Protein AF-A0A800ARW0-F1 (afdb_monomer_lite)

Structure (mmCIF, N/CA/C/O backbone):
data_AF-A0A800ARW0-F1
#
_entry.id   AF-A0A800ARW0-F1
#
loop_
_atom_site.group_PDB
_atom_site.id
_atom_site.type_symbol
_atom_site.label_atom_id
_atom_site.label_alt_id
_atom_site.label_comp_id
_atom_site.label_asym_id
_atom_site.label_entity_id
_atom_site.label_seq_id
_atom_site.pdbx_PDB_ins_code
_atom_site.Cartn_x
_atom_site.Cartn_y
_atom_site.Cartn_z
_atom_site.occupancy
_atom_site.B_iso_or_equiv
_atom_site.auth_seq_id
_atom_site.auth_comp_id
_atom_site.auth_asym_id
_atom_site.auth_atom_id
_atom_site.pdbx_PDB_model_num
ATOM 1 N N . MET A 1 1 ? -16.102 3.953 35.754 1.00 41.94 1 MET A N 1
ATOM 2 C CA . MET A 1 1 ? -14.997 4.783 35.220 1.00 41.94 1 MET A CA 1
ATOM 3 C C . MET A 1 1 ? -15.426 6.240 35.275 1.00 41.94 1 MET A C 1
ATOM 5 O O . MET A 1 1 ? -16.562 6.517 34.917 1.00 41.94 1 MET A O 1
ATOM 9 N N . LYS A 1 2 ? -14.588 7.150 35.793 1.00 37.72 2 LYS A N 1
ATOM 10 C CA . LYS A 1 2 ? -14.888 8.594 35.781 1.00 37.72 2 LYS A CA 1
ATOM 11 C C . LYS A 1 2 ? -14.957 9.093 34.329 1.00 37.72 2 LYS A C 1
ATOM 13 O O . LYS A 1 2 ? -14.249 8.564 33.480 1.00 37.72 2 LYS A O 1
ATOM 18 N N . LYS A 1 3 ? -15.792 10.108 34.084 1.00 44.12 3 LYS A N 1
ATOM 19 C CA . LYS A 1 3 ? -16.087 10.797 32.806 1.00 44.12 3 LYS A CA 1
ATOM 20 C C . LYS A 1 3 ? -14.874 11.387 32.051 1.00 44.12 3 LYS A C 1
ATOM 22 O O . LYS A 1 3 ? -15.058 12.106 31.076 1.00 44.12 3 LYS A O 1
ATOM 27 N N . GLU A 1 4 ? -13.645 11.106 32.468 1.00 49.84 4 GLU A N 1
ATOM 28 C CA . GLU A 1 4 ? -12.441 11.777 31.984 1.00 49.84 4 GLU A CA 1
ATOM 29 C C . GLU A 1 4 ? -11.368 10.744 31.623 1.00 49.84 4 GLU A C 1
ATOM 31 O O . GLU A 1 4 ? -11.017 9.892 32.437 1.00 49.84 4 GLU A O 1
ATOM 36 N N . ASN A 1 5 ? -10.852 10.870 30.396 1.00 56.16 5 ASN A N 1
ATOM 37 C CA . ASN A 1 5 ? -9.798 10.085 29.736 1.00 56.16 5 ASN A CA 1
ATOM 38 C C . ASN A 1 5 ? -10.231 8.810 29.000 1.00 56.16 5 ASN A C 1
ATOM 40 O O . ASN A 1 5 ? -9.831 7.698 29.332 1.00 56.16 5 ASN A O 1
ATOM 44 N N . LEU A 1 6 ? -10.957 9.007 27.893 1.00 67.44 6 LEU A N 1
ATOM 45 C CA . LEU A 1 6 ? -10.806 8.116 26.739 1.00 67.44 6 LEU A CA 1
ATOM 46 C C . LEU A 1 6 ? -9.415 8.298 26.110 1.00 67.44 6 LEU A C 1
ATOM 48 O O . LEU A 1 6 ? -8.880 9.406 26.106 1.00 67.44 6 LEU A O 1
ATOM 52 N N . ASN A 1 7 ? -8.859 7.234 25.526 1.00 74.19 7 ASN A N 1
ATOM 53 C CA . ASN A 1 7 ? -7.498 7.175 24.971 1.00 74.19 7 ASN A CA 1
ATOM 54 C C . ASN A 1 7 ? -7.317 7.935 23.629 1.00 74.19 7 ASN A C 1
ATOM 56 O O . ASN A 1 7 ? -6.523 7.540 22.777 1.00 74.19 7 ASN A O 1
ATOM 60 N N . PHE A 1 8 ? -8.040 9.037 23.407 1.00 80.50 8 PHE A N 1
ATOM 61 C CA . PHE A 1 8 ? -7.904 9.850 22.194 1.00 80.50 8 PHE A CA 1
ATOM 62 C C . PHE A 1 8 ? -6.716 10.816 22.295 1.00 80.50 8 PHE A C 1
ATOM 64 O O . PHE A 1 8 ? -6.608 11.592 23.243 1.00 80.50 8 PHE A O 1
ATOM 71 N N . SER A 1 9 ? -5.836 10.811 21.288 1.00 83.69 9 SER A N 1
ATOM 72 C CA . SER A 1 9 ? -4.732 11.777 21.189 1.00 83.69 9 SER A CA 1
ATOM 73 C C . SER A 1 9 ? -5.245 13.205 20.967 1.00 83.69 9 SER A C 1
ATOM 75 O O . SER A 1 9 ? -6.348 13.411 20.462 1.00 83.69 9 SER A O 1
ATOM 77 N N . SER A 1 10 ? -4.433 14.218 21.273 1.00 79.25 10 SER A N 1
ATOM 78 C CA . SER A 1 10 ? -4.757 15.624 20.980 1.00 79.25 10 SER A CA 1
ATOM 79 C C . SER A 1 10 ? -5.108 15.853 19.501 1.00 79.25 10 SER A C 1
ATOM 81 O O . SER A 1 10 ? -6.057 16.578 19.203 1.00 79.25 10 SER A O 1
ATOM 83 N N . ASN A 1 11 ? -4.431 15.161 18.576 1.00 80.50 11 ASN A N 1
ATOM 84 C CA . ASN A 1 11 ? -4.752 15.179 17.143 1.00 80.50 11 ASN A CA 1
ATOM 85 C C . ASN A 1 11 ? -6.137 14.590 16.857 1.00 80.50 11 ASN A C 1
ATOM 87 O O . ASN A 1 11 ? -6.927 15.190 16.122 1.00 80.50 11 ASN A O 1
ATOM 91 N N . ALA A 1 12 ? -6.462 13.446 17.468 1.00 82.00 12 ALA A N 1
ATOM 92 C CA . ALA A 1 12 ? -7.791 12.859 17.360 1.00 82.00 12 ALA A CA 1
ATOM 93 C C . ALA A 1 12 ? -8.847 13.834 17.891 1.00 82.00 12 ALA A C 1
ATOM 95 O O . ALA A 1 12 ? -9.836 14.069 17.209 1.00 82.00 12 ALA A O 1
ATOM 96 N N . LEU A 1 13 ? -8.608 14.500 19.024 1.00 84.88 13 LEU A N 1
ATOM 97 C CA . LEU A 1 13 ? -9.522 15.509 19.568 1.00 84.88 13 LEU A CA 1
ATOM 98 C C . LEU A 1 13 ? -9.756 16.681 18.602 1.00 84.88 13 LEU A C 1
ATOM 100 O O . LEU A 1 13 ? -10.892 17.134 18.470 1.00 84.88 13 LEU A O 1
ATOM 104 N N . VAL A 1 14 ? -8.729 17.156 17.887 1.00 86.25 14 VAL A N 1
ATOM 105 C CA . VAL A 1 14 ? -8.879 18.208 16.861 1.00 86.25 14 VAL A CA 1
ATOM 106 C C . VAL A 1 14 ? -9.750 17.723 15.700 1.00 86.25 14 VAL A C 1
ATOM 108 O O . VAL A 1 14 ? -10.685 18.413 15.284 1.00 86.25 14 VAL A O 1
ATOM 111 N N . VAL A 1 15 ? -9.483 16.520 15.190 1.00 87.56 15 VAL A N 1
ATOM 112 C CA . VAL A 1 15 ? -10.258 15.924 14.093 1.00 87.56 15 VAL A CA 1
ATOM 113 C C . VAL A 1 15 ? -11.704 15.658 14.524 1.00 87.56 15 VAL A C 1
ATOM 115 O O . VAL A 1 15 ? -12.634 15.990 13.781 1.00 87.56 15 VAL A O 1
ATOM 118 N N . LEU A 1 16 ? -11.898 15.137 15.737 1.00 88.94 16 LEU A N 1
ATOM 119 C CA . LEU A 1 16 ? -13.195 14.896 16.358 1.00 88.94 16 LEU A CA 1
ATOM 120 C C . LEU A 1 16 ? -13.991 16.201 16.458 1.00 88.94 16 LEU A C 1
ATOM 122 O O . LEU A 1 16 ? -15.094 16.268 15.918 1.00 88.94 16 LEU A O 1
ATOM 126 N N . LYS A 1 17 ? -13.412 17.268 17.025 1.00 87.25 17 LYS A N 1
ATOM 127 C CA . LYS A 1 17 ? -14.036 18.605 17.097 1.00 87.25 17 LYS A CA 1
ATOM 128 C C . LYS A 1 17 ? -14.407 19.155 15.725 1.00 87.25 17 LYS A C 1
ATOM 130 O O . LYS A 1 17 ? -15.481 19.726 15.544 1.00 87.25 17 LYS A O 1
ATOM 135 N N . LYS A 1 18 ? -13.531 18.984 14.733 1.00 84.12 18 LYS A N 1
ATOM 136 C CA . LYS A 1 18 ? -13.762 19.537 13.398 1.00 84.12 18 LYS A CA 1
ATOM 137 C C . LYS A 1 18 ? -14.892 18.816 12.666 1.00 84.12 18 LYS A C 1
ATOM 139 O O . LYS A 1 18 ? -15.682 19.494 12.005 1.00 84.12 18 LYS A O 1
ATOM 144 N N . ARG A 1 19 ? -14.957 17.481 12.759 1.00 83.88 19 ARG A N 1
ATOM 145 C CA . ARG A 1 19 ? -15.734 16.646 11.824 1.00 83.88 19 ARG A CA 1
ATOM 146 C C . ARG A 1 19 ? -16.739 15.671 12.447 1.00 83.88 19 ARG A C 1
ATOM 148 O O . ARG A 1 19 ? -17.644 15.267 11.728 1.00 83.88 19 ARG A O 1
ATOM 155 N N . TYR A 1 20 ? -16.604 15.281 13.715 1.00 89.06 20 TYR A N 1
ATOM 156 C CA . TYR A 1 20 ? -17.359 14.152 14.287 1.00 89.06 20 TYR A CA 1
ATOM 157 C C . TYR A 1 20 ? -18.274 14.541 15.453 1.00 89.06 20 TYR A C 1
ATOM 159 O O . TYR A 1 20 ? -19.438 14.121 15.481 1.00 89.06 20 TYR A O 1
ATOM 167 N N . LEU A 1 21 ? -17.769 15.360 16.380 1.00 91.19 21 LEU A N 1
ATOM 168 C CA . LEU A 1 21 ? -18.514 15.800 17.559 1.00 91.19 21 LEU A CA 1
ATOM 169 C C . LEU A 1 21 ? -19.743 16.615 17.141 1.00 91.19 21 LEU A C 1
ATOM 171 O O . LEU A 1 21 ? -19.699 17.376 16.167 1.00 91.19 21 LEU A O 1
ATOM 175 N N . LYS A 1 22 ? -20.860 16.432 17.853 1.00 89.69 22 LYS A N 1
ATOM 176 C CA . LYS A 1 22 ? -22.072 17.238 17.660 1.00 89.69 22 LYS A CA 1
ATOM 177 C C . LYS A 1 22 ? -21.760 18.721 17.826 1.00 89.69 22 LYS A C 1
ATOM 179 O O . LYS A 1 22 ? -21.010 19.132 18.713 1.00 89.69 22 LYS A O 1
ATOM 184 N N . LYS A 1 23 ? -22.390 19.508 16.960 1.00 87.62 23 LYS A N 1
ATOM 185 C CA . LYS A 1 23 ? -22.377 20.964 17.006 1.00 87.62 23 LYS A CA 1
ATOM 186 C C . LYS A 1 23 ? -23.802 21.471 17.163 1.00 87.62 23 LYS A C 1
ATOM 188 O O . LYS A 1 23 ? -24.724 20.825 16.665 1.00 87.62 23 LYS A O 1
ATOM 193 N N . ASN A 1 24 ? -23.967 22.589 17.856 1.00 86.62 24 ASN A N 1
ATOM 194 C CA . ASN A 1 24 ? -25.243 23.298 17.903 1.00 86.62 24 ASN A CA 1
ATOM 195 C C . ASN A 1 24 ? -25.490 24.079 16.595 1.00 86.62 24 ASN A C 1
ATOM 197 O O . ASN A 1 24 ? -24.653 24.087 15.690 1.00 86.62 24 ASN A O 1
ATOM 201 N N . GLU A 1 25 ? -26.628 24.767 16.505 1.00 83.44 25 GLU A N 1
ATOM 202 C CA . GLU A 1 25 ? -27.020 25.574 15.337 1.00 83.44 25 GLU A CA 1
ATOM 203 C C . GLU A 1 25 ? -26.048 26.727 15.029 1.00 83.44 25 GLU A C 1
ATOM 205 O O . GLU A 1 25 ? -25.959 27.176 13.889 1.00 83.44 25 GLU A O 1
ATOM 210 N N . LYS A 1 26 ? -25.268 27.172 16.023 1.00 83.75 26 LYS A N 1
ATOM 211 C CA . LYS A 1 26 ? -24.221 28.195 15.872 1.00 83.75 26 LYS A CA 1
ATOM 212 C C . LYS A 1 26 ? -22.874 27.611 15.425 1.00 83.75 26 LYS A C 1
ATOM 214 O O . LYS A 1 26 ? -21.919 28.354 15.219 1.00 83.75 26 LYS A O 1
ATOM 219 N N . GLY A 1 27 ? -22.780 26.288 15.267 1.00 81.88 27 GLY A N 1
ATOM 220 C CA . GLY A 1 27 ? -21.562 25.583 14.868 1.00 81.88 27 GLY A CA 1
ATOM 221 C C . GLY A 1 27 ? -20.579 25.300 16.011 1.00 81.88 27 GLY A C 1
ATOM 222 O O . GLY A 1 27 ? -19.473 24.816 15.752 1.00 81.88 27 GLY A O 1
ATOM 223 N N . GLU A 1 28 ? -20.961 25.556 17.261 1.00 89.12 28 GLU A N 1
ATOM 224 C CA . GLU A 1 28 ? -20.129 25.321 18.444 1.00 89.12 28 GLU A CA 1
ATOM 225 C C . GLU A 1 28 ? -20.199 23.847 18.853 1.00 89.12 28 GLU A C 1
ATOM 227 O O . GLU A 1 28 ? -21.266 23.236 18.814 1.00 89.12 28 GLU A O 1
ATOM 232 N N . VAL A 1 29 ? -19.065 23.261 19.244 1.00 89.94 29 VAL A N 1
ATOM 233 C CA . VAL A 1 29 ? -18.992 21.852 19.658 1.00 89.94 29 VAL A CA 1
ATOM 234 C C . VAL A 1 29 ? -19.624 21.685 21.040 1.00 89.94 29 VAL A C 1
ATOM 236 O O . VAL A 1 29 ? -19.169 22.308 21.994 1.00 89.94 29 VAL A O 1
ATOM 239 N N . ILE A 1 30 ? -20.634 20.818 21.142 1.00 92.75 30 ILE A N 1
ATOM 240 C CA . ILE A 1 30 ? -21.412 20.574 22.374 1.00 92.75 30 ILE A CA 1
ATOM 241 C C . ILE A 1 30 ? -21.296 19.140 22.899 1.00 92.75 30 ILE A C 1
ATOM 243 O O . ILE A 1 30 ? -21.967 18.782 23.857 1.00 92.75 30 ILE A O 1
ATOM 247 N N . GLU A 1 31 ? -20.498 18.305 22.242 1.00 92.62 31 GLU A N 1
ATOM 248 C CA . GLU A 1 31 ? -20.320 16.899 22.596 1.00 92.62 31 GLU A CA 1
ATOM 249 C C . GLU A 1 31 ? -18.854 16.623 22.891 1.00 92.62 31 GLU A C 1
ATOM 251 O O . GLU A 1 31 ? -17.965 17.070 22.162 1.00 92.62 31 GLU A O 1
ATOM 256 N N . PHE A 1 32 ? -18.608 15.858 23.946 1.00 91.06 32 PHE A N 1
ATOM 257 C CA . PHE A 1 32 ? -17.288 15.377 24.316 1.00 91.06 32 PHE A CA 1
ATOM 258 C C . PHE A 1 32 ? -16.988 14.018 23.664 1.00 91.06 32 PHE A C 1
ATOM 260 O O . PHE A 1 32 ? -17.896 13.263 23.323 1.00 91.06 32 PHE A O 1
ATOM 267 N N . PRO A 1 33 ? -15.708 13.639 23.508 1.00 92.12 33 PRO A N 1
ATOM 268 C CA . PRO A 1 33 ? -15.335 12.348 22.925 1.00 92.12 33 PRO A CA 1
ATOM 269 C C . PRO A 1 33 ? -15.967 11.139 23.623 1.00 92.12 33 PRO A C 1
ATOM 271 O O . PRO A 1 33 ? -16.339 10.182 22.954 1.00 92.12 33 PRO A O 1
ATOM 274 N N . TYR A 1 34 ? -16.111 11.189 24.952 1.00 92.19 34 TYR A N 1
ATOM 275 C CA . TYR A 1 34 ? -16.820 10.158 25.716 1.00 92.19 34 TYR A CA 1
ATOM 276 C C . TYR A 1 34 ? -18.265 10.002 25.243 1.00 92.19 34 TYR A C 1
ATOM 278 O O . TYR A 1 34 ? -18.698 8.902 24.915 1.00 92.19 34 TYR A O 1
ATOM 286 N N . GLU A 1 35 ? -18.968 11.124 25.128 1.00 94.25 35 GLU A N 1
ATOM 287 C CA . GLU A 1 35 ? -20.365 11.183 24.704 1.00 94.25 35 GLU A CA 1
ATOM 288 C C . GLU A 1 35 ? -20.535 10.774 23.236 1.00 94.25 35 GLU A C 1
ATOM 290 O O . GLU A 1 35 ? -21.535 10.158 22.890 1.00 94.25 35 GLU A O 1
ATOM 295 N N . LEU A 1 36 ? -19.545 11.038 22.373 1.00 94.25 36 LEU A N 1
ATOM 296 C CA . LEU A 1 36 ? -19.513 10.502 21.010 1.00 94.25 36 LEU A CA 1
ATOM 297 C C . LEU A 1 36 ? -19.492 8.969 21.016 1.00 94.25 36 LEU A C 1
ATOM 299 O O . LEU A 1 36 ? -20.274 8.353 20.294 1.00 94.25 36 LEU A O 1
ATOM 303 N N . VAL A 1 37 ? -18.589 8.358 21.788 1.00 95.31 37 VAL A N 1
ATOM 304 C CA . VAL A 1 37 ? -18.468 6.894 21.846 1.00 95.31 37 VAL A CA 1
ATOM 305 C C . VAL A 1 37 ? -19.720 6.281 22.459 1.00 95.31 37 VAL A C 1
ATOM 307 O O . VAL A 1 37 ? -20.264 5.328 21.906 1.00 95.31 37 VAL A O 1
ATOM 310 N N . GLU A 1 38 ? -20.226 6.874 23.539 1.00 95.44 38 GLU A N 1
ATOM 311 C CA . GLU A 1 38 ? -21.485 6.473 24.163 1.00 95.44 38 GLU A CA 1
ATOM 312 C C . GLU A 1 38 ? -22.655 6.572 23.186 1.00 95.44 38 GLU A C 1
ATOM 314 O O . GLU A 1 38 ? -23.399 5.607 23.029 1.00 95.44 38 GLU A O 1
ATOM 319 N N . ARG A 1 39 ? -22.776 7.682 22.450 1.00 95.69 39 ARG A N 1
ATOM 320 C CA . ARG A 1 39 ? -23.800 7.863 21.418 1.00 95.69 39 ARG A CA 1
ATOM 321 C C . ARG A 1 39 ? -23.720 6.792 20.338 1.00 95.69 39 ARG A C 1
ATOM 323 O O . ARG A 1 39 ? -24.756 6.288 19.911 1.00 95.69 39 ARG A O 1
ATOM 330 N N . VAL A 1 40 ? -22.519 6.492 19.845 1.00 96.69 40 VAL A N 1
ATOM 331 C CA . VAL A 1 40 ? -22.331 5.488 18.792 1.00 96.69 40 VAL A CA 1
ATOM 332 C C . VAL A 1 40 ? -22.706 4.107 19.321 1.00 96.69 40 VAL A C 1
ATOM 334 O O . VAL A 1 40 ? -23.502 3.431 18.676 1.00 96.69 40 VAL A O 1
ATOM 337 N N . ALA A 1 41 ? -22.196 3.725 20.496 1.00 97.00 41 ALA A N 1
ATOM 338 C CA . ALA A 1 41 ? -22.461 2.439 21.137 1.00 97.00 41 ALA A CA 1
ATOM 339 C C . ALA A 1 41 ? -23.949 2.242 21.469 1.00 97.00 41 ALA A C 1
ATOM 341 O O . ALA A 1 41 ? -24.508 1.182 21.190 1.00 97.00 41 ALA A O 1
ATOM 342 N N . GLU A 1 42 ? -24.614 3.269 22.000 1.00 96.50 42 GLU A N 1
ATOM 343 C CA . GLU A 1 42 ? -26.061 3.279 22.243 1.00 96.50 42 GLU A CA 1
ATOM 344 C C . GLU A 1 42 ? -26.833 3.093 20.934 1.00 96.50 42 GLU A C 1
ATOM 346 O O . GLU A 1 42 ? -27.688 2.218 20.825 1.00 96.50 42 GLU A O 1
ATOM 351 N N . ALA A 1 43 ? -26.507 3.878 19.903 1.00 95.50 43 ALA A N 1
ATOM 352 C CA . ALA A 1 43 ? -27.232 3.832 18.640 1.00 95.50 43 ALA A CA 1
ATOM 353 C C . ALA A 1 43 ? -27.173 2.441 17.990 1.00 95.50 43 ALA A C 1
ATOM 355 O O . ALA A 1 43 ? -28.203 1.943 17.537 1.00 95.50 43 ALA A O 1
ATOM 356 N N . ILE A 1 44 ? -26.002 1.796 17.974 1.00 94.44 44 ILE A N 1
ATOM 357 C CA . ILE A 1 44 ? -25.840 0.468 17.365 1.00 94.44 44 ILE A CA 1
ATOM 358 C C . ILE A 1 44 ? -26.425 -0.658 18.230 1.00 94.44 44 ILE A C 1
ATOM 360 O O . ILE A 1 44 ? -27.064 -1.553 17.687 1.00 94.44 44 ILE A O 1
ATOM 364 N N . SER A 1 45 ? -26.285 -0.596 19.560 1.00 96.25 45 SER A N 1
ATOM 365 C CA . SER A 1 45 ? -26.847 -1.613 20.467 1.00 96.25 45 SER A CA 1
ATOM 366 C C . SER A 1 45 ? -28.371 -1.540 20.563 1.00 96.25 45 SER A C 1
ATOM 368 O O . SER A 1 45 ? -29.025 -2.568 20.709 1.00 96.25 45 SER A O 1
ATOM 370 N N . SER A 1 46 ? -28.972 -0.357 20.408 1.00 93.94 46 SER A N 1
ATOM 371 C CA . SER A 1 46 ? -30.430 -0.182 20.498 1.00 93.94 46 SER A CA 1
ATOM 372 C C . SER A 1 46 ? -31.225 -1.023 19.485 1.00 93.94 46 SER A C 1
ATOM 374 O O . SER A 1 46 ? -32.396 -1.338 19.721 1.00 93.94 46 SER A O 1
ATOM 376 N N . VAL A 1 47 ? -30.592 -1.426 18.374 1.00 93.56 47 VAL A N 1
ATOM 377 C CA . VAL A 1 47 ? -31.195 -2.268 17.330 1.00 93.56 47 VAL A CA 1
ATOM 378 C C . VAL A 1 47 ? -31.524 -3.670 17.851 1.00 93.56 47 VAL A C 1
ATOM 380 O O . VAL A 1 47 ? -32.501 -4.261 17.395 1.00 93.56 47 VAL A O 1
ATOM 383 N N . GLU A 1 48 ? -30.803 -4.163 18.861 1.00 95.31 48 GLU A N 1
ATOM 384 C CA . GLU A 1 48 ? -31.014 -5.474 19.494 1.00 95.31 48 GLU A CA 1
ATOM 385 C C . GLU A 1 48 ? -32.425 -5.645 20.076 1.00 95.31 48 GLU A C 1
ATOM 387 O O . GLU A 1 48 ? -32.961 -6.753 20.114 1.00 95.31 48 GLU A O 1
ATOM 392 N N . ARG A 1 49 ? -33.105 -4.540 20.423 1.00 94.19 49 ARG A N 1
ATOM 393 C CA . ARG A 1 49 ? -34.523 -4.575 20.819 1.00 94.19 49 ARG A CA 1
ATOM 394 C C . ARG A 1 49 ? -35.405 -5.207 19.739 1.00 94.19 49 ARG A C 1
ATOM 396 O O . ARG A 1 49 ? -36.371 -5.891 20.058 1.00 94.19 49 ARG A O 1
ATOM 403 N N . ARG A 1 50 ? -35.079 -4.999 18.458 1.00 93.50 50 ARG A N 1
ATOM 404 C CA . ARG A 1 50 ? -35.818 -5.585 17.325 1.00 93.50 50 ARG A CA 1
ATOM 405 C C . ARG A 1 50 ? -35.625 -7.097 17.218 1.00 93.50 50 ARG A C 1
ATOM 407 O O . ARG A 1 50 ? -36.457 -7.758 16.610 1.00 93.50 50 ARG A O 1
ATOM 414 N N . TYR A 1 51 ? -34.568 -7.624 17.827 1.00 93.44 51 TYR A N 1
ATOM 415 C CA . TYR A 1 51 ? -34.262 -9.050 17.899 1.00 93.44 51 TYR A CA 1
ATOM 416 C C . TYR A 1 51 ? -34.725 -9.687 19.221 1.00 93.44 51 TYR A C 1
ATOM 418 O O . TYR A 1 51 ? -34.346 -10.812 19.530 1.00 93.44 51 TYR A O 1
ATOM 426 N N . GLY A 1 52 ? -35.564 -8.986 19.997 1.00 93.31 52 GLY A N 1
ATOM 427 C CA . GLY A 1 52 ? -36.187 -9.521 21.209 1.00 93.31 52 GLY A CA 1
ATOM 428 C C . GLY A 1 52 ? -35.298 -9.498 22.452 1.00 93.31 52 GLY A C 1
ATOM 429 O O . GLY A 1 52 ? -35.618 -10.171 23.426 1.00 93.31 52 GLY A O 1
ATOM 430 N N . LYS A 1 53 ? -34.191 -8.745 22.435 1.00 94.19 53 LYS A N 1
ATOM 431 C CA . LYS A 1 53 ? -33.307 -8.609 23.598 1.00 94.19 53 LYS A CA 1
ATOM 432 C C . LYS A 1 53 ? -33.928 -7.746 24.690 1.00 94.19 53 LYS A C 1
ATOM 434 O O . LYS A 1 53 ? -34.477 -6.675 24.416 1.00 94.19 53 LYS A O 1
ATOM 439 N N . GLU A 1 54 ? -33.781 -8.197 25.933 1.00 94.62 54 GLU A N 1
ATOM 440 C CA . GLU A 1 54 ? -34.233 -7.463 27.112 1.00 94.62 54 GLU A CA 1
ATOM 441 C C . GLU A 1 54 ? -33.362 -6.230 27.371 1.00 94.62 54 GLU A C 1
ATOM 443 O O . GLU A 1 54 ? -32.192 -6.159 26.985 1.00 94.62 54 GLU A O 1
ATOM 448 N N . LYS A 1 55 ? -33.909 -5.238 28.084 1.00 93.50 55 LYS A N 1
ATOM 449 C CA . LYS A 1 55 ? -33.204 -3.969 28.348 1.00 93.50 55 LYS A CA 1
ATOM 450 C C . LYS A 1 55 ? -31.842 -4.172 29.032 1.00 93.50 55 LYS A C 1
ATOM 452 O O . LYS A 1 55 ? -30.901 -3.439 28.739 1.00 93.50 55 LYS A O 1
ATOM 457 N N . SER A 1 56 ? -31.731 -5.156 29.922 1.00 94.06 56 SER A N 1
ATOM 458 C CA . SER A 1 56 ? -30.480 -5.495 30.613 1.00 94.06 56 SER A CA 1
ATOM 459 C C . SER A 1 56 ? -29.422 -6.086 29.676 1.00 94.06 56 SER A C 1
ATOM 461 O O . SER A 1 56 ? -28.239 -5.791 29.833 1.00 94.06 56 SER A O 1
ATOM 463 N N . GLU A 1 57 ? -29.829 -6.883 28.686 1.00 94.44 57 GLU A N 1
ATOM 464 C CA . GLU A 1 57 ? -28.923 -7.436 27.676 1.00 94.44 57 GLU A CA 1
ATOM 465 C C . GLU A 1 57 ? -28.420 -6.345 26.728 1.00 94.44 57 GLU A C 1
ATOM 467 O O . GLU A 1 57 ? -27.230 -6.298 26.424 1.00 94.44 57 GLU A O 1
ATOM 472 N N . ILE A 1 58 ? -29.304 -5.433 26.310 1.00 95.88 58 ILE A N 1
ATOM 473 C CA . ILE A 1 58 ? -28.941 -4.298 25.451 1.00 95.88 58 ILE A CA 1
ATOM 474 C C . ILE A 1 58 ? -27.908 -3.406 26.146 1.00 95.88 58 ILE A C 1
ATOM 476 O O . ILE A 1 58 ? -26.916 -3.032 25.525 1.00 95.88 58 ILE A O 1
ATOM 480 N N . GLU A 1 59 ? -28.085 -3.114 27.439 1.00 96.19 59 GLU A N 1
ATOM 481 C CA . GLU A 1 59 ? -27.121 -2.306 28.199 1.00 96.19 59 GLU A CA 1
ATOM 482 C C . GLU A 1 59 ? -25.754 -3.001 28.310 1.00 96.19 59 GLU A C 1
ATOM 484 O O . GLU A 1 59 ? -24.710 -2.350 28.236 1.00 96.19 59 GLU A O 1
ATOM 489 N N . LYS A 1 60 ? -25.740 -4.336 28.418 1.00 95.88 60 LYS A N 1
ATOM 490 C CA . LYS A 1 60 ? -24.496 -5.113 28.391 1.00 95.88 60 LYS A CA 1
ATOM 491 C C . LYS A 1 60 ? -23.789 -4.982 27.037 1.00 95.88 60 LYS A C 1
ATOM 493 O O . LYS A 1 60 ? -22.603 -4.663 27.006 1.00 95.88 60 LYS A O 1
ATOM 498 N N . ILE A 1 61 ? -24.520 -5.157 25.934 1.00 96.25 61 ILE A N 1
ATOM 499 C CA . ILE A 1 61 ? -23.991 -5.039 24.563 1.00 96.25 61 ILE A CA 1
ATOM 500 C C . ILE A 1 61 ? -23.490 -3.615 24.289 1.00 96.25 61 ILE A C 1
ATOM 502 O O . ILE A 1 61 ? -22.405 -3.429 23.740 1.00 96.25 61 ILE A O 1
ATOM 506 N N . LYS A 1 62 ? -24.236 -2.594 24.724 1.00 97.50 62 LYS A N 1
ATOM 507 C CA . LYS A 1 62 ? -23.798 -1.195 24.682 1.00 97.50 62 LYS A CA 1
ATOM 508 C C . LYS A 1 62 ? -22.462 -1.014 25.397 1.00 97.50 62 LYS A C 1
ATOM 510 O O . LYS A 1 62 ? -21.575 -0.371 24.846 1.00 97.50 62 LYS A O 1
ATOM 515 N N . GLY A 1 63 ? -22.310 -1.574 26.599 1.00 96.19 63 GLY A N 1
ATOM 516 C CA . GLY A 1 63 ? -21.062 -1.521 27.361 1.00 96.19 63 GLY A CA 1
ATOM 517 C C . GLY A 1 63 ? -19.893 -2.183 26.628 1.00 96.19 63 GLY A C 1
ATOM 518 O O . GLY A 1 63 ? -18.801 -1.620 26.579 1.00 96.19 63 GLY A O 1
ATOM 519 N N . GLU A 1 64 ? -20.122 -3.340 26.005 1.00 96.50 64 GLU A N 1
ATOM 520 C CA . GLU A 1 64 ? -19.121 -4.043 25.191 1.00 96.50 64 GLU A CA 1
ATOM 521 C C . GLU A 1 64 ? -18.692 -3.204 23.976 1.00 96.50 64 GLU A C 1
ATOM 523 O O . GLU A 1 64 ? -17.497 -2.968 23.781 1.00 96.50 64 GLU A O 1
ATOM 528 N N . PHE A 1 65 ? -19.644 -2.657 23.214 1.00 96.69 65 PHE A N 1
ATOM 529 C CA . PHE A 1 65 ? -19.341 -1.761 22.095 1.00 96.69 65 PHE A CA 1
ATOM 530 C C . PHE A 1 65 ? -18.651 -0.472 22.532 1.00 96.69 65 PHE A C 1
ATOM 532 O O . PHE A 1 65 ? -17.701 -0.036 21.881 1.00 96.69 65 PHE A O 1
ATOM 539 N N . PHE A 1 66 ? -19.100 0.127 23.636 1.00 95.56 66 PHE A N 1
ATOM 540 C CA . PHE A 1 66 ? -18.464 1.303 24.211 1.00 95.56 66 PHE A CA 1
ATOM 541 C C . PHE A 1 66 ? -16.995 1.012 24.501 1.00 95.56 66 PHE A C 1
ATOM 543 O O . PHE A 1 66 ? -16.144 1.771 24.057 1.00 95.56 66 PHE A O 1
ATOM 550 N N . ASN A 1 67 ? -16.693 -0.093 25.189 1.00 93.44 67 ASN A N 1
ATOM 551 C CA . ASN A 1 67 ? -15.331 -0.444 25.584 1.00 93.44 67 ASN A CA 1
ATOM 552 C C . ASN A 1 67 ? -14.424 -0.669 24.373 1.00 93.44 67 ASN A C 1
ATOM 554 O O . ASN A 1 67 ? -13.341 -0.097 24.320 1.00 93.44 67 ASN A O 1
ATOM 558 N N . ILE A 1 68 ? -14.881 -1.421 23.371 1.00 94.50 68 ILE A N 1
ATOM 559 C CA . ILE A 1 68 ? -14.088 -1.711 22.169 1.00 94.50 68 ILE A CA 1
ATOM 560 C C . ILE A 1 68 ? -13.779 -0.417 21.387 1.00 94.50 68 ILE A C 1
ATOM 562 O O . ILE A 1 68 ? -12.647 -0.216 20.938 1.00 94.50 68 ILE A O 1
ATOM 566 N N . ILE A 1 69 ? -14.755 0.493 21.251 1.00 92.69 69 ILE A N 1
ATOM 567 C CA . ILE A 1 69 ? -14.554 1.785 20.569 1.00 92.69 69 ILE A CA 1
ATOM 568 C C . ILE A 1 69 ? -13.685 2.724 21.423 1.00 92.69 69 ILE A C 1
ATOM 570 O O . ILE A 1 69 ? -12.781 3.375 20.901 1.00 92.69 69 ILE A O 1
ATOM 574 N N . ALA A 1 70 ? -13.928 2.788 22.734 1.00 90.12 70 ALA A N 1
ATOM 575 C CA . ALA A 1 70 ? -13.180 3.593 23.703 1.00 90.12 70 ALA A CA 1
ATOM 576 C C . ALA A 1 70 ? -11.700 3.189 23.791 1.00 90.12 70 ALA A C 1
ATOM 578 O O . ALA A 1 70 ? -10.832 4.057 23.925 1.00 90.12 70 ALA A O 1
ATOM 579 N N . ASN A 1 71 ? -11.424 1.887 23.693 1.00 88.56 71 ASN A N 1
ATOM 580 C CA . ASN A 1 71 ? -10.086 1.300 23.706 1.00 88.56 71 ASN A CA 1
ATOM 581 C C . ASN A 1 71 ? -9.408 1.316 22.330 1.00 88.56 71 ASN A C 1
ATOM 583 O O . ASN A 1 71 ? -8.239 0.951 22.234 1.00 88.56 71 ASN A O 1
ATOM 587 N N . LEU A 1 72 ? -10.114 1.765 21.282 1.00 89.31 72 LEU A N 1
ATOM 588 C CA . LEU A 1 72 ? -9.643 1.800 19.893 1.00 89.31 72 LEU A CA 1
ATOM 589 C C . LEU A 1 72 ? -9.327 0.413 19.305 1.00 89.31 72 LEU A C 1
ATOM 591 O O . LEU A 1 72 ? -8.588 0.308 18.330 1.00 89.31 72 LEU A O 1
ATOM 595 N N . GLU A 1 73 ? -9.903 -0.649 19.865 1.00 91.56 73 GLU A N 1
ATOM 596 C CA . GLU A 1 73 ? -9.776 -2.020 19.355 1.00 91.56 73 GLU A CA 1
ATOM 597 C C . GLU A 1 73 ? -10.531 -2.187 18.027 1.00 91.56 73 GLU A C 1
ATOM 599 O O . GLU A 1 73 ? -10.113 -2.934 17.142 1.00 91.56 73 GLU A O 1
ATOM 604 N N . PHE A 1 74 ? -11.628 -1.442 17.865 1.00 91.62 74 PHE A N 1
ATOM 605 C CA . PHE A 1 74 ? -12.358 -1.309 16.611 1.00 91.62 74 PHE A CA 1
ATOM 606 C C . PHE A 1 74 ? -12.904 0.110 16.465 1.00 91.62 74 PHE A C 1
ATOM 608 O O . PHE A 1 74 ? -13.446 0.693 17.403 1.00 91.62 74 PHE A O 1
ATOM 615 N N . MET A 1 75 ? -12.801 0.651 15.253 1.00 91.44 75 MET A N 1
ATOM 616 C CA . MET A 1 75 ? -13.366 1.946 14.900 1.00 91.44 75 MET A CA 1
ATOM 617 C C . MET A 1 75 ? -14.225 1.788 13.646 1.00 91.44 75 MET A C 1
ATOM 619 O O . MET A 1 75 ? -13.710 1.352 12.611 1.00 91.44 75 MET A O 1
ATOM 623 N N . PRO A 1 76 ? -15.520 2.137 13.692 1.00 92.06 76 PRO A N 1
ATOM 624 C CA . PRO A 1 76 ? -16.345 2.085 12.501 1.00 92.06 76 PRO A CA 1
ATOM 625 C C . PRO A 1 76 ? -15.951 3.200 11.519 1.00 92.06 76 PRO A C 1
ATOM 627 O O . PRO A 1 76 ? -15.196 4.122 11.837 1.00 92.06 76 PRO A O 1
ATOM 630 N N . ASN A 1 77 ? -16.471 3.118 10.294 1.00 91.19 77 ASN A N 1
ATOM 631 C CA . ASN A 1 77 ? -16.209 4.117 9.258 1.00 91.19 77 ASN A CA 1
ATOM 632 C C . ASN A 1 77 ? -16.632 5.543 9.693 1.00 91.19 77 ASN A C 1
ATOM 634 O O . ASN A 1 77 ? -17.397 5.743 10.642 1.00 91.19 77 ASN A O 1
ATOM 638 N N . SER A 1 78 ? -16.169 6.560 8.958 1.00 90.06 78 SER A N 1
ATOM 639 C CA . SER A 1 78 ? -16.448 7.952 9.325 1.00 90.06 78 SER A CA 1
ATOM 640 C C . SER A 1 78 ? -17.944 8.294 9.427 1.00 90.06 78 SER A C 1
ATOM 642 O O . SER A 1 78 ? -18.307 8.911 10.430 1.00 90.06 78 SER A O 1
ATOM 644 N N . PRO A 1 79 ? -18.826 7.902 8.480 1.00 88.88 79 PRO A N 1
ATOM 645 C CA . PRO A 1 79 ? -20.263 8.167 8.604 1.00 88.88 79 PRO A CA 1
ATOM 646 C C . PRO A 1 79 ? -20.891 7.601 9.877 1.00 88.88 79 PRO A C 1
ATOM 648 O O . PRO A 1 79 ? -21.712 8.275 10.492 1.00 88.88 79 PRO A O 1
ATOM 651 N N . THR A 1 80 ? -20.458 6.424 10.340 1.00 93.56 80 THR A N 1
ATOM 652 C CA . THR A 1 80 ? -20.961 5.855 11.598 1.00 93.56 80 THR A CA 1
ATOM 653 C C . THR A 1 80 ? -20.685 6.791 12.774 1.00 93.56 80 THR A C 1
ATOM 655 O O . THR A 1 80 ? -21.600 7.166 13.505 1.00 93.56 80 THR A O 1
ATOM 658 N N . LEU A 1 81 ? -19.442 7.252 12.922 1.00 92.50 81 LEU A N 1
ATOM 659 C CA . LEU A 1 81 ? -19.061 8.177 13.994 1.00 92.50 81 LEU A CA 1
ATOM 660 C C . LEU A 1 81 ? -19.766 9.537 13.862 1.00 92.50 81 LEU A C 1
ATOM 662 O O . LEU A 1 81 ? -20.210 10.135 14.849 1.00 92.50 81 LEU A O 1
ATOM 666 N N . MET A 1 82 ? -19.886 10.025 12.626 1.00 89.00 82 MET A N 1
ATOM 667 C CA . MET A 1 82 ? -20.499 11.313 12.315 1.00 89.00 82 MET A CA 1
ATOM 668 C C . MET A 1 82 ? -22.003 11.329 12.580 1.00 89.00 82 MET A C 1
ATOM 670 O O . MET A 1 82 ? -22.491 12.360 13.037 1.00 89.00 82 MET A O 1
ATOM 674 N N . ASN A 1 83 ? -22.723 10.234 12.321 1.00 90.69 83 ASN A N 1
ATOM 675 C CA . ASN A 1 83 ? -24.181 10.266 12.172 1.00 90.69 83 ASN A CA 1
ATOM 676 C C . ASN A 1 83 ? -24.952 9.356 13.142 1.00 90.69 83 ASN A C 1
ATOM 678 O O . ASN A 1 83 ? -26.148 9.578 13.322 1.00 90.69 83 ASN A O 1
ATOM 682 N N . ALA A 1 84 ? -24.321 8.369 13.791 1.00 94.12 84 ALA A N 1
ATOM 683 C CA . ALA A 1 84 ? -25.010 7.486 14.742 1.00 94.12 84 ALA A CA 1
ATOM 684 C C . ALA A 1 84 ? -25.697 8.295 15.855 1.00 94.12 84 ALA A C 1
ATOM 686 O O . ALA A 1 84 ? -25.080 9.177 16.444 1.00 94.12 84 ALA A O 1
ATOM 687 N N . GLY A 1 85 ? -26.977 8.050 16.141 1.00 89.06 85 GLY A N 1
ATOM 688 C CA . GLY A 1 85 ? -27.714 8.814 17.161 1.00 89.06 85 GLY A CA 1
ATOM 689 C C . GLY A 1 85 ? -27.890 10.312 16.842 1.00 89.06 85 GLY A C 1
ATOM 690 O O . GLY A 1 85 ? -28.045 11.131 17.757 1.00 89.06 85 GLY A O 1
ATOM 691 N N . LYS A 1 86 ? -27.813 10.691 15.559 1.00 88.19 86 LYS A N 1
ATOM 692 C CA . LYS A 1 86 ? -28.249 11.987 15.012 1.00 88.19 86 LYS A CA 1
ATOM 693 C C . LYS A 1 86 ? -29.415 11.762 14.049 1.00 88.19 86 LYS A C 1
ATOM 695 O O . LYS A 1 86 ? -29.592 10.659 13.546 1.00 88.19 86 LYS A O 1
ATOM 700 N N . GLU A 1 87 ? -30.154 12.825 13.750 1.00 83.06 87 GLU A N 1
ATOM 701 C CA . GLU A 1 87 ? -31.359 12.788 12.907 1.00 83.06 87 GLU A CA 1
ATOM 702 C C . GLU A 1 87 ? -31.129 12.156 11.521 1.00 83.06 87 GLU A C 1
ATOM 704 O O . GLU A 1 87 ? -31.945 11.365 11.064 1.00 83.06 87 GLU A O 1
ATOM 709 N N . LEU A 1 88 ? -29.989 12.437 10.872 1.00 78.00 88 LEU A N 1
ATOM 710 C CA . LEU A 1 88 ? -29.686 11.909 9.533 1.00 78.00 88 LEU A CA 1
ATOM 711 C C . LEU A 1 88 ? -29.369 10.401 9.509 1.00 78.00 88 LEU A C 1
ATOM 713 O O . LEU A 1 88 ? -29.548 9.773 8.471 1.00 78.00 88 LEU A O 1
ATOM 717 N N . GLY A 1 89 ? -28.866 9.824 10.609 1.00 82.06 89 GLY A N 1
ATOM 718 C CA . GLY A 1 89 ? -28.790 8.372 10.853 1.00 82.06 89 GLY A CA 1
ATOM 719 C C . GLY A 1 89 ? -28.022 7.471 9.867 1.00 82.06 89 GLY A C 1
ATOM 720 O O . GLY A 1 89 ? -28.031 6.256 10.038 1.00 82.06 89 GLY A O 1
ATOM 721 N N . GLN A 1 90 ? -27.358 8.004 8.841 1.00 88.06 90 GLN A N 1
ATOM 722 C CA . GLN A 1 90 ? -26.710 7.217 7.787 1.00 88.06 90 GLN A CA 1
ATOM 723 C C . GLN A 1 90 ? -25.280 6.794 8.190 1.00 88.06 90 GLN A C 1
ATOM 725 O O . GLN A 1 90 ? -24.437 7.648 8.448 1.00 88.06 90 GLN A O 1
ATOM 730 N N . LEU A 1 91 ? -24.988 5.486 8.240 1.00 92.44 91 LEU A N 1
ATOM 731 C CA . LEU A 1 91 ? -23.738 4.949 8.826 1.00 92.44 91 LEU A CA 1
ATOM 732 C C . LEU A 1 91 ? -22.761 4.305 7.818 1.00 92.44 91 LEU A C 1
ATOM 734 O O . LEU A 1 91 ? -21.674 3.875 8.181 1.00 92.44 91 LEU A O 1
ATOM 738 N N . SER A 1 92 ? -23.118 4.201 6.542 1.00 87.62 92 SER A N 1
ATOM 739 C CA . SER A 1 92 ? -22.325 3.527 5.496 1.00 87.62 92 SER A CA 1
ATOM 740 C C . SER A 1 92 ? -21.458 4.500 4.689 1.00 87.62 92 SER A C 1
ATOM 742 O O . SER A 1 92 ? -21.917 5.562 4.288 1.00 87.62 92 SER A O 1
ATOM 744 N N . ALA A 1 93 ? -20.211 4.134 4.391 1.00 83.00 93 ALA A N 1
ATOM 745 C CA . ALA A 1 93 ? -19.297 4.991 3.625 1.00 83.00 93 ALA A CA 1
ATOM 746 C C . ALA A 1 93 ? -19.338 4.787 2.106 1.00 83.00 93 ALA A C 1
ATOM 748 O O . ALA A 1 93 ? -18.935 5.693 1.376 1.00 83.00 93 ALA A O 1
ATOM 749 N N . CYS A 1 94 ? -19.795 3.626 1.641 1.00 85.94 94 CYS A N 1
ATOM 750 C CA . CYS A 1 94 ? -19.671 3.202 0.251 1.00 85.94 94 CYS A CA 1
ATOM 751 C C . CYS A 1 94 ? -21.046 2.887 -0.328 1.00 85.94 94 CYS A C 1
ATOM 753 O O . CYS A 1 94 ? -21.804 2.130 0.276 1.00 85.94 94 CYS A O 1
ATOM 755 N N . PHE A 1 95 ? -21.332 3.439 -1.502 1.00 86.19 95 PHE A N 1
ATOM 756 C CA . PHE A 1 95 ? -22.574 3.222 -2.227 1.00 86.19 95 PHE A CA 1
ATOM 757 C C . PHE A 1 95 ? -22.296 2.978 -3.701 1.00 86.19 95 PHE A C 1
ATOM 759 O O . PHE A 1 95 ? -21.402 3.592 -4.278 1.00 86.19 95 PHE A O 1
ATOM 766 N N . VAL A 1 96 ? -23.112 2.130 -4.313 1.00 86.88 96 VAL A N 1
ATOM 767 C CA . VAL A 1 96 ? -23.241 2.032 -5.765 1.00 86.88 96 VAL A CA 1
ATOM 768 C C . VAL A 1 96 ? -24.692 2.352 -6.084 1.00 86.88 96 VAL A C 1
ATOM 770 O O . VAL A 1 96 ? -25.588 1.793 -5.454 1.00 86.88 96 VAL A O 1
ATOM 773 N N . ILE A 1 97 ? -24.917 3.302 -6.989 1.00 88.50 97 ILE A N 1
ATOM 774 C CA . ILE A 1 97 ? -26.260 3.733 -7.379 1.00 88.50 97 ILE A CA 1
ATOM 775 C C . ILE A 1 97 ? -26.440 3.374 -8.857 1.00 88.50 97 ILE A C 1
ATOM 777 O O . ILE A 1 97 ? -25.606 3.781 -9.672 1.00 88.50 97 ILE A O 1
ATOM 781 N N . PRO A 1 98 ? -27.484 2.607 -9.212 1.00 85.75 98 PRO A N 1
ATOM 782 C CA . PRO A 1 98 ? -27.744 2.254 -10.599 1.00 85.75 98 PRO A CA 1
ATOM 783 C C . PRO A 1 98 ? -28.151 3.494 -11.401 1.00 85.75 98 PRO A C 1
ATOM 785 O O . PRO A 1 98 ? -28.818 4.394 -10.888 1.00 85.75 98 PRO A O 1
ATOM 788 N N . VAL A 1 99 ? -27.745 3.525 -12.667 1.00 90.31 99 VAL A N 1
ATOM 789 C CA . VAL A 1 99 ? -28.090 4.577 -13.625 1.00 90.31 99 VAL A CA 1
ATOM 790 C C . VAL A 1 99 ? -28.718 3.889 -14.832 1.00 90.31 99 VAL A C 1
ATOM 792 O O . VAL A 1 99 ? -28.009 3.377 -15.696 1.00 90.31 99 VAL A O 1
ATOM 795 N N . GLU A 1 100 ? -30.049 3.828 -14.862 1.00 91.38 100 GLU A N 1
ATOM 796 C CA . GLU A 1 100 ? -30.792 3.266 -15.991 1.00 91.38 100 GLU A CA 1
ATOM 797 C C . GLU A 1 100 ? -30.920 4.285 -17.125 1.00 91.38 100 GLU A C 1
ATOM 799 O O . GLU A 1 100 ? -30.813 5.497 -16.927 1.00 91.38 100 GLU A O 1
ATOM 804 N N . ASP A 1 101 ? -31.216 3.793 -18.325 1.00 91.06 101 ASP A N 1
ATOM 805 C CA . ASP A 1 101 ? -31.349 4.586 -19.550 1.00 91.06 101 ASP A CA 1
ATOM 806 C C . ASP A 1 101 ? -32.684 5.353 -19.643 1.00 91.06 101 ASP A C 1
ATOM 808 O O . ASP A 1 101 ? -33.481 5.182 -20.568 1.00 91.06 101 ASP A O 1
ATOM 812 N N . SER A 1 102 ? -32.948 6.201 -18.648 1.00 88.31 102 SER A N 1
ATOM 813 C CA . SER A 1 102 ? -34.096 7.114 -18.595 1.00 88.31 102 SER A CA 1
ATOM 814 C C . SER A 1 102 ? -33.727 8.408 -17.876 1.00 88.31 102 SER A C 1
ATOM 816 O O . SER A 1 102 ? -32.876 8.419 -16.985 1.00 88.31 102 SER A O 1
ATOM 818 N N . MET A 1 103 ? -34.381 9.514 -18.236 1.00 86.50 103 MET A N 1
ATOM 819 C CA . MET A 1 103 ? -34.147 10.802 -17.574 1.00 86.50 103 MET A CA 1
ATOM 820 C C . MET A 1 103 ? -34.533 10.738 -16.097 1.00 86.50 103 MET A C 1
ATOM 822 O O . MET A 1 103 ? -33.818 11.262 -15.248 1.00 86.50 103 MET A O 1
ATOM 826 N N . GLU A 1 104 ? -35.625 10.045 -15.792 1.00 87.62 104 GLU A N 1
ATOM 827 C CA . GLU A 1 104 ? -36.106 9.793 -14.442 1.00 87.62 104 GLU A CA 1
ATOM 828 C C . GLU A 1 104 ? -35.022 9.099 -13.614 1.00 87.62 104 GLU A C 1
ATOM 830 O O . GLU A 1 104 ? -34.588 9.651 -12.605 1.00 87.62 104 GLU A O 1
ATOM 835 N N . SER A 1 105 ? -34.486 7.964 -14.084 1.00 90.56 105 SER A N 1
ATOM 836 C CA . SER A 1 105 ? -33.439 7.242 -13.353 1.00 90.56 105 SER A CA 1
ATOM 837 C C . SER A 1 105 ? -32.150 8.046 -13.214 1.00 90.56 105 SER A C 1
ATOM 839 O O . SER A 1 105 ? -31.551 8.043 -12.140 1.00 90.56 105 SER A O 1
ATOM 841 N N . ILE A 1 106 ? -31.725 8.762 -14.257 1.00 90.38 106 ILE A N 1
ATOM 842 C CA . ILE A 1 106 ? -30.513 9.587 -14.214 1.00 90.38 106 ILE A CA 1
ATOM 843 C C . ILE A 1 106 ? -30.639 10.668 -13.134 1.00 90.38 106 ILE A C 1
ATOM 845 O O . ILE A 1 106 ? -29.740 10.832 -12.306 1.00 90.38 106 ILE A O 1
ATOM 849 N N . PHE A 1 107 ? -31.750 11.405 -13.115 1.00 90.25 107 PHE A N 1
ATOM 850 C CA . PHE A 1 107 ? -31.949 12.484 -12.150 1.00 90.25 107 PHE A CA 1
ATOM 851 C C . PHE A 1 107 ? -32.281 11.965 -10.747 1.00 90.25 107 PHE A C 1
ATOM 853 O O . PHE A 1 107 ? -31.852 12.580 -9.767 1.00 90.25 107 PHE A O 1
ATOM 860 N N . ASP A 1 108 ? -32.933 10.808 -10.625 1.00 89.12 108 ASP A N 1
ATOM 861 C CA . ASP A 1 108 ? -33.093 10.109 -9.349 1.00 89.12 108 ASP A CA 1
ATOM 862 C C . ASP A 1 108 ? -31.747 9.641 -8.792 1.00 89.12 108 ASP A C 1
ATOM 864 O O . ASP A 1 108 ? -31.484 9.808 -7.599 1.00 89.12 108 ASP A O 1
ATOM 868 N N . ALA A 1 109 ? -30.844 9.144 -9.640 1.00 90.81 109 ALA A N 1
ATOM 869 C CA . ALA A 1 109 ? -29.491 8.779 -9.242 1.00 90.81 109 ALA A CA 1
ATOM 870 C C . ALA A 1 109 ? -28.678 10.010 -8.807 1.00 90.81 109 ALA A C 1
ATOM 872 O O . ALA A 1 109 ? -27.989 9.954 -7.785 1.00 90.81 109 ALA A O 1
ATOM 873 N N . ILE A 1 110 ? -28.798 11.151 -9.497 1.00 91.88 110 ILE A N 1
ATOM 874 C CA . ILE A 1 110 ? -28.178 12.424 -9.079 1.00 91.88 110 ILE A CA 1
ATOM 875 C C . ILE A 1 110 ? -28.737 12.881 -7.726 1.00 91.88 110 ILE A C 1
ATOM 877 O O . ILE A 1 110 ? -27.977 13.248 -6.826 1.00 91.88 110 ILE A O 1
ATOM 881 N N . LYS A 1 111 ? -30.061 12.831 -7.549 1.00 90.44 111 LYS A N 1
ATOM 882 C CA . LYS A 1 111 ? -30.727 13.160 -6.284 1.00 90.44 111 LYS A CA 1
ATOM 883 C C . LYS A 1 111 ? -30.234 12.253 -5.157 1.00 90.44 111 LYS A C 1
ATOM 885 O O . LYS A 1 111 ? -29.847 12.753 -4.102 1.00 90.44 111 LYS A O 1
ATOM 890 N N . ALA A 1 112 ? -30.198 10.941 -5.380 1.00 88.69 112 ALA A N 1
ATOM 891 C CA . ALA A 1 112 ? -29.687 9.969 -4.418 1.00 88.69 112 ALA A CA 1
ATOM 892 C C . ALA A 1 112 ? -28.217 10.245 -4.074 1.00 88.69 112 ALA A C 1
ATOM 894 O O . ALA A 1 112 ? -27.856 10.273 -2.899 1.00 88.69 112 ALA A O 1
ATOM 895 N N . THR A 1 113 ? -27.392 10.552 -5.076 1.00 89.06 113 THR A N 1
ATOM 896 C CA . THR A 1 113 ? -25.985 10.945 -4.904 1.00 89.06 113 THR A CA 1
ATOM 897 C C . THR A 1 113 ? -25.853 12.157 -3.992 1.00 89.06 113 THR A C 1
ATOM 899 O O . THR A 1 113 ? -25.085 12.126 -3.032 1.00 89.06 113 THR A O 1
ATOM 902 N N . ALA A 1 114 ? -26.649 13.203 -4.230 1.00 87.56 114 ALA A N 1
ATOM 903 C CA . ALA A 1 114 ? -26.651 14.400 -3.400 1.00 87.56 114 ALA A CA 1
ATOM 904 C C . ALA A 1 114 ? -27.034 14.095 -1.941 1.00 87.56 114 ALA A C 1
ATOM 906 O O . ALA A 1 114 ? -26.405 14.615 -1.018 1.00 87.56 114 ALA A O 1
ATOM 907 N N . LEU A 1 115 ? -28.017 13.217 -1.712 1.00 86.38 115 LEU A N 1
ATOM 908 C CA . LEU A 1 115 ? -28.422 12.782 -0.369 1.00 86.38 115 LEU A CA 1
ATOM 909 C C . LEU A 1 115 ? -27.337 11.938 0.326 1.00 86.38 115 LEU A C 1
ATOM 911 O O . LEU A 1 115 ? -27.058 12.134 1.513 1.00 86.38 115 LEU A O 1
ATOM 915 N N . VAL A 1 116 ? -26.682 11.037 -0.408 1.00 86.06 116 VAL A N 1
ATOM 916 C CA . VAL A 1 116 ? -25.564 10.226 0.098 1.00 86.06 116 VAL A CA 1
ATOM 917 C C . VAL A 1 116 ? -24.371 11.113 0.459 1.00 86.06 116 VAL A C 1
ATOM 919 O O . VAL A 1 116 ? -23.806 10.995 1.545 1.00 86.06 116 VAL A O 1
ATOM 922 N N . HIS A 1 117 ? -24.006 12.062 -0.402 1.00 85.31 117 HIS A N 1
ATOM 923 C CA . HIS A 1 117 ? -22.902 12.987 -0.136 1.00 85.31 117 HIS A CA 1
ATOM 924 C C . HIS A 1 117 ? -23.220 13.959 0.999 1.00 85.31 117 HIS A C 1
ATOM 926 O O . HIS A 1 117 ? -22.334 14.243 1.804 1.00 85.31 117 HIS A O 1
ATOM 932 N N . LYS A 1 118 ? -24.480 14.409 1.129 1.00 82.81 118 LYS A N 1
ATOM 933 C CA . LYS A 1 118 ? -24.947 15.223 2.268 1.00 82.81 118 LYS A CA 1
ATOM 934 C C . LYS A 1 118 ? -24.647 14.544 3.607 1.00 82.81 118 LYS A C 1
ATOM 936 O O . LYS A 1 118 ? -24.355 15.226 4.585 1.00 82.81 118 LYS A O 1
ATOM 941 N N . THR A 1 119 ? -24.689 13.213 3.647 1.00 81.06 119 THR A N 1
ATOM 942 C CA . THR A 1 119 ? -24.413 12.413 4.850 1.00 81.06 119 THR A CA 1
ATOM 943 C C . THR A 1 119 ? -22.969 11.897 4.945 1.00 81.06 119 THR A C 1
ATOM 945 O O . THR A 1 119 ? -22.596 11.307 5.957 1.00 81.06 119 THR A O 1
ATOM 948 N N . GLY A 1 120 ? -22.118 12.193 3.954 1.00 79.31 120 GLY A N 1
ATOM 949 C CA . GLY A 1 120 ? -20.681 11.889 3.964 1.00 79.31 120 GLY A CA 1
ATOM 950 C C . GLY A 1 120 ? -20.271 10.578 3.279 1.00 79.31 120 GLY A C 1
ATOM 951 O O . GLY A 1 120 ? -19.092 10.200 3.356 1.00 79.31 120 GLY A O 1
ATOM 952 N N . GLY A 1 121 ? -21.206 9.901 2.604 1.00 82.88 121 GLY A N 1
ATOM 953 C CA . GLY A 1 121 ? -20.933 8.718 1.786 1.00 82.88 121 GLY A CA 1
ATOM 954 C C . GLY A 1 121 ? -20.243 9.054 0.458 1.00 82.88 121 GLY A C 1
ATOM 955 O O . GLY A 1 121 ? -20.329 10.178 -0.033 1.00 82.88 121 GLY A O 1
ATOM 956 N N . GLY A 1 122 ? -19.532 8.082 -0.114 1.00 84.44 122 GLY A N 1
ATOM 957 C CA . GLY A 1 122 ? -19.024 8.118 -1.490 1.00 84.44 122 GLY A CA 1
ATOM 958 C C . GLY A 1 122 ? -19.844 7.208 -2.401 1.00 84.44 122 GLY A C 1
ATOM 959 O O . GLY A 1 122 ? -20.439 6.239 -1.926 1.00 84.44 122 GLY A O 1
ATOM 960 N N . THR A 1 123 ? -19.870 7.511 -3.696 1.00 86.38 123 THR A N 1
ATOM 961 C CA . THR A 1 123 ? -20.763 6.854 -4.664 1.00 86.38 123 THR A CA 1
ATOM 962 C C . THR A 1 123 ? -20.005 6.313 -5.869 1.00 86.38 123 THR A C 1
ATOM 964 O O . THR A 1 123 ? -19.056 6.924 -6.349 1.00 86.38 123 THR A O 1
ATOM 967 N N . GLY A 1 124 ? -20.426 5.162 -6.375 1.00 89.94 124 GLY A N 1
ATOM 968 C CA . GLY A 1 124 ? -19.983 4.598 -7.643 1.00 89.94 124 GLY A CA 1
ATOM 969 C C . GLY A 1 124 ? -21.152 4.416 -8.599 1.00 89.94 124 GLY A C 1
ATOM 970 O O . GLY A 1 124 ? -22.278 4.174 -8.162 1.00 89.94 124 GLY A O 1
ATOM 971 N N . PHE A 1 125 ? -20.865 4.522 -9.892 1.00 92.69 125 PHE A N 1
ATOM 972 C CA . PHE A 1 125 ? -21.845 4.423 -10.966 1.00 92.69 125 PHE A CA 1
ATOM 973 C C . PHE A 1 125 ? -21.269 3.611 -12.120 1.00 92.69 125 PHE A C 1
ATOM 975 O O . PHE A 1 125 ? -20.133 3.840 -12.544 1.00 92.69 125 PHE A O 1
ATOM 982 N N . SER A 1 126 ? -22.087 2.718 -12.665 1.00 93.75 126 SER A N 1
ATOM 983 C CA . SER A 1 126 ? -21.900 2.190 -14.011 1.00 93.75 126 SER A CA 1
ATOM 984 C C . SER A 1 126 ? -22.758 3.017 -14.955 1.00 93.75 126 SER A C 1
ATOM 986 O O . SER A 1 126 ? -23.975 3.079 -14.803 1.00 93.75 126 SER A O 1
ATOM 988 N N . PHE A 1 127 ? -22.127 3.658 -15.931 1.00 95.88 127 PHE A N 1
ATOM 989 C CA . PHE A 1 127 ? -22.817 4.377 -17.002 1.00 95.88 127 PHE A CA 1
ATOM 990 C C . PHE A 1 127 ? -23.061 3.485 -18.224 1.00 95.88 127 PHE A C 1
ATOM 992 O O . PHE A 1 127 ? -23.536 3.959 -19.249 1.00 95.88 127 PHE A O 1
ATOM 999 N N . SER A 1 128 ? -22.750 2.190 -18.112 1.00 94.88 128 SER A N 1
ATOM 1000 C CA . SER A 1 128 ? -22.763 1.225 -19.217 1.00 94.88 128 SER A CA 1
ATOM 1001 C C . SER A 1 128 ? -24.155 0.914 -19.758 1.00 94.88 128 SER A C 1
ATOM 1003 O O . SER A 1 128 ? -24.256 0.364 -20.846 1.00 94.88 128 SER A O 1
ATOM 1005 N N . ARG A 1 129 ? -25.215 1.229 -19.003 1.00 92.81 129 ARG A N 1
ATOM 1006 C CA . ARG A 1 129 ? -26.608 1.015 -19.422 1.00 92.81 129 ARG A CA 1
ATOM 1007 C C . ARG A 1 129 ? -27.142 2.156 -20.280 1.00 92.81 129 ARG A C 1
ATOM 1009 O O . ARG A 1 129 ? -28.113 1.957 -20.998 1.00 92.81 129 ARG A O 1
ATOM 1016 N N . LEU A 1 130 ? -26.534 3.340 -20.193 1.00 93.50 130 LEU A N 1
ATOM 1017 C CA . LEU A 1 130 ? -26.986 4.513 -20.933 1.00 93.50 130 LEU A CA 1
ATOM 1018 C C . LEU A 1 130 ? -26.753 4.315 -22.424 1.00 93.50 130 LEU A C 1
ATOM 1020 O O . LEU A 1 130 ? -25.671 3.907 -22.827 1.00 93.50 130 LEU A O 1
ATOM 1024 N N . ARG A 1 131 ? -27.746 4.650 -23.249 1.00 92.94 131 ARG A N 1
ATOM 1025 C CA . ARG A 1 131 ? -27.598 4.577 -24.706 1.00 92.94 131 ARG A CA 1
ATOM 1026 C C . ARG A 1 131 ? -26.461 5.488 -25.189 1.00 92.94 131 ARG A C 1
ATOM 1028 O O . ARG A 1 131 ? -26.244 6.562 -24.609 1.00 92.94 131 ARG A O 1
ATOM 1035 N N . PRO A 1 132 ? -25.777 5.125 -26.286 1.00 92.94 132 PRO A N 1
ATOM 1036 C CA . PRO A 1 132 ? -24.661 5.908 -26.771 1.00 92.94 132 PRO A CA 1
ATOM 1037 C C . PRO A 1 132 ? -25.114 7.259 -27.321 1.00 92.94 132 PRO A C 1
ATOM 1039 O O . PRO A 1 132 ? -26.282 7.470 -27.684 1.00 92.94 132 PRO A O 1
ATOM 1042 N N . LYS A 1 133 ? -24.163 8.182 -27.413 1.00 88.88 133 LYS A N 1
ATOM 1043 C CA . LYS A 1 133 ? -24.343 9.485 -28.039 1.00 88.88 133 LYS A CA 1
ATOM 1044 C C . LYS A 1 133 ? -24.889 9.320 -29.453 1.00 88.88 133 LYS A C 1
ATOM 1046 O O . LYS A 1 133 ? -24.560 8.393 -30.184 1.00 88.88 133 LYS A O 1
ATOM 1051 N N . ASN A 1 134 ? -25.735 10.257 -29.845 1.00 83.69 134 ASN A N 1
ATOM 1052 C CA . ASN A 1 134 ? -26.435 10.268 -31.120 1.00 83.69 134 ASN A CA 1
ATOM 1053 C C . ASN A 1 134 ? -27.557 9.231 -31.314 1.00 83.69 134 ASN A C 1
ATOM 1055 O O . ASN A 1 134 ? -28.184 9.208 -32.372 1.00 83.69 134 ASN A O 1
ATOM 1059 N N . SER A 1 135 ? -27.881 8.431 -30.295 1.00 81.44 135 SER A N 1
ATOM 1060 C CA . SER A 1 135 ? -29.038 7.526 -30.342 1.00 81.44 135 SER A CA 1
ATOM 1061 C C . SER A 1 135 ? -30.364 8.287 -30.402 1.00 81.44 135 SER A C 1
ATOM 1063 O O . SER A 1 135 ? -30.532 9.315 -29.745 1.00 81.44 135 SER A O 1
ATOM 1065 N N . VAL A 1 136 ? -31.340 7.758 -31.142 1.00 75.81 136 VAL A N 1
ATOM 1066 C CA . VAL A 1 136 ? -32.678 8.361 -31.254 1.00 75.81 136 VAL A CA 1
ATOM 1067 C C . VAL A 1 136 ? -33.440 8.229 -29.933 1.00 75.81 136 VAL A C 1
ATOM 1069 O O . VAL A 1 136 ? -33.566 7.140 -29.364 1.00 75.81 136 VAL A O 1
ATOM 1072 N N . VAL A 1 137 ? -34.006 9.336 -29.453 1.00 72.38 137 VAL A N 1
ATOM 1073 C CA . VAL A 1 137 ? -34.891 9.360 -28.283 1.00 72.38 137 VAL A CA 1
ATOM 1074 C C . VAL A 1 137 ? -36.342 9.337 -28.763 1.00 72.38 137 VAL A C 1
ATOM 1076 O O . VAL A 1 137 ? -36.895 10.359 -29.165 1.00 72.38 137 VAL A O 1
ATOM 1079 N N . LYS A 1 138 ? -36.971 8.153 -28.732 1.00 64.50 138 LYS A N 1
ATOM 1080 C CA . LYS A 1 138 ? -38.321 7.920 -29.287 1.00 64.50 138 LYS A CA 1
ATOM 1081 C C . LYS A 1 138 ? -39.402 8.866 -28.741 1.00 64.50 138 LYS A C 1
ATOM 1083 O O . LYS A 1 138 ? -40.330 9.185 -29.471 1.00 64.50 138 LYS A O 1
ATOM 1088 N N . SER A 1 139 ? -39.294 9.304 -27.486 1.00 60.16 139 SER A N 1
ATOM 1089 C CA . SER A 1 139 ? -40.297 10.152 -26.825 1.00 60.16 139 SER A CA 1
ATOM 1090 C C . SER A 1 139 ? -40.256 11.622 -27.251 1.00 60.16 139 SER A C 1
ATOM 1092 O O . SER A 1 139 ? -41.286 12.286 -27.213 1.00 60.16 139 SER A O 1
ATOM 1094 N N . THR A 1 140 ? -39.093 12.139 -27.656 1.00 58.34 140 THR A N 1
ATOM 1095 C CA . THR A 1 140 ? -38.906 13.559 -28.009 1.00 58.34 140 THR A CA 1
ATOM 1096 C C . THR A 1 140 ? -38.531 13.778 -29.474 1.00 58.34 140 THR A C 1
ATOM 1098 O O . THR A 1 140 ? -38.506 14.918 -29.927 1.00 58.34 140 THR A O 1
ATOM 1101 N N . GLY A 1 141 ? -38.204 12.713 -30.216 1.00 51.00 141 GLY A N 1
ATOM 1102 C CA . GLY A 1 141 ? -37.667 12.799 -31.579 1.00 51.00 141 GLY A CA 1
ATOM 1103 C C . GLY A 1 141 ? -36.248 13.381 -31.649 1.00 51.00 141 GLY A C 1
ATOM 1104 O O . GLY A 1 141 ? -35.741 13.623 -32.741 1.00 51.00 141 GLY A O 1
ATOM 1105 N N . GLY A 1 142 ? -35.618 13.621 -30.494 1.00 71.94 142 GLY A N 1
ATOM 1106 C CA . GLY A 1 142 ? -34.288 14.205 -30.373 1.00 71.94 142 GLY A CA 1
ATOM 1107 C C . GLY A 1 142 ? -33.157 13.177 -30.365 1.00 71.94 142 GLY A C 1
ATOM 1108 O O . GLY A 1 142 ? -33.353 11.973 -30.543 1.00 71.94 142 GLY A O 1
ATOM 1109 N N . ILE A 1 143 ? -31.952 13.687 -30.123 1.00 76.00 143 ILE A N 1
ATOM 1110 C CA . ILE A 1 143 ? -30.689 12.954 -30.180 1.00 76.00 143 ILE A CA 1
ATOM 1111 C C . ILE A 1 143 ? -30.108 12.832 -28.760 1.00 76.00 143 ILE A C 1
ATOM 1113 O O . ILE A 1 143 ? -30.065 13.817 -28.026 1.00 76.00 143 ILE A O 1
ATOM 1117 N N . ALA A 1 144 ? -29.673 11.634 -28.359 1.00 79.44 144 ALA A N 1
ATOM 1118 C CA . ALA A 1 144 ? -29.117 11.377 -27.031 1.00 79.44 144 ALA A CA 1
ATOM 1119 C C . ALA A 1 144 ? -27.715 11.986 -26.850 1.00 79.44 144 ALA A C 1
ATOM 1121 O O . ALA A 1 144 ? -26.856 11.879 -27.727 1.00 79.44 144 ALA A O 1
ATOM 1122 N N . SER A 1 145 ? -27.459 12.559 -25.671 1.00 80.75 145 SER A N 1
ATOM 1123 C CA . SER A 1 145 ? -26.176 13.199 -25.334 1.00 80.75 145 SER A CA 1
ATOM 1124 C C . SER A 1 145 ? -25.062 12.219 -24.933 1.00 80.75 145 SER A C 1
ATOM 1126 O O . SER A 1 145 ? -23.898 12.616 -24.889 1.00 80.75 145 SER A O 1
ATOM 1128 N N . GLY A 1 146 ? -25.405 10.959 -24.640 1.00 90.38 146 GLY A N 1
ATOM 1129 C CA . GLY A 1 146 ? -24.475 9.901 -24.229 1.00 90.38 146 GLY A CA 1
ATOM 1130 C C . GLY A 1 146 ? -24.023 9.959 -22.754 1.00 90.38 146 GLY A C 1
ATOM 1131 O O . GLY A 1 146 ? -24.243 10.960 -22.059 1.00 90.38 146 GLY A O 1
ATOM 1132 N N . PRO A 1 147 ? -23.361 8.897 -22.255 1.00 93.69 147 PRO A N 1
ATOM 1133 C CA . PRO A 1 147 ? -22.971 8.739 -20.856 1.00 93.69 147 PRO A CA 1
ATOM 1134 C C . PRO A 1 147 ? -21.993 9.812 -20.363 1.00 93.69 147 PRO A C 1
ATOM 1136 O O . PRO A 1 147 ? -22.175 10.344 -19.268 1.00 93.69 147 PRO A O 1
ATOM 1139 N N . ILE A 1 148 ? -21.004 10.211 -21.174 1.00 95.06 148 ILE A N 1
ATOM 1140 C CA . ILE A 1 148 ? -19.998 11.222 -20.791 1.00 95.06 148 ILE A CA 1
ATOM 1141 C C . ILE A 1 148 ? -20.663 12.582 -20.517 1.00 95.06 148 ILE A C 1
ATOM 1143 O O . ILE A 1 148 ? -20.255 13.309 -19.608 1.00 95.06 148 ILE A O 1
ATOM 1147 N N . SER A 1 149 ? -21.714 12.933 -21.267 1.00 92.88 149 SER A N 1
ATOM 1148 C CA . SER A 1 149 ? -22.468 14.168 -21.030 1.00 92.88 149 SER A CA 1
ATOM 1149 C C . SER A 1 149 ? -23.165 14.139 -19.671 1.00 92.88 149 SER A C 1
ATOM 1151 O O . SER A 1 149 ? -23.087 15.110 -18.918 1.00 92.88 149 SER A O 1
ATOM 1153 N N . PHE A 1 150 ? -23.815 13.028 -19.320 1.00 92.62 150 PHE A N 1
ATOM 1154 C CA . PHE A 1 150 ? -24.477 12.895 -18.022 1.00 92.62 150 PHE A CA 1
ATOM 1155 C C . PHE A 1 150 ? -23.479 12.838 -16.865 1.00 92.62 150 PHE A C 1
ATOM 1157 O O . PHE A 1 150 ? -23.724 13.465 -15.835 1.00 92.62 150 PHE A O 1
ATOM 1164 N N . MET A 1 151 ? -22.307 12.222 -17.044 1.00 95.00 151 MET A N 1
ATOM 1165 C CA . MET A 1 151 ? -21.225 12.283 -16.052 1.00 95.00 151 MET A CA 1
ATOM 1166 C C . MET A 1 151 ? -20.859 13.724 -15.667 1.00 95.00 151 MET A C 1
ATOM 1168 O O . MET A 1 151 ? -20.575 13.988 -14.498 1.00 95.00 151 MET A O 1
ATOM 1172 N N . ARG A 1 152 ? -20.910 14.683 -16.607 1.00 93.88 152 ARG A N 1
ATOM 1173 C CA . ARG A 1 152 ? -20.646 16.104 -16.300 1.00 93.88 152 ARG A CA 1
ATOM 1174 C C . ARG A 1 152 ? -21.703 16.690 -15.369 1.00 93.88 152 ARG A C 1
ATOM 1176 O O . ARG A 1 152 ? -21.370 17.495 -14.503 1.00 93.88 152 ARG A O 1
ATOM 1183 N N . VAL A 1 153 ? -22.956 16.265 -15.516 1.00 92.44 153 VAL A N 1
ATOM 1184 C CA . VAL A 1 153 ? -24.057 16.676 -14.634 1.00 92.44 153 VAL A CA 1
ATOM 1185 C C . VAL A 1 153 ? -23.834 16.136 -13.219 1.00 92.44 153 VAL A C 1
ATOM 1187 O O . VAL A 1 153 ? -23.936 16.897 -12.258 1.00 92.44 153 VAL A O 1
ATOM 1190 N N . PHE A 1 154 ? -23.446 14.862 -13.078 1.00 92.31 154 PHE A N 1
ATOM 1191 C CA . PHE A 1 154 ? -23.087 14.283 -11.775 1.00 92.31 154 PHE A CA 1
ATOM 1192 C C . PHE A 1 154 ? -21.900 15.004 -11.123 1.00 92.31 154 PHE A C 1
ATOM 1194 O O . PHE A 1 154 ? -21.912 15.256 -9.914 1.00 92.31 154 PHE A O 1
ATOM 1201 N N . ASP A 1 155 ? -20.871 15.347 -11.904 1.00 90.75 155 ASP A N 1
ATOM 1202 C CA . ASP A 1 155 ? -19.683 16.042 -11.401 1.00 90.75 155 ASP A CA 1
ATOM 1203 C C . ASP A 1 155 ? -20.042 17.438 -10.868 1.00 90.75 155 ASP A C 1
ATOM 1205 O O . ASP A 1 155 ? -19.689 17.781 -9.734 1.00 90.75 155 ASP A O 1
ATOM 1209 N N . ALA A 1 156 ? -20.836 18.194 -11.63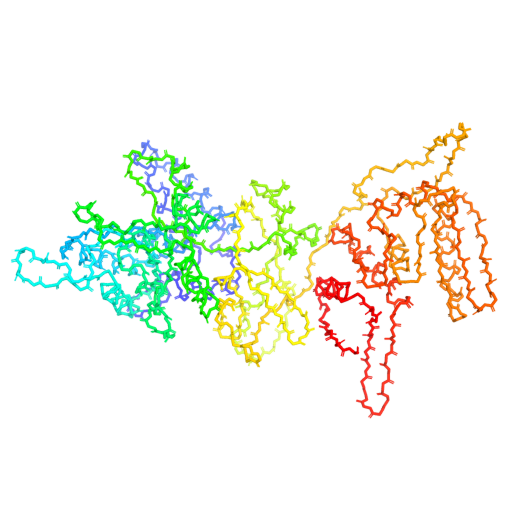3 1.00 89.50 156 ALA A N 1
ATOM 1210 C CA . ALA A 1 156 ? -21.332 19.508 -11.238 1.00 89.50 156 ALA A CA 1
ATOM 1211 C C . ALA A 1 156 ? -22.235 19.440 -9.995 1.00 89.50 156 ALA A C 1
ATOM 1213 O O . ALA A 1 156 ? -22.070 20.232 -9.064 1.00 89.50 156 ALA A O 1
ATOM 1214 N N . ALA A 1 157 ? -23.147 18.464 -9.934 1.00 86.56 157 ALA A N 1
ATOM 1215 C CA . ALA A 1 157 ? -24.000 18.247 -8.767 1.00 86.56 157 ALA A CA 1
ATOM 1216 C C . ALA A 1 157 ? -23.165 17.957 -7.507 1.00 86.56 157 ALA A C 1
ATOM 1218 O O . ALA A 1 157 ? -23.388 18.550 -6.451 1.00 86.56 157 ALA A O 1
ATOM 1219 N N . THR A 1 158 ? -22.137 17.115 -7.634 1.00 85.88 158 THR A N 1
ATOM 1220 C CA . THR A 1 158 ? -21.210 16.788 -6.537 1.00 85.88 158 THR A CA 1
ATOM 1221 C C . THR A 1 158 ? -20.453 18.024 -6.048 1.00 85.88 158 THR A C 1
ATOM 1223 O O . THR A 1 158 ? -20.280 18.227 -4.842 1.00 85.88 158 THR A O 1
ATOM 1226 N N . GLN A 1 159 ? -20.037 18.892 -6.974 1.00 82.62 159 GLN A N 1
ATOM 1227 C CA . GLN A 1 159 ? -19.376 20.150 -6.645 1.00 82.62 159 GLN A CA 1
ATOM 1228 C C . GLN A 1 159 ? -20.293 21.105 -5.863 1.00 82.62 159 GLN A C 1
ATOM 1230 O O . GLN A 1 159 ? -19.815 21.765 -4.939 1.00 82.62 159 GLN A O 1
ATOM 1235 N N . ALA A 1 160 ? -21.587 21.167 -6.190 1.00 79.44 160 ALA A N 1
ATOM 1236 C CA . ALA A 1 160 ? -22.556 22.013 -5.492 1.00 79.44 160 ALA A CA 1
ATOM 1237 C C . ALA A 1 160 ? -22.847 21.513 -4.063 1.00 79.44 160 ALA A C 1
ATOM 1239 O O . ALA A 1 160 ? -22.847 22.294 -3.111 1.00 79.44 160 ALA A O 1
ATOM 1240 N N . VAL A 1 161 ? -23.006 20.196 -3.880 1.00 73.12 161 VAL A N 1
ATOM 1241 C CA . VAL A 1 161 ? -23.310 19.580 -2.569 1.00 73.12 161 VAL A CA 1
ATOM 1242 C C . VAL A 1 161 ? -22.160 19.745 -1.560 1.00 73.12 161 VAL A C 1
ATOM 1244 O O . VAL A 1 161 ? -22.383 19.758 -0.346 1.00 73.12 161 VAL A O 1
ATOM 1247 N N . LYS A 1 162 ? -20.930 19.979 -2.040 1.00 60.06 162 LYS A N 1
ATOM 1248 C CA . LYS A 1 162 ? -19.730 20.261 -1.231 1.00 60.06 162 LYS A CA 1
ATOM 1249 C C . LYS A 1 162 ? -19.914 21.392 -0.205 1.00 60.06 162 LYS A C 1
ATOM 1251 O O . LYS A 1 162 ? -19.193 21.407 0.789 1.00 60.06 162 LYS A O 1
ATOM 1256 N N . GLN A 1 163 ? -20.838 22.330 -0.428 1.00 41.34 163 GLN A N 1
ATOM 1257 C CA . GLN A 1 163 ? -21.025 23.504 0.434 1.00 41.34 163 GLN A CA 1
ATOM 1258 C C . GLN A 1 163 ? -21.764 23.221 1.758 1.00 41.34 163 GLN A C 1
ATOM 1260 O O . GLN A 1 163 ? -21.692 24.052 2.658 1.00 41.34 163 GLN A O 1
ATOM 1265 N N . GLY A 1 164 ? -22.425 22.065 1.917 1.00 48.41 164 GLY A N 1
ATOM 1266 C CA . GLY A 1 164 ? -23.236 21.761 3.111 1.00 48.41 164 GLY A CA 1
ATOM 1267 C C . GLY A 1 164 ? -22.766 20.588 3.984 1.00 48.41 164 GLY A C 1
ATOM 1268 O O . GLY A 1 164 ? -23.315 20.385 5.064 1.00 48.41 164 GLY A O 1
ATOM 1269 N N . GLY A 1 165 ? -21.788 19.793 3.534 1.00 53.84 165 GLY A N 1
ATOM 1270 C CA . GLY A 1 165 ? -21.384 18.539 4.188 1.00 53.84 165 GLY A CA 1
ATOM 1271 C C . GLY A 1 165 ? -20.064 18.616 4.963 1.00 53.84 165 GLY A C 1
ATOM 1272 O O . GLY A 1 165 ? -19.164 19.389 4.645 1.00 53.84 165 GLY A O 1
ATOM 1273 N N . THR A 1 166 ? -19.888 17.739 5.955 1.00 56.88 166 THR A N 1
ATOM 1274 C CA . THR A 1 166 ? -18.637 17.569 6.727 1.00 56.88 166 THR A CA 1
ATOM 1275 C C . THR A 1 166 ? -17.463 17.009 5.902 1.00 56.88 166 THR A C 1
ATOM 1277 O O . THR A 1 166 ? -16.318 17.027 6.370 1.00 56.88 166 THR A O 1
ATOM 1280 N N . ARG A 1 167 ? -17.718 16.516 4.677 1.00 66.69 167 ARG A N 1
ATOM 1281 C CA . ARG A 1 167 ? -16.745 15.907 3.751 1.00 66.69 167 ARG A CA 1
ATOM 1282 C C . ARG A 1 167 ? -17.088 16.250 2.290 1.00 66.69 167 ARG A C 1
ATOM 1284 O O . ARG A 1 167 ? -18.255 16.361 1.940 1.00 66.69 167 ARG A O 1
ATOM 1291 N N . ARG A 1 168 ? -16.068 16.372 1.427 1.00 70.19 168 ARG A N 1
ATOM 1292 C CA . ARG A 1 168 ? -16.233 16.496 -0.037 1.00 70.19 168 ARG A CA 1
ATOM 1293 C C . ARG A 1 168 ? -16.760 15.177 -0.626 1.00 70.19 168 ARG A C 1
ATOM 1295 O O . ARG A 1 168 ? -16.189 14.129 -0.323 1.00 70.19 168 ARG A O 1
ATOM 1302 N N . GLY A 1 169 ? -17.794 15.251 -1.465 1.00 69.94 169 GLY A N 1
ATOM 1303 C CA . GLY A 1 169 ? -18.310 14.111 -2.231 1.00 69.94 169 GLY A CA 1
ATOM 1304 C C . GLY A 1 169 ? -17.277 13.564 -3.219 1.00 69.94 169 GLY A C 1
ATOM 1305 O O . GLY A 1 169 ? -16.418 14.306 -3.701 1.00 69.94 169 GLY A O 1
ATOM 1306 N N . ALA A 1 170 ? -17.326 12.260 -3.475 1.00 79.44 170 ALA A N 1
ATOM 1307 C CA . ALA A 1 170 ? -16.400 11.569 -4.366 1.00 79.44 170 ALA A CA 1
ATOM 1308 C C . ALA A 1 170 ? -17.147 10.498 -5.159 1.00 79.44 170 ALA A C 1
ATOM 1310 O O . ALA A 1 170 ? -17.931 9.745 -4.570 1.00 79.44 170 ALA A O 1
ATOM 1311 N N . ASN A 1 171 ? -16.862 10.432 -6.460 1.00 87.75 171 ASN A N 1
ATOM 1312 C CA . ASN A 1 171 ? -17.514 9.526 -7.391 1.00 87.75 171 ASN A CA 1
ATOM 1313 C C . ASN A 1 171 ? -16.531 8.557 -8.055 1.00 87.75 171 ASN A C 1
ATOM 1315 O O . ASN A 1 171 ? -15.393 8.914 -8.363 1.00 87.75 171 ASN A O 1
ATOM 1319 N N . MET A 1 172 ? -17.015 7.355 -8.342 1.00 91.38 172 MET A N 1
ATOM 1320 C CA . MET A 1 172 ? -16.428 6.427 -9.306 1.00 91.38 172 MET A CA 1
ATOM 1321 C C . MET A 1 172 ? -17.357 6.321 -10.516 1.00 91.38 172 MET A C 1
ATOM 1323 O O . MET A 1 172 ? -18.557 6.126 -10.341 1.00 91.38 172 MET A O 1
ATOM 1327 N N . GLY A 1 173 ? -16.818 6.457 -11.724 1.00 94.38 173 GLY A N 1
ATOM 1328 C CA . GLY A 1 173 ? -17.558 6.306 -12.974 1.00 94.38 173 GLY A CA 1
ATOM 1329 C C . GLY A 1 173 ? -16.974 5.178 -13.805 1.00 94.38 173 GLY A C 1
ATOM 1330 O O . GLY A 1 173 ? -15.778 5.173 -14.083 1.00 94.38 173 GLY A O 1
ATOM 1331 N N . ILE A 1 174 ? -17.807 4.223 -14.200 1.00 96.19 174 ILE A N 1
ATOM 1332 C CA . ILE A 1 174 ? -17.372 3.055 -14.963 1.00 96.19 174 ILE A CA 1
ATOM 1333 C C . ILE A 1 174 ? -18.155 2.937 -16.256 1.00 96.19 174 ILE A C 1
ATOM 1335 O O . ILE A 1 174 ? -19.365 3.162 -16.280 1.00 96.19 174 ILE A O 1
ATOM 1339 N N . LEU A 1 175 ? -17.448 2.562 -17.320 1.00 97.31 175 LEU A N 1
ATOM 1340 C CA . LEU A 1 175 ? -18.040 2.216 -18.603 1.00 97.31 175 LEU A CA 1
ATOM 1341 C C . LEU A 1 175 ? -17.445 0.900 -19.106 1.00 97.31 175 LEU A C 1
ATOM 1343 O O . LEU A 1 175 ? -16.228 0.704 -19.066 1.00 97.31 175 LEU A O 1
ATOM 1347 N N . ARG A 1 176 ? -18.303 -0.015 -19.552 1.00 96.81 176 ARG A N 1
ATOM 1348 C CA . ARG A 1 176 ? -17.900 -1.285 -20.163 1.00 96.81 176 ARG A CA 1
ATOM 1349 C C . ARG A 1 176 ? -17.161 -1.064 -21.479 1.00 96.81 176 ARG A C 1
ATOM 1351 O O . ARG A 1 176 ? -17.482 -0.154 -22.239 1.00 96.81 176 ARG A O 1
ATOM 1358 N N . VAL A 1 177 ? -16.159 -1.900 -21.736 1.00 97.75 177 VAL A N 1
ATOM 1359 C CA . VAL A 1 177 ? -15.244 -1.750 -22.878 1.00 97.75 177 VAL A CA 1
ATOM 1360 C C . VAL A 1 177 ? -15.921 -1.896 -24.245 1.00 97.75 177 VAL A C 1
ATOM 1362 O O . VAL A 1 177 ? -15.449 -1.335 -25.231 1.00 97.75 177 VAL A O 1
ATOM 1365 N N . ASP A 1 178 ? -17.035 -2.617 -24.301 1.00 97.06 178 ASP A N 1
ATOM 1366 C CA . ASP A 1 178 ? -17.882 -2.825 -25.477 1.00 97.06 178 ASP A CA 1
ATOM 1367 C C . ASP A 1 178 ? -18.988 -1.782 -25.636 1.00 97.06 178 ASP A C 1
ATOM 1369 O O . ASP A 1 178 ? -19.786 -1.871 -26.564 1.00 97.06 178 ASP A O 1
ATOM 1373 N N . HIS A 1 179 ? -19.005 -0.741 -24.804 1.00 97.62 179 HIS A N 1
ATOM 1374 C CA . HIS A 1 179 ? -19.907 0.382 -25.003 1.00 97.62 179 HIS A CA 1
ATOM 1375 C C . HIS A 1 179 ? -19.478 1.235 -26.220 1.00 97.62 179 HIS A C 1
ATOM 1377 O O . HIS A 1 179 ? -18.295 1.567 -26.332 1.00 97.62 179 HIS A O 1
ATOM 1383 N N . PRO A 1 180 ? -20.391 1.691 -27.105 1.00 97.06 180 PRO A N 1
ATOM 1384 C CA . PRO A 1 180 ? -20.005 2.413 -28.322 1.00 97.06 180 PRO A CA 1
ATOM 1385 C C . PRO A 1 180 ? -19.243 3.726 -28.083 1.00 97.06 180 PRO A C 1
ATOM 1387 O O . PRO A 1 180 ? -18.366 4.085 -28.865 1.00 97.06 180 PRO A O 1
ATOM 1390 N N . ASP A 1 181 ? -19.502 4.399 -26.960 1.00 97.25 181 ASP A N 1
ATOM 1391 C CA . ASP A 1 181 ? -18.801 5.633 -26.564 1.00 97.25 181 ASP A CA 1
ATOM 1392 C C . ASP A 1 181 ? -17.486 5.397 -25.793 1.00 97.25 181 ASP A C 1
ATOM 1394 O O . ASP A 1 181 ? -16.956 6.318 -25.166 1.00 97.25 181 ASP A O 1
ATOM 1398 N N . ILE A 1 182 ? -16.936 4.177 -25.805 1.00 97.56 182 ILE A N 1
ATOM 1399 C CA . ILE A 1 182 ? -15.746 3.834 -25.012 1.00 97.56 182 ILE A CA 1
ATOM 1400 C C . ILE A 1 182 ? -14.535 4.720 -25.329 1.00 97.56 182 ILE A C 1
ATOM 1402 O O . ILE A 1 182 ? -13.830 5.142 -24.416 1.00 97.56 182 ILE A O 1
ATOM 1406 N N . LEU A 1 183 ? -14.309 5.069 -26.599 1.00 97.19 183 LEU A N 1
ATOM 1407 C CA . LEU A 1 183 ? -13.182 5.923 -26.988 1.00 97.19 183 LEU A CA 1
ATOM 1408 C C . LEU A 1 183 ? -13.315 7.341 -26.410 1.00 97.19 183 LEU A C 1
ATOM 1410 O O . LEU A 1 183 ? -12.333 7.899 -25.922 1.00 97.19 183 LEU A O 1
ATOM 1414 N N . GLU A 1 184 ? -14.532 7.903 -26.412 1.00 96.00 184 GLU A N 1
ATOM 1415 C CA . GLU A 1 184 ? -14.815 9.214 -25.809 1.00 96.00 184 GLU A CA 1
ATOM 1416 C C . GLU A 1 184 ? -14.647 9.152 -24.287 1.00 96.00 184 GLU A C 1
ATOM 1418 O O . GLU A 1 184 ? -14.066 10.060 -23.696 1.00 96.00 184 GLU A O 1
ATOM 1423 N N . PHE A 1 185 ? -15.092 8.064 -23.650 1.00 97.06 185 PHE A N 1
ATOM 1424 C CA . PHE A 1 185 ? -14.926 7.851 -22.213 1.00 97.06 185 PHE A CA 1
ATOM 1425 C C . PHE A 1 185 ? -13.454 7.763 -21.802 1.00 97.06 185 PHE A C 1
ATOM 1427 O O . PHE A 1 185 ? -13.051 8.431 -20.851 1.00 97.06 185 PHE A O 1
ATOM 1434 N N . VAL A 1 186 ? -12.643 6.995 -22.535 1.00 96.44 186 VAL A N 1
ATOM 1435 C CA . VAL A 1 186 ? -11.203 6.845 -22.276 1.00 96.44 186 VAL A CA 1
ATOM 1436 C C . VAL A 1 186 ? -10.480 8.193 -22.371 1.00 96.44 186 VAL A C 1
ATOM 1438 O O . VAL A 1 186 ? -9.631 8.497 -21.536 1.00 96.44 186 VAL A O 1
ATOM 1441 N N . ALA A 1 187 ? -10.862 9.038 -23.329 1.00 95.31 187 ALA A N 1
ATOM 1442 C CA . ALA A 1 187 ? -10.272 10.361 -23.519 1.00 95.31 187 ALA A CA 1
ATOM 1443 C C . ALA A 1 187 ? -10.909 11.471 -22.653 1.00 95.31 187 ALA A C 1
ATOM 1445 O O . ALA A 1 187 ? -10.444 12.611 -22.675 1.00 95.31 187 ALA A O 1
ATOM 1446 N N . CYS A 1 188 ? -11.967 11.201 -21.875 1.00 93.50 188 CYS A N 1
ATOM 1447 C CA . CYS A 1 188 ? -12.812 12.270 -21.316 1.00 93.50 188 CYS A CA 1
ATOM 1448 C C . CYS A 1 188 ? -12.106 13.154 -20.267 1.00 93.50 188 CYS A C 1
ATOM 1450 O O . CYS A 1 188 ? -12.502 14.304 -20.046 1.00 93.50 188 CYS A O 1
ATOM 1452 N N . LYS A 1 189 ? -11.028 12.644 -19.656 1.00 92.00 189 LYS A N 1
ATOM 1453 C CA . LYS A 1 189 ? -10.148 13.375 -18.728 1.00 92.00 189 LYS A CA 1
ATOM 1454 C C . LYS A 1 189 ? -8.829 13.824 -19.360 1.00 92.00 189 LYS A C 1
ATOM 1456 O O . LYS A 1 189 ? -7.928 14.231 -18.635 1.00 92.00 189 LYS A O 1
ATOM 1461 N N . GLU A 1 190 ? -8.708 13.809 -20.688 1.00 88.00 190 GLU A N 1
ATOM 1462 C CA . GLU A 1 190 ? -7.507 14.269 -21.397 1.00 88.00 190 GLU A CA 1
ATOM 1463 C C . GLU A 1 190 ? -7.045 15.659 -20.941 1.00 88.00 190 GLU A C 1
ATOM 1465 O O . GLU A 1 190 ? -5.852 15.890 -20.734 1.00 88.00 190 GLU A O 1
ATOM 1470 N N . LYS A 1 191 ? -7.999 16.581 -20.773 1.00 86.38 191 LYS A N 1
ATOM 1471 C CA . LYS A 1 191 ? -7.757 17.884 -20.162 1.00 86.38 191 LYS A CA 1
ATOM 1472 C C . LYS A 1 191 ? -7.958 17.777 -18.652 1.00 86.38 191 LYS A C 1
ATOM 1474 O O . LYS A 1 191 ? -9.080 17.532 -18.194 1.00 86.38 191 LYS A O 1
ATOM 1479 N N . GLU A 1 192 ? -6.890 18.023 -17.899 1.00 80.00 192 GLU A N 1
ATOM 1480 C CA . GLU A 1 192 ? -6.908 17.988 -16.436 1.00 80.00 192 GLU A CA 1
ATOM 1481 C C . GLU A 1 192 ? -8.002 18.907 -15.865 1.00 80.00 192 GLU A C 1
ATOM 1483 O O . GLU A 1 192 ? -8.254 20.004 -16.373 1.00 80.00 192 GLU A O 1
ATOM 1488 N N . GLY A 1 193 ? -8.691 18.438 -14.822 1.00 81.62 193 GLY A N 1
ATOM 1489 C CA . GLY A 1 193 ? -9.803 19.167 -14.206 1.00 81.62 193 GLY A CA 1
ATOM 1490 C C . GLY A 1 193 ? -11.146 19.087 -14.947 1.00 81.62 193 GLY A C 1
ATOM 1491 O O . GLY A 1 193 ? -12.087 19.747 -14.521 1.00 81.62 193 GLY A O 1
ATOM 1492 N N . SER A 1 194 ? -11.280 18.278 -16.007 1.00 82.19 194 SER A N 1
ATOM 1493 C CA . SER A 1 194 ? -12.565 18.101 -16.719 1.00 82.19 194 SER A CA 1
ATOM 1494 C C . SER A 1 194 ? -13.637 17.359 -15.910 1.00 82.19 194 SER A C 1
ATOM 1496 O O . SER A 1 194 ? -14.823 17.605 -16.120 1.00 82.19 194 SER A O 1
ATOM 1498 N N . PHE A 1 195 ? -13.215 16.462 -15.010 1.00 88.19 195 PHE A N 1
ATOM 1499 C CA . PHE A 1 195 ? -14.065 15.677 -14.103 1.00 88.19 195 PHE A CA 1
ATOM 1500 C C . PHE A 1 195 ? -13.386 15.549 -12.722 1.00 88.19 195 PHE A C 1
ATOM 1502 O O . PHE A 1 195 ? -12.856 14.488 -12.376 1.00 88.19 195 PHE A O 1
ATOM 1509 N N . PRO A 1 196 ? -13.280 16.647 -11.951 1.00 84.56 196 PRO A N 1
ATOM 1510 C CA . PRO A 1 196 ? -12.488 16.719 -10.721 1.00 84.56 196 PRO A CA 1
ATOM 1511 C C . PRO A 1 196 ? -13.077 15.940 -9.538 1.00 84.56 196 PRO A C 1
ATOM 1513 O O . PRO A 1 196 ? -12.397 15.804 -8.518 1.00 84.56 196 PRO A O 1
ATOM 1516 N N . ASN A 1 197 ? -14.330 15.484 -9.625 1.00 88.50 197 ASN A N 1
ATOM 1517 C CA . ASN A 1 197 ? -14.998 14.711 -8.577 1.00 88.50 197 ASN A CA 1
ATOM 1518 C C . ASN A 1 197 ? -15.153 13.223 -8.931 1.00 88.50 197 ASN A C 1
ATOM 1520 O O . ASN A 1 197 ? -15.691 12.474 -8.115 1.00 88.50 197 ASN A O 1
ATOM 1524 N N . PHE A 1 198 ? -14.666 12.795 -10.100 1.00 88.19 198 PHE A N 1
ATOM 1525 C CA . PHE A 1 198 ? -14.696 11.407 -10.558 1.00 88.19 198 PHE A CA 1
ATOM 1526 C C . PHE A 1 198 ? -13.301 10.805 -10.676 1.00 88.19 198 PHE A C 1
ATOM 1528 O O . PHE A 1 198 ? -12.419 11.390 -11.308 1.00 88.19 198 PHE A O 1
ATOM 1535 N N . ASN A 1 199 ? -13.161 9.582 -10.178 1.00 89.69 199 ASN A N 1
ATOM 1536 C CA . ASN A 1 199 ? -12.231 8.613 -10.751 1.00 89.69 199 ASN A CA 1
ATOM 1537 C C . ASN A 1 199 ? -12.975 7.833 -11.839 1.00 89.69 199 ASN A C 1
ATOM 1539 O O . ASN A 1 199 ? -14.183 7.610 -11.695 1.00 89.69 199 ASN A O 1
ATOM 1543 N N . ILE A 1 200 ? -12.290 7.436 -12.913 1.00 93.31 200 ILE A N 1
ATOM 1544 C CA . ILE A 1 200 ? -12.918 6.689 -14.007 1.00 93.31 200 ILE A CA 1
ATOM 1545 C C . ILE A 1 200 ? -12.213 5.362 -14.258 1.00 93.31 200 ILE A C 1
ATOM 1547 O O . ILE A 1 200 ? -11.003 5.226 -14.092 1.00 93.31 200 ILE A O 1
ATOM 1551 N N . SER A 1 201 ? -12.963 4.331 -14.628 1.00 94.94 201 SER A N 1
ATOM 1552 C CA . SER A 1 201 ? -12.376 3.040 -14.985 1.00 94.94 201 SER A CA 1
ATOM 1553 C C . SER A 1 201 ? -13.153 2.344 -16.090 1.00 94.94 201 SER A C 1
ATOM 1555 O O . SER A 1 201 ? -14.375 2.434 -16.161 1.00 94.94 201 SER A O 1
ATOM 1557 N N . VAL A 1 202 ? -12.435 1.633 -16.953 1.00 97.50 202 VAL A N 1
ATOM 1558 C CA . VAL A 1 202 ? -13.038 0.790 -17.983 1.00 97.50 202 VAL A CA 1
ATOM 1559 C C . VAL A 1 202 ? -13.323 -0.587 -17.392 1.00 97.50 202 VAL A C 1
ATOM 1561 O O . VAL A 1 202 ? -12.423 -1.229 -16.847 1.00 97.50 202 VAL A O 1
ATOM 1564 N N . ALA A 1 203 ? -14.568 -1.048 -17.499 1.00 96.69 203 ALA A N 1
ATOM 1565 C CA . ALA A 1 203 ? -14.935 -2.417 -17.158 1.00 96.69 203 ALA A CA 1
ATOM 1566 C C . ALA A 1 203 ? -14.536 -3.354 -18.309 1.00 96.69 203 ALA A C 1
ATOM 1568 O O . ALA A 1 203 ? -15.137 -3.341 -19.383 1.00 96.69 203 ALA A O 1
ATOM 1569 N N . ILE A 1 204 ? -13.483 -4.133 -18.073 1.00 96.62 204 ILE A N 1
ATOM 1570 C CA . ILE A 1 204 ? -12.8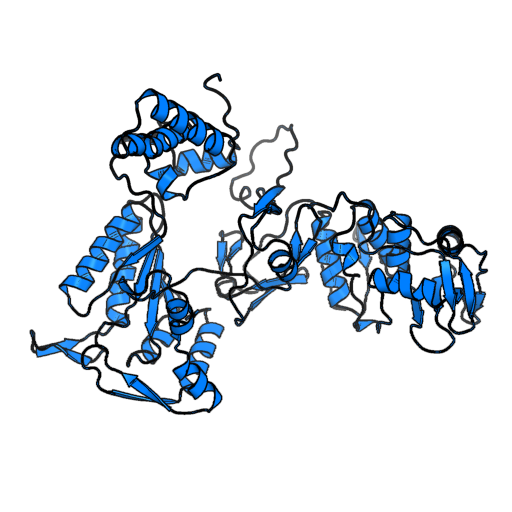49 -5.045 -19.022 1.00 96.62 204 ILE A CA 1
ATOM 1571 C C . ILE A 1 204 ? -13.389 -6.461 -18.810 1.00 96.62 204 ILE A C 1
ATOM 1573 O O . ILE A 1 204 ? -13.406 -6.954 -17.678 1.00 96.62 204 ILE A O 1
ATOM 1577 N N . THR A 1 205 ? -13.784 -7.110 -19.904 1.00 95.75 205 THR A N 1
ATOM 1578 C CA . THR A 1 205 ? -14.216 -8.514 -19.946 1.00 95.75 205 THR A CA 1
ATOM 1579 C C . THR A 1 205 ? -13.044 -9.446 -20.271 1.00 95.75 205 THR A C 1
ATOM 1581 O O . THR A 1 205 ? -12.046 -9.028 -20.869 1.00 95.75 205 THR A O 1
ATOM 1584 N N . ASP A 1 206 ? -13.162 -10.717 -19.891 1.00 94.88 206 ASP A N 1
ATOM 1585 C CA . ASP A 1 206 ? -12.192 -11.762 -20.230 1.00 94.88 206 ASP A CA 1
ATOM 1586 C C . ASP A 1 206 ? -12.124 -11.934 -21.768 1.00 94.88 206 ASP A C 1
ATOM 1588 O O . ASP A 1 206 ? -11.031 -11.983 -22.332 1.00 94.88 206 ASP A O 1
ATOM 1592 N N . ASP A 1 207 ? -13.271 -11.887 -22.462 1.00 95.94 207 ASP A N 1
ATOM 1593 C CA . ASP A 1 207 ? -13.366 -11.945 -23.935 1.00 95.94 207 ASP A CA 1
ATOM 1594 C C . ASP A 1 207 ? -12.593 -10.811 -24.636 1.00 95.94 207 ASP A C 1
ATOM 1596 O O . ASP A 1 207 ? -11.834 -11.052 -25.579 1.00 95.94 207 ASP A O 1
ATOM 1600 N N . PHE A 1 208 ? -12.723 -9.571 -24.151 1.00 97.62 208 PHE A N 1
ATOM 1601 C CA . PHE A 1 208 ? -11.964 -8.447 -24.696 1.00 97.62 208 PHE A CA 1
ATOM 1602 C C . PHE A 1 208 ? -10.457 -8.681 -24.544 1.00 97.62 208 PHE A C 1
ATOM 1604 O O . PHE A 1 208 ? -9.699 -8.465 -25.489 1.00 97.62 208 PHE A O 1
ATOM 1611 N N . MET A 1 209 ? -10.010 -9.166 -23.380 1.00 97.50 209 MET A N 1
ATOM 1612 C CA . MET A 1 209 ? -8.589 -9.433 -23.140 1.00 97.50 209 MET A CA 1
ATOM 1613 C C . MET A 1 209 ? -8.037 -10.552 -24.028 1.00 97.50 209 MET A C 1
ATOM 1615 O O . MET A 1 209 ? -6.904 -10.440 -24.501 1.00 97.50 209 MET A O 1
ATOM 1619 N N . GLU A 1 210 ? -8.816 -11.598 -24.314 1.00 97.00 210 GLU A N 1
ATOM 1620 C CA . GLU A 1 210 ? -8.421 -12.625 -25.285 1.00 97.00 210 GLU A CA 1
ATOM 1621 C C . GLU A 1 210 ? -8.203 -12.024 -26.681 1.00 97.00 210 GLU A C 1
ATOM 1623 O O . GLU A 1 210 ? -7.172 -12.275 -27.315 1.00 97.00 210 GLU A O 1
ATOM 1628 N N . LYS A 1 211 ? -9.115 -11.153 -27.126 1.00 97.88 211 LYS A N 1
ATOM 1629 C CA . LYS A 1 211 ? -9.006 -10.448 -28.411 1.00 97.88 211 LYS A CA 1
ATOM 1630 C C . LYS A 1 211 ? -7.838 -9.456 -28.445 1.00 97.88 211 LYS A C 1
ATOM 1632 O O . LYS A 1 211 ? -7.172 -9.337 -29.473 1.00 97.88 211 LYS A O 1
ATOM 1637 N N . VAL A 1 212 ? -7.498 -8.804 -27.326 1.00 97.50 212 VAL A N 1
ATOM 1638 C CA . VAL A 1 212 ? -6.281 -7.971 -27.206 1.00 97.50 212 VAL A CA 1
ATOM 1639 C C . VAL A 1 212 ? -5.019 -8.797 -27.468 1.00 97.50 212 VAL A C 1
ATOM 1641 O O . VAL A 1 212 ? -4.110 -8.340 -28.172 1.00 97.50 212 VAL A O 1
ATOM 1644 N N . LEU A 1 213 ? -4.927 -10.005 -26.904 1.00 96.25 213 LEU A N 1
ATOM 1645 C CA . LEU A 1 213 ? -3.766 -10.886 -27.082 1.00 96.25 213 LEU A CA 1
ATOM 1646 C C . LEU A 1 213 ? -3.631 -11.378 -28.526 1.00 96.25 213 LEU A C 1
ATOM 1648 O O . LEU A 1 213 ? -2.512 -11.488 -29.022 1.00 96.25 213 LEU A O 1
ATOM 1652 N N . ARG A 1 214 ? -4.756 -11.618 -29.205 1.00 97.50 214 ARG A N 1
ATOM 1653 C CA . ARG A 1 214 ? -4.795 -12.069 -30.605 1.00 97.50 214 ARG A CA 1
ATOM 1654 C C . ARG A 1 214 ? -4.783 -10.935 -31.632 1.00 97.50 214 ARG A C 1
ATOM 1656 O O . ARG A 1 214 ? -4.678 -11.206 -32.821 1.00 97.50 214 ARG A O 1
ATOM 1663 N N . ASN A 1 215 ? -4.834 -9.679 -31.180 1.00 96.81 215 ASN A N 1
ATOM 1664 C CA . ASN A 1 215 ? -4.964 -8.497 -32.037 1.00 96.81 215 ASN A CA 1
ATOM 1665 C C . ASN A 1 215 ? -6.217 -8.548 -32.935 1.00 96.81 215 ASN A C 1
ATOM 1667 O O . ASN A 1 215 ? -6.181 -8.173 -34.106 1.00 96.81 215 ASN A O 1
ATOM 1671 N N . GLU A 1 216 ? -7.321 -9.024 -32.370 1.00 97.94 216 GLU A N 1
ATOM 1672 C CA . GLU A 1 216 ? -8.600 -9.192 -33.054 1.00 97.94 216 GLU A CA 1
ATOM 1673 C C . GLU A 1 216 ? -9.536 -8.005 -32.808 1.00 97.94 216 GLU A C 1
ATOM 1675 O O . GLU A 1 216 ? -9.368 -7.208 -31.875 1.00 97.94 216 GLU A O 1
ATOM 1680 N N . ASP A 1 217 ? -10.552 -7.906 -33.659 1.00 98.19 217 ASP A N 1
ATOM 1681 C CA . ASP A 1 217 ? -11.625 -6.939 -33.495 1.00 98.19 217 ASP A CA 1
ATOM 1682 C C . ASP A 1 217 ? -12.707 -7.485 -32.555 1.00 98.19 217 ASP A C 1
ATOM 1684 O O . ASP A 1 217 ? -13.015 -8.679 -32.545 1.00 98.19 217 ASP A O 1
ATOM 1688 N N . TYR A 1 218 ? -13.311 -6.593 -31.777 1.00 97.81 218 TYR A N 1
ATOM 1689 C CA . TYR A 1 218 ? -14.430 -6.885 -30.887 1.00 97.81 218 TYR A CA 1
ATOM 1690 C C . TYR A 1 218 ? -15.617 -5.978 -31.212 1.00 97.81 218 TYR A C 1
ATOM 1692 O O . TYR A 1 218 ? -15.469 -4.928 -31.841 1.00 97.81 218 TYR A O 1
ATOM 1700 N N . GLU A 1 219 ? -16.806 -6.420 -30.822 1.00 97.81 219 GLU A N 1
ATOM 1701 C CA . GLU A 1 219 ? -18.061 -5.743 -31.134 1.00 97.81 219 GLU A CA 1
ATOM 1702 C C . GLU A 1 219 ? -18.377 -4.660 -30.105 1.00 97.81 219 GLU A C 1
ATOM 1704 O O . GLU A 1 219 ? -18.198 -4.855 -28.905 1.00 97.81 219 GLU A O 1
ATOM 1709 N N . LEU A 1 220 ? -18.846 -3.514 -30.598 1.00 97.25 220 LEU A N 1
ATOM 1710 C CA . LEU A 1 220 ? -19.445 -2.464 -29.788 1.00 97.25 220 LEU A CA 1
ATOM 1711 C C . LEU A 1 220 ? -20.951 -2.684 -29.751 1.00 97.25 220 LEU A C 1
ATOM 1713 O O . LEU A 1 220 ? -21.598 -2.675 -30.801 1.00 97.25 220 LEU A O 1
ATOM 1717 N N . ILE A 1 221 ? -21.496 -2.864 -28.556 1.00 95.50 221 ILE A N 1
ATOM 1718 C CA . ILE A 1 221 ? -22.876 -3.279 -28.329 1.00 95.50 221 ILE A CA 1
ATOM 1719 C C . ILE A 1 221 ? -23.645 -2.106 -27.738 1.00 95.50 221 ILE A C 1
ATOM 1721 O O . ILE A 1 221 ? -23.299 -1.590 -26.679 1.00 95.50 221 ILE A O 1
ATOM 1725 N N . ASP A 1 222 ? -24.706 -1.681 -28.416 1.00 92.00 222 ASP A N 1
ATOM 1726 C CA . ASP A 1 222 ? -25.632 -0.701 -27.855 1.00 92.00 222 ASP A CA 1
ATOM 1727 C C . ASP A 1 222 ? -26.408 -1.343 -26.691 1.00 92.00 222 ASP A C 1
ATOM 1729 O O . ASP A 1 222 ? -27.165 -2.291 -26.922 1.00 92.00 222 ASP A O 1
ATOM 1733 N N . PRO A 1 223 ? -26.259 -0.848 -25.447 1.00 90.06 223 PRO A N 1
ATOM 1734 C CA . PRO A 1 223 ? -26.881 -1.461 -24.276 1.00 90.06 223 PRO A CA 1
ATOM 1735 C C . PRO A 1 223 ? -28.414 -1.392 -24.302 1.00 90.06 223 PRO A C 1
ATOM 1737 O O . PRO A 1 223 ? -29.066 -2.164 -23.603 1.00 90.06 223 PRO A O 1
ATOM 1740 N N . HIS A 1 224 ? -29.002 -0.492 -25.099 1.00 85.88 224 HIS A N 1
ATOM 1741 C CA . HIS A 1 224 ? -30.450 -0.328 -25.206 1.00 85.88 224 HIS A CA 1
ATOM 1742 C C . HIS A 1 224 ? -31.078 -1.291 -26.219 1.00 85.88 224 HIS A C 1
ATOM 1744 O O . HIS A 1 224 ? -32.190 -1.776 -26.013 1.00 85.88 224 HIS A O 1
ATOM 1750 N N . THR A 1 225 ? -30.393 -1.542 -27.338 1.00 88.38 225 THR A N 1
ATOM 1751 C CA . THR A 1 225 ? -30.926 -2.363 -28.441 1.00 88.38 225 THR A CA 1
ATOM 1752 C C . THR A 1 225 ? -30.335 -3.770 -28.491 1.00 88.38 225 THR A C 1
ATOM 1754 O O . THR A 1 225 ? -30.934 -4.655 -29.095 1.00 88.38 225 THR A O 1
ATOM 1757 N N . GLY A 1 226 ? -29.172 -3.987 -27.871 1.00 90.69 226 GLY A N 1
ATOM 1758 C CA . GLY A 1 226 ? -28.383 -5.212 -27.998 1.00 90.69 226 GLY A CA 1
ATOM 1759 C C . GLY A 1 226 ? -27.719 -5.374 -29.369 1.00 90.69 226 GLY A C 1
ATOM 1760 O O . GLY A 1 226 ? -27.085 -6.393 -29.629 1.00 90.69 226 GLY A O 1
ATOM 1761 N N . GLU A 1 227 ? -27.864 -4.393 -30.263 1.00 92.69 227 GLU A N 1
ATOM 1762 C CA . GLU A 1 227 ? -27.312 -4.451 -31.611 1.00 92.69 227 GLU A CA 1
ATOM 1763 C C . GLU A 1 227 ? -25.834 -4.063 -31.632 1.00 92.69 227 GLU A C 1
ATOM 1765 O O . GLU A 1 227 ? -25.386 -3.150 -30.931 1.00 92.69 227 GLU A O 1
ATOM 1770 N N . VAL A 1 228 ? -25.089 -4.699 -32.534 1.00 94.31 228 VAL A N 1
ATOM 1771 C CA . VAL A 1 228 ? -23.713 -4.316 -32.846 1.00 94.31 228 VAL A CA 1
ATOM 1772 C C . VAL A 1 228 ? -23.724 -2.995 -33.619 1.00 94.31 228 VAL A C 1
ATOM 1774 O O . VAL A 1 228 ? -24.215 -2.928 -34.746 1.00 94.31 228 VAL A O 1
ATOM 1777 N N . LYS A 1 229 ? -23.161 -1.933 -33.034 1.00 91.88 229 LYS A N 1
ATOM 1778 C CA . LYS A 1 229 ? -23.038 -0.604 -33.668 1.00 91.88 229 LYS A CA 1
ATOM 1779 C C . LYS A 1 229 ? -21.708 -0.385 -34.378 1.00 91.88 229 LYS A C 1
ATOM 1781 O O . LYS A 1 229 ? -21.555 0.582 -35.118 1.00 91.88 229 LYS A O 1
ATOM 1786 N N . GLY A 1 230 ? -20.751 -1.278 -34.172 1.00 93.31 230 GLY A N 1
ATOM 1787 C CA . GLY A 1 230 ? -19.459 -1.219 -34.832 1.00 93.31 230 GLY A CA 1
ATOM 1788 C C . GLY A 1 230 ? -18.506 -2.271 -34.303 1.00 93.31 230 GLY A C 1
ATOM 1789 O O . GLY A 1 230 ? -18.841 -3.052 -33.413 1.00 93.31 230 GLY A O 1
ATOM 1790 N N . LYS A 1 231 ? -17.301 -2.274 -34.863 1.00 97.00 231 LYS A N 1
ATOM 1791 C CA . LYS A 1 231 ? -16.186 -3.069 -34.363 1.00 97.00 231 LYS A CA 1
ATOM 1792 C C . LYS A 1 231 ? -14.990 -2.166 -34.153 1.00 97.00 231 LYS A C 1
ATOM 1794 O O . LYS A 1 231 ? -14.755 -1.251 -34.943 1.00 97.00 231 LYS A O 1
ATOM 1799 N N . LEU A 1 232 ? -14.243 -2.429 -33.094 1.00 97.56 232 LEU A N 1
ATOM 1800 C CA . LEU A 1 232 ? -12.951 -1.807 -32.855 1.00 97.56 232 LEU A CA 1
ATOM 1801 C C . LEU A 1 232 ? -11.903 -2.894 -32.715 1.00 97.56 232 LEU A C 1
ATOM 1803 O O . LEU A 1 232 ? -12.191 -4.000 -32.266 1.00 97.56 232 LEU A O 1
ATOM 1807 N N . ASN A 1 233 ? -10.667 -2.556 -33.050 1.00 98.19 233 ASN A N 1
ATOM 1808 C CA . ASN A 1 233 ? -9.555 -3.442 -32.773 1.00 98.19 233 ASN A CA 1
ATOM 1809 C C . ASN A 1 233 ? -9.231 -3.414 -31.275 1.00 98.19 233 ASN A C 1
ATOM 1811 O O . ASN A 1 233 ? -8.900 -2.354 -30.736 1.00 98.19 233 ASN A O 1
ATOM 1815 N N . ALA A 1 234 ? -9.310 -4.568 -30.609 1.00 98.00 234 ALA A N 1
ATOM 1816 C CA . ALA A 1 234 ? -9.185 -4.657 -29.157 1.00 98.00 234 ALA A CA 1
ATOM 1817 C C . ALA A 1 234 ? -7.822 -4.139 -28.674 1.00 98.00 234 ALA A C 1
ATOM 1819 O O . ALA A 1 234 ? -7.746 -3.386 -27.702 1.00 98.00 234 ALA A O 1
ATOM 1820 N N . ARG A 1 235 ? -6.746 -4.458 -29.407 1.00 97.50 235 ARG A N 1
ATOM 1821 C CA . ARG A 1 235 ? -5.395 -3.982 -29.095 1.00 97.50 235 ARG A CA 1
ATOM 1822 C C . ARG A 1 235 ? -5.283 -2.467 -29.195 1.00 97.50 235 ARG A C 1
ATOM 1824 O O . ARG A 1 235 ? -4.806 -1.855 -28.250 1.00 97.50 235 ARG A O 1
ATOM 1831 N N . LYS A 1 236 ? -5.802 -1.850 -30.262 1.00 98.00 236 LYS A N 1
ATOM 1832 C CA . LYS A 1 236 ? -5.797 -0.381 -30.396 1.00 98.00 236 LYS A CA 1
ATOM 1833 C C . LYS A 1 236 ? -6.550 0.313 -29.258 1.00 98.00 236 LYS A C 1
ATOM 1835 O O . LYS A 1 236 ? -6.099 1.350 -28.780 1.00 98.00 236 LYS A O 1
ATOM 1840 N N . VAL A 1 237 ? -7.679 -0.244 -28.811 1.00 97.81 237 VAL A N 1
ATOM 1841 C CA . VAL A 1 237 ? -8.432 0.312 -27.672 1.00 97.81 237 VAL A CA 1
ATOM 1842 C C . VAL A 1 237 ? -7.658 0.148 -26.365 1.00 97.81 237 VAL A C 1
ATOM 1844 O O . VAL A 1 237 ? -7.566 1.097 -25.591 1.00 97.81 237 VAL A O 1
ATOM 1847 N N . PHE A 1 238 ? -7.050 -1.017 -26.130 1.00 97.81 238 PHE A N 1
ATOM 1848 C CA . PHE A 1 238 ? -6.213 -1.244 -24.950 1.00 97.81 238 PHE A CA 1
ATOM 1849 C C . PHE A 1 238 ? -4.976 -0.332 -24.932 1.00 97.81 238 PHE A C 1
ATOM 1851 O O . PHE A 1 238 ? -4.644 0.230 -23.890 1.00 97.81 238 PHE A O 1
ATOM 1858 N N . ASP A 1 239 ? -4.346 -0.114 -26.087 1.00 97.31 239 ASP A N 1
ATOM 1859 C CA . ASP A 1 239 ? -3.227 0.816 -26.247 1.00 97.31 239 ASP A CA 1
ATOM 1860 C C . ASP A 1 239 ? -3.664 2.262 -25.967 1.00 97.31 239 ASP A C 1
ATOM 1862 O O . ASP A 1 239 ? -2.925 3.018 -25.337 1.00 97.31 239 ASP A O 1
ATOM 1866 N N . LEU A 1 240 ? -4.883 2.651 -26.361 1.00 97.12 240 LEU A N 1
ATOM 1867 C CA . LEU A 1 240 ? -5.449 3.961 -26.032 1.00 97.12 240 LEU A CA 1
ATOM 1868 C C . LEU A 1 240 ? -5.693 4.114 -24.523 1.00 97.12 240 LEU A C 1
ATOM 1870 O O . LEU A 1 240 ? -5.317 5.136 -23.948 1.00 97.12 240 LEU A O 1
ATOM 1874 N N . ILE A 1 241 ? -6.269 3.092 -23.876 1.00 96.25 241 ILE A N 1
ATOM 1875 C CA . ILE A 1 241 ? -6.445 3.042 -22.414 1.00 96.25 241 ILE A CA 1
ATOM 1876 C C . ILE A 1 241 ? -5.090 3.206 -21.725 1.00 96.25 241 ILE A C 1
ATOM 1878 O O . ILE A 1 241 ? -4.948 4.056 -20.851 1.00 96.25 241 ILE A O 1
ATOM 1882 N N . ALA A 1 242 ? -4.077 2.447 -22.150 1.00 94.25 242 ALA A N 1
ATOM 1883 C CA . ALA A 1 242 ? -2.726 2.537 -21.609 1.00 94.25 242 ALA A CA 1
ATOM 1884 C C . ALA A 1 242 ? -2.088 3.914 -21.858 1.00 94.25 242 ALA A C 1
ATOM 1886 O O . ALA A 1 242 ? -1.421 4.445 -20.972 1.00 94.25 242 ALA A O 1
ATOM 1887 N N . THR A 1 243 ? -2.323 4.514 -23.028 1.00 95.31 243 THR A N 1
ATOM 1888 C CA . THR A 1 243 ? -1.811 5.844 -23.388 1.00 95.31 243 THR A CA 1
ATOM 1889 C C . THR A 1 243 ? -2.367 6.921 -22.460 1.00 95.31 243 THR A C 1
ATOM 1891 O O . THR A 1 243 ? -1.598 7.719 -21.923 1.00 95.31 243 THR A O 1
ATOM 1894 N N . TYR A 1 244 ? -3.682 6.944 -22.224 1.00 90.75 244 TYR A N 1
ATOM 1895 C CA . TYR A 1 244 ? -4.283 7.923 -21.314 1.00 90.75 244 TYR A CA 1
ATOM 1896 C C . TYR A 1 244 ? -3.966 7.623 -19.848 1.00 90.75 244 TYR A C 1
ATOM 1898 O O . TYR A 1 244 ? -3.570 8.539 -19.126 1.00 90.75 244 TYR A O 1
ATOM 1906 N N . ALA A 1 245 ? -3.990 6.347 -19.443 1.00 89.00 245 ALA A N 1
ATOM 1907 C CA . ALA A 1 245 ? -3.570 5.945 -18.106 1.00 89.00 245 ALA A CA 1
ATOM 1908 C C . ALA A 1 245 ? -2.140 6.416 -17.824 1.00 89.00 245 ALA A C 1
ATOM 1910 O O . ALA A 1 245 ? -1.894 6.977 -16.765 1.00 89.00 245 ALA A O 1
ATOM 1911 N N . HIS A 1 246 ? -1.222 6.285 -18.789 1.00 89.94 246 HIS A N 1
ATOM 1912 C CA . HIS A 1 246 ? 0.132 6.828 -18.692 1.00 89.94 246 HIS A CA 1
ATOM 1913 C C . HIS A 1 246 ? 0.142 8.363 -18.598 1.00 89.94 246 HIS A C 1
ATOM 1915 O O . HIS A 1 246 ? 0.864 8.911 -17.765 1.00 89.94 246 HIS A O 1
ATOM 1921 N N . LYS A 1 247 ? -0.682 9.046 -19.407 1.00 87.50 247 LYS A N 1
ATOM 1922 C CA . LYS A 1 247 ? -0.755 10.514 -19.508 1.00 87.50 247 LYS A CA 1
ATOM 1923 C C . LYS A 1 247 ? -1.232 11.205 -18.224 1.00 87.50 247 LYS A C 1
ATOM 1925 O O . LYS A 1 247 ? -0.681 12.247 -17.886 1.00 87.50 247 LYS A O 1
ATOM 1930 N N . ASN A 1 248 ? -2.257 10.692 -17.540 1.00 82.88 248 ASN A N 1
ATOM 1931 C CA . ASN A 1 248 ? -2.878 11.385 -16.392 1.00 82.88 248 ASN A CA 1
ATOM 1932 C C . ASN A 1 248 ? -3.360 10.449 -15.259 1.00 82.88 248 ASN A C 1
ATOM 1934 O O . ASN A 1 248 ? -4.027 10.890 -14.321 1.00 82.88 248 ASN A O 1
ATOM 1938 N N . GLY A 1 249 ? -3.020 9.158 -15.315 1.00 83.44 249 GLY A N 1
ATOM 1939 C CA . GLY A 1 249 ? -3.441 8.151 -14.339 1.00 83.44 249 GLY A CA 1
ATOM 1940 C C . GLY A 1 249 ? -4.853 7.601 -14.542 1.00 83.44 249 GLY A C 1
ATOM 1941 O O . GLY A 1 249 ? -5.300 6.828 -13.695 1.00 83.44 249 GLY A O 1
ATOM 1942 N N . GLU A 1 250 ? -5.542 7.983 -15.624 1.00 84.31 250 GLU A N 1
ATOM 1943 C CA . GLU A 1 250 ? -6.938 7.647 -15.920 1.00 84.31 250 GLU A CA 1
ATOM 1944 C C . GLU A 1 250 ? -7.114 7.251 -17.405 1.00 84.31 250 GLU A C 1
ATOM 1946 O O . GLU A 1 250 ? -6.450 7.815 -18.269 1.00 84.31 250 GLU A O 1
ATOM 1951 N N . PRO A 1 251 ? -8.043 6.346 -17.751 1.00 91.62 251 PRO A N 1
ATOM 1952 C CA . PRO A 1 251 ? -8.876 5.571 -16.841 1.00 91.62 251 PRO A CA 1
ATOM 1953 C C . PRO A 1 251 ? -8.124 4.394 -16.209 1.00 91.62 251 PRO A C 1
ATOM 1955 O O . PRO A 1 251 ? -7.197 3.826 -16.786 1.00 91.62 251 PRO A O 1
ATOM 1958 N N . GLY A 1 252 ? -8.578 3.984 -15.026 1.00 91.50 252 GLY A N 1
ATOM 1959 C CA . GLY A 1 252 ? -8.257 2.670 -14.470 1.00 91.50 252 GLY A CA 1
ATOM 1960 C C . GLY A 1 252 ? -8.946 1.529 -15.232 1.00 91.50 252 GLY A C 1
ATOM 1961 O O . GLY A 1 252 ? -9.703 1.746 -16.179 1.00 91.50 252 GLY A O 1
ATOM 1962 N N . ILE A 1 253 ? -8.723 0.292 -14.788 1.00 93.56 253 ILE A N 1
ATOM 1963 C CA . ILE A 1 253 ? -9.403 -0.900 -15.317 1.00 93.56 253 ILE A CA 1
ATOM 1964 C C . ILE A 1 253 ? -10.051 -1.703 -14.189 1.00 93.56 253 ILE A C 1
ATOM 1966 O O . ILE A 1 253 ? -9.482 -1.843 -13.101 1.00 93.56 253 ILE A O 1
ATOM 1970 N N . VAL A 1 254 ? -11.227 -2.260 -14.468 1.00 88.69 254 VAL A N 1
ATOM 1971 C CA . VAL A 1 254 ? -11.987 -3.143 -13.578 1.00 88.69 254 VAL A CA 1
ATOM 1972 C C . VAL A 1 254 ? -12.291 -4.434 -14.332 1.00 88.69 254 VAL A C 1
ATOM 1974 O O . VAL A 1 254 ? -12.983 -4.405 -15.341 1.00 88.69 254 VAL A O 1
ATOM 1977 N N . PHE A 1 255 ? -11.781 -5.571 -13.857 1.00 93.31 255 PHE A N 1
ATOM 1978 C CA . PHE A 1 255 ? -12.041 -6.876 -14.477 1.00 93.31 255 PHE A CA 1
ATOM 1979 C C . PHE A 1 255 ? -13.410 -7.404 -14.048 1.00 93.31 255 PHE A C 1
ATOM 1981 O O . PHE A 1 255 ? -13.539 -8.075 -13.021 1.00 93.31 255 PHE A O 1
ATOM 1988 N N . ILE A 1 256 ? -14.436 -7.050 -14.815 1.00 90.56 256 ILE A N 1
ATOM 1989 C CA . ILE A 1 256 ? -15.837 -7.198 -14.416 1.00 90.56 256 ILE A CA 1
ATOM 1990 C C . ILE A 1 256 ? -16.268 -8.667 -14.323 1.00 90.56 256 ILE A C 1
ATOM 1992 O O . ILE A 1 256 ? -16.924 -9.060 -13.355 1.00 90.56 256 ILE A O 1
ATOM 1996 N N . ASP A 1 257 ? -15.799 -9.501 -15.250 1.00 90.38 257 ASP A N 1
ATOM 1997 C CA . ASP A 1 257 ? -16.121 -10.932 -15.284 1.00 90.38 257 ASP A CA 1
ATOM 1998 C C . ASP A 1 257 ? -15.508 -11.658 -14.086 1.00 90.38 257 ASP A C 1
ATOM 2000 O O . ASP A 1 257 ? -16.140 -12.504 -13.451 1.00 90.38 257 ASP A O 1
ATOM 2004 N N . ARG A 1 258 ? -14.284 -11.271 -13.700 1.00 88.25 258 ARG A N 1
ATOM 2005 C CA . ARG A 1 258 ? -13.610 -11.839 -12.530 1.00 88.25 258 ARG A CA 1
ATOM 2006 C C . ARG A 1 258 ? -14.354 -11.517 -11.242 1.00 88.25 258 ARG A C 1
ATOM 2008 O O . ARG A 1 258 ? -14.459 -12.389 -10.384 1.00 88.25 258 ARG A O 1
ATOM 2015 N N . ILE A 1 259 ? -14.848 -10.289 -11.102 1.00 85.75 259 ILE A N 1
ATOM 2016 C CA . ILE A 1 259 ? -15.622 -9.871 -9.930 1.00 85.75 259 ILE A CA 1
ATOM 2017 C C . ILE A 1 259 ? -16.922 -10.675 -9.860 1.00 85.75 259 ILE A C 1
ATOM 2019 O O . ILE A 1 259 ? -17.224 -11.256 -8.818 1.00 85.75 259 ILE A O 1
ATOM 2023 N N . ASN A 1 260 ? -17.653 -10.772 -10.971 1.00 86.44 260 ASN A N 1
ATOM 2024 C CA . ASN A 1 260 ? -18.943 -11.455 -10.991 1.00 86.44 260 ASN A CA 1
ATOM 2025 C C . ASN A 1 260 ? -18.838 -12.977 -10.875 1.00 86.44 260 ASN A C 1
ATOM 2027 O O . ASN A 1 260 ? -19.693 -13.595 -10.246 1.00 86.44 260 ASN A O 1
ATOM 2031 N N . LYS A 1 261 ? -17.734 -13.579 -11.330 1.00 88.25 261 LYS A N 1
ATOM 2032 C CA . LYS A 1 261 ? -17.430 -14.996 -11.082 1.00 88.25 261 LYS A CA 1
ATOM 2033 C C . LYS A 1 261 ? -17.384 -15.353 -9.591 1.00 88.25 261 LYS A C 1
ATOM 2035 O O . LYS A 1 261 ? -17.697 -16.484 -9.231 1.00 88.25 261 LYS A O 1
ATOM 2040 N N . TYR A 1 262 ? -16.978 -14.414 -8.736 1.00 84.75 262 TYR A N 1
ATOM 2041 C CA . TYR A 1 262 ? -16.897 -14.601 -7.283 1.00 84.75 262 TYR A CA 1
ATOM 2042 C C . TYR A 1 262 ? -17.950 -13.789 -6.517 1.00 84.75 262 TYR A C 1
ATOM 2044 O O . TYR A 1 262 ? -17.827 -13.627 -5.304 1.00 84.75 262 TYR A O 1
ATOM 2052 N N . ASN A 1 263 ? -18.982 -13.287 -7.200 1.00 83.19 263 ASN A N 1
ATOM 2053 C CA . ASN A 1 263 ? -20.101 -12.611 -6.558 1.00 83.19 263 ASN A CA 1
ATOM 2054 C C . ASN A 1 263 ? -20.869 -13.630 -5.689 1.00 83.19 263 ASN A C 1
ATOM 2056 O O . ASN A 1 263 ? -21.403 -14.596 -6.235 1.00 83.19 263 ASN A O 1
ATOM 2060 N N . PRO A 1 264 ? -20.934 -13.458 -4.352 1.00 75.75 264 PRO A N 1
ATOM 2061 C CA . PRO A 1 264 ? -21.630 -14.395 -3.467 1.00 75.75 264 PRO A CA 1
ATOM 2062 C C . PRO A 1 264 ? -23.159 -14.257 -3.535 1.00 75.75 264 PRO A C 1
ATOM 2064 O O . PRO A 1 264 ? -23.879 -15.104 -3.009 1.00 75.75 264 PRO A O 1
ATOM 2067 N N . THR A 1 265 ? -23.670 -13.203 -4.176 1.00 81.06 265 THR A N 1
ATOM 2068 C CA . THR A 1 265 ? -25.100 -12.896 -4.300 1.00 81.06 265 THR A CA 1
ATOM 2069 C C . THR A 1 265 ? -25.500 -12.610 -5.752 1.00 81.06 265 THR A C 1
ATOM 2071 O O . THR A 1 265 ? -26.095 -11.569 -6.030 1.00 81.06 265 THR A O 1
ATOM 2074 N N . PRO A 1 266 ? -25.221 -13.517 -6.706 1.00 77.69 266 PRO A N 1
ATOM 2075 C CA . PRO A 1 266 ? -25.448 -13.252 -8.129 1.00 77.69 266 PRO A CA 1
ATOM 2076 C C . PRO A 1 266 ? -26.938 -13.081 -8.468 1.00 77.69 266 PRO A C 1
ATOM 2078 O O . PRO A 1 266 ? -27.288 -12.381 -9.409 1.00 77.69 266 PRO A O 1
ATOM 2081 N N . HIS A 1 267 ? -27.829 -13.662 -7.659 1.00 79.25 267 HIS A N 1
ATOM 2082 C CA . HIS A 1 267 ? -29.282 -13.533 -7.795 1.00 79.25 267 HIS A CA 1
ATOM 2083 C C . HIS A 1 267 ? -29.817 -12.123 -7.481 1.00 79.25 267 HIS A C 1
ATOM 2085 O O . HIS A 1 267 ? -30.952 -11.825 -7.841 1.00 79.25 267 HIS A O 1
ATOM 2091 N N . LEU A 1 268 ? -29.035 -11.268 -6.806 1.00 71.00 268 LEU A N 1
ATOM 2092 C CA . LEU A 1 268 ? -29.396 -9.867 -6.544 1.00 71.00 268 LEU A CA 1
ATOM 2093 C C . LEU A 1 268 ? -28.933 -8.917 -7.658 1.00 71.00 268 LEU A C 1
ATOM 2095 O O . LEU A 1 268 ? -29.350 -7.761 -7.676 1.00 71.00 268 LEU A O 1
ATOM 2099 N N . GLY A 1 269 ? -28.080 -9.392 -8.567 1.00 75.06 269 GLY A N 1
ATOM 2100 C CA . GLY A 1 269 ? -27.497 -8.610 -9.652 1.00 75.06 269 GLY A CA 1
ATOM 2101 C C . GLY A 1 269 ? -25.973 -8.700 -9.704 1.00 75.06 269 GLY A C 1
ATOM 2102 O O . GLY A 1 269 ? -25.318 -9.247 -8.811 1.00 75.06 269 GLY A O 1
ATOM 2103 N N . GLU A 1 270 ? -25.410 -8.152 -10.778 1.00 79.62 270 GLU A N 1
ATOM 2104 C CA . GLU A 1 270 ? -23.967 -8.084 -11.006 1.00 79.62 270 GLU A CA 1
ATOM 2105 C C . GLU A 1 270 ? -23.313 -6.927 -10.228 1.00 79.62 270 GLU A C 1
ATOM 2107 O O . GLU A 1 270 ? -23.911 -5.877 -9.997 1.00 79.62 270 GLU A O 1
ATOM 2112 N N . ILE A 1 271 ? -22.062 -7.116 -9.809 1.00 78.44 271 ILE A N 1
ATOM 2113 C CA . ILE A 1 271 ? -21.223 -6.075 -9.206 1.00 78.44 271 ILE A CA 1
ATOM 2114 C C . ILE A 1 271 ? -20.534 -5.301 -10.328 1.00 78.44 271 ILE A C 1
ATOM 2116 O O . ILE A 1 271 ? -19.938 -5.922 -11.201 1.00 78.44 271 ILE A O 1
ATOM 2120 N N . GLU A 1 272 ? -20.529 -3.965 -10.252 1.00 69.25 272 GLU A N 1
ATOM 2121 C CA . GLU A 1 272 ? -20.096 -3.104 -11.363 1.00 69.25 272 GLU A CA 1
ATOM 2122 C C . GLU A 1 272 ? -18.948 -2.091 -11.038 1.00 69.25 272 GLU A C 1
ATOM 2124 O O . GLU A 1 272 ? -18.639 -1.280 -11.904 1.00 69.25 272 GLU A O 1
ATOM 2129 N N . SER A 1 273 ? -18.279 -2.096 -9.847 1.00 49.59 273 SER A N 1
ATOM 2130 C CA . SER A 1 273 ? -17.261 -1.060 -9.436 1.00 49.59 273 SER A CA 1
ATOM 2131 C C . SER A 1 273 ? -16.254 -1.394 -8.269 1.00 49.59 273 SER A C 1
ATOM 2133 O O . SER A 1 273 ? -16.518 -2.339 -7.533 1.00 49.59 273 SER A O 1
ATOM 2135 N N . THR A 1 274 ? -15.118 -0.643 -8.053 1.00 43.03 274 THR A N 1
ATOM 2136 C CA . THR A 1 274 ? -14.006 -0.916 -7.037 1.00 43.03 274 THR A CA 1
ATOM 2137 C C . THR A 1 274 ? -13.246 0.299 -6.355 1.00 43.03 274 THR A C 1
ATOM 2139 O O . THR A 1 274 ? -13.569 1.443 -6.661 1.00 43.03 274 THR A O 1
ATOM 2142 N N . ASN A 1 275 ? -12.200 0.078 -5.486 1.00 35.72 275 ASN A N 1
ATOM 2143 C CA . ASN A 1 275 ? -11.304 1.061 -4.748 1.00 35.72 275 ASN A CA 1
ATOM 2144 C C . ASN A 1 275 ? -9.722 0.749 -4.750 1.00 35.72 275 ASN A C 1
ATOM 2146 O O . ASN A 1 275 ? -9.385 -0.344 -5.194 1.00 35.72 275 ASN A O 1
ATOM 2150 N N . PRO A 1 276 ? -8.751 1.624 -4.282 1.00 39.53 276 PRO A N 1
ATOM 2151 C CA . PRO A 1 276 ? -7.237 1.625 -4.546 1.00 39.53 276 PRO A CA 1
ATOM 2152 C C . PRO A 1 276 ? -6.218 0.619 -3.865 1.00 39.53 276 PRO A C 1
ATOM 2154 O O . PRO A 1 276 ? -6.597 -0.008 -2.877 1.00 39.53 276 PRO A O 1
ATOM 2157 N N . CYS A 1 277 ? -4.915 0.491 -4.317 1.00 54.72 277 CYS A N 1
ATOM 2158 C CA . CYS A 1 277 ? -3.867 -0.553 -3.926 1.00 54.72 277 CYS A CA 1
ATOM 2159 C C . CYS A 1 277 ? -2.310 -0.180 -3.888 1.00 54.72 277 CYS A C 1
ATOM 2161 O O . CYS A 1 277 ? -1.935 0.944 -4.209 1.00 54.72 277 CYS A O 1
ATOM 2163 N N . VAL A 1 278 ? -1.391 -1.125 -3.504 1.00 65.69 278 VAL A N 1
ATOM 2164 C CA . VAL A 1 278 ? 0.133 -1.106 -3.538 1.00 65.69 278 VAL A CA 1
ATOM 2165 C C . VAL A 1 278 ? 0.753 -2.399 -4.148 1.00 65.69 278 VAL A C 1
ATOM 2167 O O . VAL A 1 278 ? 0.023 -3.374 -4.305 1.00 65.69 278 VAL A O 1
ATOM 2170 N N . VAL A 1 279 ? 2.074 -2.457 -4.455 1.00 83.38 279 VAL A N 1
ATOM 2171 C CA . VAL A 1 279 ? 2.766 -3.656 -5.025 1.00 83.38 279 VAL A CA 1
ATOM 2172 C C . VAL A 1 279 ? 3.442 -4.586 -4.003 1.00 83.38 279 VAL A C 1
ATOM 2174 O O . VAL A 1 279 ? 3.782 -4.181 -2.897 1.00 83.38 279 VAL A O 1
ATOM 2177 N N . GLY A 1 280 ? 3.698 -5.838 -4.411 1.00 85.50 280 GLY A N 1
ATOM 2178 C CA . GLY A 1 280 ? 4.243 -6.905 -3.556 1.00 85.50 280 GLY A CA 1
ATOM 2179 C C . GLY A 1 280 ? 5.685 -6.717 -3.062 1.00 85.50 280 GLY A C 1
ATOM 2180 O O . GLY A 1 280 ? 6.009 -7.173 -1.970 1.00 85.50 280 GLY A O 1
ATOM 2181 N N . GLU A 1 281 ? 6.551 -6.046 -3.828 1.00 88.56 281 GLU A N 1
ATOM 2182 C CA . GLU A 1 281 ? 7.962 -5.840 -3.447 1.00 88.56 281 GLU A CA 1
ATOM 2183 C C . GLU A 1 281 ? 8.169 -4.709 -2.431 1.00 88.56 281 GLU A C 1
ATOM 2185 O O . GLU A 1 281 ? 9.266 -4.579 -1.888 1.00 88.56 281 GLU A O 1
ATOM 2190 N N . THR A 1 282 ? 7.139 -3.900 -2.170 1.00 88.94 282 THR A N 1
ATOM 2191 C CA . THR A 1 282 ? 7.208 -2.769 -1.241 1.00 88.94 282 THR A CA 1
ATOM 2192 C C . THR A 1 282 ? 7.505 -3.256 0.172 1.00 88.94 282 THR A C 1
ATOM 2194 O O . THR A 1 282 ? 6.771 -4.090 0.706 1.00 88.94 282 THR A O 1
ATOM 2197 N N . LEU A 1 283 ? 8.565 -2.716 0.776 1.00 92.69 283 LEU A N 1
ATOM 2198 C CA . LEU A 1 283 ? 8.876 -2.924 2.187 1.00 92.69 283 LEU A CA 1
ATOM 2199 C C . LEU A 1 283 ? 7.946 -2.068 3.047 1.00 92.69 283 LEU A C 1
ATOM 2201 O O . LEU A 1 283 ? 7.812 -0.863 2.839 1.00 92.69 283 LEU A O 1
ATOM 2205 N N . VAL A 1 284 ? 7.324 -2.706 4.026 1.00 91.19 284 VAL A N 1
ATOM 2206 C CA . VAL A 1 284 ? 6.462 -2.092 5.029 1.00 91.19 284 VAL A CA 1
ATOM 2207 C C . VAL A 1 284 ? 7.145 -2.282 6.376 1.00 91.19 284 VAL A C 1
ATOM 2209 O O . VAL A 1 284 ? 7.577 -3.387 6.700 1.00 91.19 284 VAL A O 1
ATOM 2212 N N . ALA A 1 285 ? 7.273 -1.215 7.162 1.00 93.00 285 ALA A N 1
ATOM 2213 C CA . ALA A 1 285 ? 7.776 -1.319 8.526 1.00 93.00 285 ALA A CA 1
ATOM 2214 C C . ALA A 1 285 ? 6.723 -1.993 9.420 1.00 93.00 285 ALA A C 1
ATOM 2216 O O . ALA A 1 285 ? 5.544 -1.641 9.384 1.00 93.00 285 ALA A O 1
ATOM 2217 N N . THR A 1 286 ? 7.141 -2.981 10.206 1.00 94.31 286 THR A N 1
ATOM 2218 C CA . THR A 1 286 ? 6.272 -3.839 11.025 1.00 94.31 286 THR A CA 1
ATOM 2219 C C . THR A 1 286 ? 6.892 -4.096 12.395 1.00 94.31 286 THR A C 1
ATOM 2221 O O . THR A 1 286 ? 8.056 -3.777 12.632 1.00 94.31 286 THR A O 1
ATOM 2224 N N . GLU A 1 287 ? 6.152 -4.734 13.301 1.00 93.44 287 GLU A N 1
ATOM 2225 C CA . GLU A 1 287 ? 6.697 -5.209 14.584 1.00 93.44 287 GLU A CA 1
ATOM 2226 C C . GLU A 1 287 ? 7.818 -6.253 14.434 1.00 93.44 287 GLU A C 1
ATOM 2228 O O . GLU A 1 287 ? 8.528 -6.539 15.395 1.00 93.44 287 GLU A O 1
ATOM 2233 N N . LYS A 1 288 ? 7.992 -6.812 13.231 1.00 93.31 288 LYS A N 1
ATOM 2234 C CA . LYS A 1 288 ? 9.036 -7.781 12.885 1.00 93.31 288 LYS A CA 1
ATOM 2235 C C . LYS A 1 288 ? 10.166 -7.179 12.045 1.00 93.31 288 LYS A C 1
ATOM 2237 O O . LYS A 1 288 ? 10.933 -7.929 11.453 1.00 93.31 288 LYS A O 1
ATOM 2242 N N . GLY A 1 289 ? 10.281 -5.853 11.974 1.00 94.19 289 GLY A N 1
ATOM 2243 C CA . GLY A 1 289 ? 11.196 -5.179 11.050 1.00 94.19 289 GLY A CA 1
ATOM 2244 C C . GLY A 1 289 ? 10.528 -4.838 9.718 1.00 94.19 289 GLY A C 1
ATOM 2245 O O . GLY A 1 289 ? 9.308 -4.689 9.637 1.00 94.19 289 GLY A O 1
ATOM 2246 N N . LEU A 1 290 ? 11.324 -4.692 8.666 1.00 96.00 290 LEU A N 1
ATOM 2247 C CA . LEU A 1 290 ? 10.852 -4.386 7.319 1.00 96.00 290 LEU A CA 1
ATOM 2248 C C . LEU A 1 290 ? 10.419 -5.686 6.624 1.00 96.00 290 LEU A C 1
ATOM 2250 O O . LEU A 1 290 ? 11.241 -6.559 6.371 1.00 96.00 290 LEU A O 1
ATOM 2254 N N . MET A 1 291 ? 9.134 -5.819 6.303 1.00 95.06 291 MET A N 1
ATOM 2255 C CA . MET A 1 291 ? 8.597 -6.978 5.580 1.00 95.06 291 MET A CA 1
ATOM 2256 C C . MET A 1 291 ? 8.097 -6.564 4.201 1.00 95.06 291 MET A C 1
ATOM 2258 O O . MET A 1 291 ? 7.492 -5.502 4.052 1.00 95.06 291 MET A O 1
ATOM 2262 N N . ARG A 1 292 ? 8.292 -7.407 3.183 1.00 94.31 292 ARG A N 1
ATOM 2263 C CA . ARG A 1 292 ? 7.710 -7.146 1.860 1.00 94.31 292 ARG A CA 1
ATOM 2264 C C . ARG A 1 292 ? 6.217 -7.426 1.880 1.00 94.31 292 ARG A C 1
ATOM 2266 O O . ARG A 1 292 ? 5.763 -8.403 2.473 1.00 94.31 292 ARG A O 1
ATOM 2273 N N . MET A 1 293 ? 5.450 -6.620 1.157 1.00 90.94 293 MET A N 1
ATOM 2274 C CA . MET A 1 293 ? 3.999 -6.772 1.079 1.00 90.94 293 MET A CA 1
ATOM 2275 C C . MET A 1 293 ? 3.575 -8.173 0.601 1.00 90.94 293 MET A C 1
ATOM 2277 O O . MET A 1 293 ? 2.600 -8.722 1.106 1.00 90.94 293 MET A O 1
ATOM 2281 N N . LYS A 1 294 ? 4.324 -8.801 -0.317 1.00 92.12 294 LYS A N 1
ATOM 2282 C CA . LYS A 1 294 ? 4.068 -10.184 -0.764 1.00 92.12 294 LYS A CA 1
ATOM 2283 C C . LYS A 1 294 ? 4.194 -11.215 0.366 1.00 92.12 294 LYS A C 1
ATOM 2285 O O . LYS A 1 294 ? 3.401 -12.153 0.412 1.00 92.12 294 LYS A O 1
ATOM 2290 N N . ASP A 1 295 ? 5.141 -11.019 1.282 1.00 93.50 295 ASP A N 1
ATOM 2291 C CA . ASP A 1 295 ? 5.377 -11.920 2.411 1.00 93.50 295 ASP A CA 1
ATOM 2292 C C . ASP A 1 295 ? 4.332 -11.676 3.500 1.00 93.50 295 ASP A C 1
ATOM 2294 O O . ASP A 1 295 ? 3.781 -12.625 4.047 1.00 93.50 295 ASP A O 1
ATOM 2298 N N . ILE A 1 296 ? 3.929 -10.416 3.709 1.00 93.25 296 ILE A N 1
ATOM 2299 C CA . ILE A 1 296 ? 2.784 -10.070 4.564 1.00 93.25 296 ILE A CA 1
ATOM 2300 C C . ILE A 1 296 ? 1.500 -10.741 4.049 1.00 93.2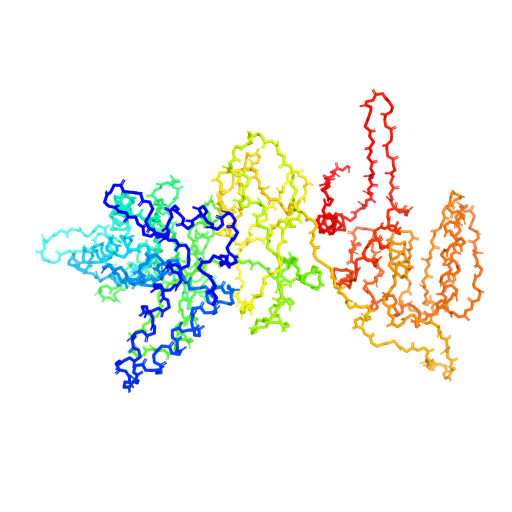5 296 ILE A C 1
ATOM 2302 O O . ILE A 1 296 ? 0.769 -11.343 4.829 1.00 93.25 296 ILE A O 1
ATOM 2306 N N . VAL A 1 297 ? 1.227 -10.695 2.741 1.00 89.81 297 VAL A N 1
ATOM 2307 C CA . VAL A 1 297 ? 0.060 -11.371 2.140 1.00 89.81 297 VAL A CA 1
ATOM 2308 C C . VAL A 1 297 ? 0.127 -12.889 2.322 1.00 89.81 297 VAL A C 1
ATOM 2310 O O . VAL A 1 297 ? -0.899 -13.520 2.569 1.00 89.81 297 VAL A O 1
ATOM 2313 N N . LYS A 1 298 ? 1.319 -13.480 2.207 1.00 93.50 298 LYS A N 1
ATOM 2314 C CA . LYS A 1 298 ? 1.526 -14.926 2.334 1.00 93.50 298 LYS A CA 1
ATOM 2315 C C . LYS A 1 298 ? 1.399 -15.416 3.778 1.00 93.50 298 LYS A C 1
ATOM 2317 O O . LYS A 1 298 ? 0.771 -16.443 4.013 1.00 93.50 298 LYS A O 1
ATOM 2322 N N . GLU A 1 299 ? 2.012 -14.713 4.724 1.00 94.38 299 GLU A N 1
ATOM 2323 C CA . GLU A 1 299 ? 2.121 -15.137 6.125 1.00 94.38 299 GLU A CA 1
ATOM 2324 C C . GLU A 1 299 ? 0.957 -14.639 6.991 1.00 94.38 299 GLU A C 1
ATOM 2326 O O . GLU A 1 299 ? 0.579 -15.306 7.952 1.00 94.38 299 GLU A O 1
ATOM 2331 N N . TYR A 1 300 ? 0.345 -13.507 6.626 1.00 93.25 300 TYR A N 1
ATOM 2332 C CA . TYR A 1 300 ? -0.722 -12.846 7.386 1.00 93.25 300 TYR A CA 1
ATOM 2333 C C . TYR A 1 300 ? -2.006 -12.596 6.569 1.00 93.25 300 TYR A C 1
ATOM 2335 O O . TYR A 1 300 ? -2.592 -11.508 6.641 1.00 93.25 300 TYR A O 1
ATOM 2343 N N . PRO A 1 301 ? -2.527 -13.594 5.825 1.00 88.19 301 PRO A N 1
ATOM 2344 C CA . PRO A 1 301 ? -3.685 -13.410 4.946 1.00 88.19 301 PRO A CA 1
ATOM 2345 C C . PRO A 1 301 ? -4.990 -13.104 5.691 1.00 88.19 301 PRO A C 1
ATOM 2347 O O . PRO A 1 301 ? -5.950 -12.654 5.070 1.00 88.19 301 PRO A O 1
ATOM 2350 N N . ASN A 1 302 ? -5.034 -13.346 7.005 1.00 89.50 302 ASN A N 1
ATOM 2351 C CA . ASN A 1 302 ? -6.186 -13.117 7.884 1.00 89.50 302 ASN A CA 1
ATOM 2352 C C . ASN A 1 302 ? -5.921 -12.025 8.938 1.00 89.50 302 ASN A C 1
ATOM 2354 O O . ASN A 1 302 ? -6.663 -11.923 9.909 1.00 89.50 302 ASN A O 1
ATOM 2358 N N . GLY A 1 303 ? -4.859 -11.232 8.759 1.00 89.25 303 GLY A N 1
ATOM 2359 C CA . GLY A 1 303 ? -4.484 -10.166 9.684 1.00 89.25 303 GLY A CA 1
ATOM 2360 C C . GLY A 1 303 ? -3.562 -10.608 10.822 1.00 89.25 303 GLY A C 1
ATOM 2361 O O . GLY A 1 303 ? -2.941 -11.667 10.760 1.00 89.25 303 GLY A O 1
ATOM 2362 N N . GLY A 1 304 ? -3.453 -9.769 11.854 1.00 90.19 304 GLY A N 1
ATOM 2363 C CA . GLY A 1 304 ? -2.734 -10.074 13.101 1.00 90.19 304 GLY A CA 1
ATOM 2364 C C . GLY A 1 304 ? -1.288 -9.574 13.181 1.00 90.19 304 GLY A C 1
ATOM 2365 O O . GLY A 1 304 ? -0.737 -9.529 14.275 1.00 90.19 304 GLY A O 1
ATOM 2366 N N . LEU A 1 305 ? -0.691 -9.147 12.065 1.00 94.81 305 LEU A N 1
ATOM 2367 C CA . LEU A 1 305 ? 0.603 -8.457 12.053 1.00 94.81 305 LEU A CA 1
ATOM 2368 C C . LEU A 1 305 ? 0.424 -6.980 12.407 1.00 94.81 305 LEU A C 1
ATOM 2370 O O . LEU A 1 305 ? -0.468 -6.323 11.865 1.00 94.81 305 LEU A O 1
ATOM 2374 N N . LYS A 1 306 ? 1.297 -6.422 13.244 1.00 94.50 306 LYS A N 1
ATOM 2375 C CA . LYS A 1 306 ? 1.321 -4.972 13.470 1.00 94.50 306 LYS A CA 1
ATOM 2376 C C . LYS A 1 306 ? 2.257 -4.260 12.497 1.00 94.50 306 LYS A C 1
ATOM 2378 O O . LYS A 1 306 ? 3.435 -4.600 12.404 1.00 94.50 306 LYS A O 1
ATOM 2383 N N . ILE A 1 307 ? 1.744 -3.243 11.812 1.00 92.69 307 ILE A N 1
ATOM 2384 C CA . ILE A 1 307 ? 2.486 -2.364 10.902 1.00 92.69 307 ILE A CA 1
ATOM 2385 C C . ILE A 1 307 ? 2.735 -0.999 11.541 1.00 92.69 307 ILE A C 1
ATOM 2387 O O . ILE A 1 307 ? 1.954 -0.543 12.372 1.00 92.69 307 ILE A O 1
ATOM 2391 N N . LEU A 1 308 ? 3.817 -0.341 11.146 1.00 88.75 308 LEU A N 1
ATOM 2392 C CA . LEU A 1 308 ? 4.139 1.013 11.569 1.00 88.75 308 LEU A CA 1
ATOM 2393 C C . LEU A 1 308 ? 3.237 2.026 10.863 1.00 88.75 308 LEU A C 1
ATOM 2395 O O . LEU A 1 308 ? 3.104 2.011 9.640 1.00 88.75 308 LEU A O 1
ATOM 2399 N N . VAL A 1 309 ? 2.676 2.950 11.632 1.00 85.00 309 VAL A N 1
ATOM 2400 C CA . VAL A 1 309 ? 1.906 4.090 11.142 1.00 85.00 309 VAL A CA 1
ATOM 2401 C C . VAL A 1 309 ? 2.551 5.369 11.661 1.00 85.00 309 VAL A C 1
ATOM 2403 O O . VAL A 1 309 ? 2.713 5.540 12.867 1.00 85.00 309 VAL A O 1
ATOM 2406 N N . ASP A 1 310 ? 2.929 6.260 10.743 1.00 78.00 310 ASP A N 1
ATOM 2407 C CA . ASP A 1 310 ? 3.479 7.580 11.065 1.00 78.00 310 ASP A CA 1
ATOM 2408 C C . ASP A 1 310 ? 2.338 8.582 11.313 1.00 78.00 310 ASP A C 1
ATOM 2410 O O . ASP A 1 310 ? 1.671 9.056 10.389 1.00 78.00 310 ASP A O 1
ATOM 2414 N N . GLU A 1 311 ? 2.101 8.901 12.583 1.00 71.50 311 GLU A N 1
ATOM 2415 C CA . GLU A 1 311 ? 1.111 9.887 13.026 1.00 71.50 311 GLU A CA 1
ATOM 2416 C C . GLU A 1 311 ? 1.673 11.320 13.001 1.00 71.50 311 GLU A C 1
ATOM 2418 O O . GLU A 1 311 ? 0.920 12.298 13.037 1.00 71.50 311 GLU A O 1
ATOM 2423 N N . GLY A 1 312 ? 2.999 11.467 12.918 1.00 61.62 312 GLY A N 1
ATOM 2424 C CA . GLY A 1 312 ? 3.710 12.739 12.877 1.00 61.62 312 GLY A CA 1
ATOM 2425 C C . GLY A 1 312 ? 3.556 13.454 11.542 1.00 61.62 312 GLY A C 1
ATOM 2426 O O . GLY A 1 312 ? 3.283 14.656 11.518 1.00 61.62 312 GLY A O 1
ATOM 2427 N N . ALA A 1 313 ? 3.632 12.721 10.435 1.00 53.84 313 ALA A N 1
ATOM 2428 C CA . ALA A 1 313 ? 3.385 13.251 9.097 1.00 53.84 313 ALA A CA 1
ATOM 2429 C C . ALA A 1 313 ? 1.958 13.829 8.952 1.00 53.84 313 ALA A C 1
ATOM 2431 O O . ALA A 1 313 ? 1.741 14.799 8.230 1.00 53.84 313 ALA A O 1
ATOM 2432 N N . LEU A 1 314 ? 0.995 13.316 9.726 1.00 49.19 314 LEU A N 1
ATOM 2433 C CA . LEU A 1 314 ? -0.378 13.830 9.785 1.00 49.19 314 LEU A CA 1
ATOM 2434 C C . LEU A 1 314 ? -0.519 15.128 10.611 1.00 49.19 314 LEU A C 1
ATOM 2436 O O . LEU A 1 314 ? -1.525 15.826 10.477 1.00 49.19 314 LEU A O 1
ATOM 2440 N N . SER A 1 315 ? 0.470 15.457 11.454 1.00 48.06 315 SER A N 1
ATOM 2441 C CA . SER A 1 315 ? 0.446 16.591 12.396 1.00 48.06 315 SER A CA 1
ATOM 2442 C C . SER A 1 315 ? 1.124 17.877 11.898 1.00 48.06 315 SER A C 1
ATOM 2444 O O . SER A 1 315 ? 0.755 18.961 12.343 1.00 48.06 315 SER A O 1
ATOM 2446 N N . ASN A 1 316 ? 2.061 17.799 10.944 1.00 42.56 316 ASN A N 1
ATOM 2447 C CA . ASN A 1 316 ? 2.926 18.924 10.536 1.00 42.56 316 ASN A CA 1
ATOM 2448 C C . ASN A 1 316 ? 2.255 20.015 9.664 1.00 42.56 316 ASN A C 1
ATOM 2450 O O . ASN A 1 316 ? 2.953 20.820 9.058 1.00 42.56 316 ASN A O 1
ATOM 2454 N N . ASN A 1 317 ? 0.921 20.094 9.629 1.00 36.81 317 ASN A N 1
ATOM 2455 C CA . ASN A 1 317 ? 0.177 21.150 8.924 1.00 36.81 317 ASN A CA 1
ATOM 2456 C C . ASN A 1 317 ? -0.378 22.257 9.844 1.00 36.81 317 ASN A C 1
ATOM 2458 O O . ASN A 1 317 ? -1.293 22.978 9.447 1.00 36.81 317 ASN A O 1
ATOM 2462 N N . PHE A 1 318 ? 0.164 22.429 11.058 1.00 35.19 318 PHE A N 1
ATOM 2463 C CA . PHE A 1 318 ? -0.196 23.551 11.931 1.00 35.19 318 PHE A CA 1
ATOM 2464 C C . PHE A 1 318 ? 1.025 24.191 12.609 1.00 35.19 318 PHE A C 1
ATOM 2466 O O . PHE A 1 318 ? 1.799 23.531 13.292 1.00 35.19 318 PHE A O 1
ATOM 2473 N N . PHE A 1 319 ? 1.148 25.495 12.349 1.00 29.94 319 PHE A N 1
ATOM 2474 C CA . PHE A 1 319 ? 1.995 26.532 12.935 1.00 29.94 319 PHE A CA 1
ATOM 2475 C C . PHE A 1 319 ? 2.761 26.182 14.219 1.00 29.94 319 PHE A C 1
ATOM 2477 O O . PHE A 1 319 ? 2.183 25.870 15.257 1.00 29.94 319 PHE A O 1
ATOM 2484 N N . SER A 1 320 ? 4.077 26.384 14.157 1.00 31.39 320 SER A N 1
ATOM 2485 C CA . SER A 1 320 ? 4.908 26.642 15.326 1.00 31.39 320 SER A CA 1
ATOM 2486 C C . SER A 1 320 ? 4.559 28.006 15.928 1.00 31.39 320 SER A C 1
ATOM 2488 O O . SER A 1 320 ? 4.763 29.029 15.274 1.00 31.39 320 SER A O 1
ATOM 2490 N N . GLN A 1 321 ? 4.128 28.030 17.184 1.00 31.38 321 GLN A N 1
ATOM 2491 C CA . GLN A 1 321 ? 4.496 29.089 18.117 1.00 31.38 321 GLN A CA 1
ATOM 2492 C C . GLN A 1 321 ? 4.391 28.537 19.542 1.00 31.38 321 GLN A C 1
ATOM 2494 O O . GLN A 1 321 ? 3.392 27.928 19.910 1.00 31.38 321 GLN A O 1
ATOM 2499 N N . ASP A 1 322 ? 5.480 28.737 20.274 1.00 30.23 322 ASP A N 1
ATOM 2500 C CA . ASP A 1 322 ? 5.704 28.497 21.698 1.00 30.23 322 ASP A CA 1
ATOM 2501 C C . ASP A 1 322 ? 5.978 27.058 22.167 1.00 30.23 322 ASP A C 1
ATOM 2503 O O . ASP A 1 322 ? 5.135 26.165 22.236 1.00 30.23 322 ASP A O 1
ATOM 2507 N N . ALA A 1 323 ? 7.247 26.871 22.527 1.00 37.12 323 ALA A N 1
ATOM 2508 C CA . ALA A 1 323 ? 7.787 25.730 23.238 1.00 37.12 323 ALA A CA 1
ATOM 2509 C C . ALA A 1 323 ? 7.481 25.836 24.740 1.00 37.12 323 ALA A C 1
ATOM 2511 O O . ALA A 1 323 ? 7.732 26.891 25.304 1.00 37.12 323 ALA A O 1
ATOM 2512 N N . VAL A 1 324 ? 7.056 24.734 25.376 1.00 29.69 324 VAL A N 1
ATOM 2513 C CA . VAL A 1 324 ? 7.720 24.106 26.543 1.00 29.69 324 VAL A CA 1
ATOM 2514 C C . VAL A 1 324 ? 7.320 22.615 26.596 1.00 29.69 324 VAL A C 1
ATOM 2516 O O . VAL A 1 324 ? 6.150 22.247 26.566 1.00 29.69 324 VAL A O 1
ATOM 2519 N N . THR A 1 325 ? 8.345 21.768 26.638 1.00 39.62 325 THR A N 1
ATOM 2520 C CA . THR A 1 325 ? 8.443 20.294 26.702 1.00 39.62 325 THR A CA 1
ATOM 2521 C C . THR A 1 325 ? 7.762 19.703 27.959 1.00 39.62 325 THR A C 1
ATOM 2523 O O . THR A 1 325 ? 7.854 20.299 29.022 1.00 39.62 325 THR A O 1
ATOM 2526 N N . THR A 1 326 ? 7.094 18.537 27.976 1.00 32.44 326 THR A N 1
ATOM 2527 C CA . THR A 1 326 ? 7.710 17.196 28.146 1.00 32.44 326 THR A CA 1
ATOM 2528 C C . THR A 1 326 ? 6.638 16.083 28.159 1.00 32.44 326 THR A C 1
ATOM 2530 O O . THR A 1 326 ? 5.803 16.036 29.055 1.00 32.44 326 THR A O 1
ATOM 2533 N N . LEU A 1 327 ? 6.687 15.166 27.188 1.00 31.69 327 LEU A N 1
ATOM 2534 C CA . LEU A 1 327 ? 6.675 1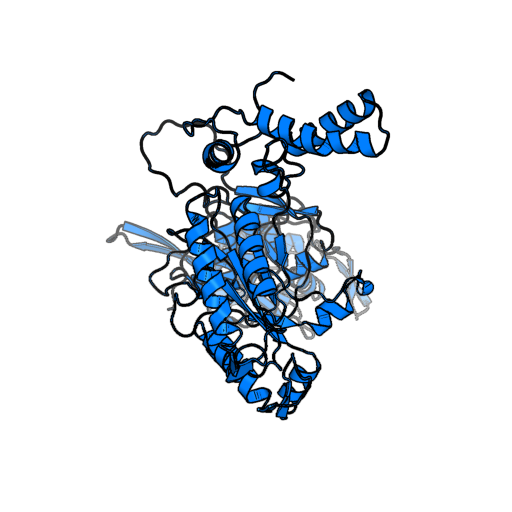3.698 27.344 1.00 31.69 327 LEU A CA 1
ATOM 2535 C C . LEU A 1 327 ? 6.624 13.093 25.936 1.00 31.69 327 LEU A C 1
ATOM 2537 O O . LEU A 1 327 ? 5.643 13.198 25.202 1.00 31.69 327 LEU A O 1
ATOM 2541 N N . THR A 1 328 ? 7.758 12.524 25.559 1.00 38.62 328 THR A N 1
ATOM 2542 C CA . THR A 1 328 ? 8.130 11.900 24.290 1.00 38.62 328 THR A CA 1
ATOM 2543 C C . THR A 1 328 ? 7.215 10.726 23.927 1.00 38.62 328 THR A C 1
ATOM 2545 O O . THR A 1 328 ? 7.575 9.562 24.081 1.00 38.62 328 THR A O 1
ATOM 2548 N N . LYS A 1 329 ? 6.012 11.003 23.412 1.00 46.88 329 LYS A N 1
ATOM 2549 C CA . LYS A 1 329 ? 5.261 10.001 22.648 1.00 46.88 329 LYS A CA 1
ATOM 2550 C C . LYS A 1 329 ? 5.884 9.925 21.257 1.00 46.88 329 LYS A C 1
ATOM 2552 O O . LYS A 1 329 ? 5.814 10.896 20.507 1.00 46.88 329 LYS A O 1
ATOM 2557 N N . ARG A 1 330 ? 6.506 8.785 20.951 1.00 55.28 330 ARG A N 1
ATOM 2558 C CA . ARG A 1 330 ? 6.925 8.401 19.596 1.00 55.28 330 ARG A CA 1
ATOM 2559 C C . ARG A 1 330 ? 5.787 8.733 18.623 1.00 55.28 330 ARG A C 1
ATOM 2561 O O . ARG A 1 330 ? 4.652 8.325 18.868 1.00 55.28 330 ARG A O 1
ATOM 2568 N N . LYS A 1 331 ? 6.060 9.506 17.571 1.00 69.69 331 LYS A N 1
ATOM 2569 C CA . LYS A 1 331 ? 5.064 9.912 16.563 1.00 69.69 331 LYS A CA 1
ATOM 2570 C C . LYS A 1 331 ? 4.693 8.775 15.615 1.00 69.69 331 LYS A C 1
ATOM 2572 O O . LYS A 1 331 ? 3.757 8.922 14.839 1.00 69.69 331 LYS A O 1
ATOM 2577 N N . CYS A 1 332 ? 5.405 7.655 15.671 1.00 75.00 332 CYS A N 1
ATOM 2578 C CA . CYS A 1 332 ? 5.041 6.430 14.974 1.00 75.00 332 CYS A CA 1
ATOM 2579 C C . CYS A 1 332 ? 4.486 5.384 15.956 1.00 75.00 332 CYS A C 1
ATOM 2581 O O . CYS A 1 332 ? 5.051 5.186 17.035 1.00 75.00 332 CYS A O 1
ATOM 2583 N N . SER A 1 333 ? 3.408 4.691 15.576 1.00 83.06 333 SER A N 1
ATOM 2584 C CA . SER A 1 333 ? 2.767 3.638 16.376 1.00 83.06 333 SER A CA 1
ATOM 2585 C C . SER A 1 333 ? 2.592 2.339 15.586 1.00 83.06 333 SER A C 1
ATOM 2587 O O . SER A 1 333 ? 2.574 2.339 14.358 1.00 83.06 333 SER A O 1
ATOM 2589 N N . LEU A 1 334 ? 2.489 1.210 16.291 1.00 88.25 334 LEU A N 1
ATOM 2590 C CA . LEU A 1 334 ? 2.195 -0.092 15.691 1.00 88.25 334 LEU A CA 1
ATOM 2591 C C . LEU A 1 334 ? 0.684 -0.340 15.681 1.00 88.25 334 LEU A C 1
ATOM 2593 O O . LEU A 1 334 ? 0.050 -0.305 16.734 1.00 88.25 334 LEU A O 1
ATOM 2597 N N . GLN A 1 335 ? 0.128 -0.639 14.509 1.00 87.25 335 GLN A N 1
ATOM 2598 C CA . GLN A 1 335 ? -1.296 -0.898 14.287 1.00 87.25 335 GLN A CA 1
ATOM 2599 C C . GLN A 1 335 ? -1.503 -2.280 13.672 1.00 87.25 335 GLN A C 1
ATOM 2601 O O . GLN A 1 335 ? -0.837 -2.635 12.702 1.00 87.25 335 GLN A O 1
ATOM 2606 N N . THR A 1 336 ? -2.432 -3.065 14.214 1.00 92.00 336 THR A N 1
ATOM 2607 C CA . THR A 1 336 ? -2.713 -4.422 13.724 1.00 92.00 336 THR A CA 1
ATOM 2608 C C . THR A 1 336 ? -3.482 -4.379 12.404 1.00 92.00 336 THR A C 1
ATOM 2610 O O . THR A 1 336 ? -4.552 -3.775 12.325 1.00 92.00 336 THR A O 1
ATOM 2613 N N . ILE A 1 337 ? -2.980 -5.055 11.369 1.00 85.19 337 ILE A N 1
ATOM 2614 C CA . ILE A 1 337 ? -3.707 -5.202 10.103 1.00 85.19 337 ILE A CA 1
ATOM 2615 C C . ILE A 1 337 ? -4.846 -6.214 10.260 1.00 85.19 337 ILE A C 1
ATOM 2617 O O . ILE A 1 337 ? -4.677 -7.273 10.867 1.00 85.19 337 ILE A O 1
ATOM 2621 N N . SER A 1 338 ? -6.003 -5.911 9.673 1.00 79.50 338 SER A N 1
ATOM 2622 C CA . SER A 1 338 ? -7.165 -6.808 9.667 1.00 79.50 338 SER A CA 1
ATOM 2623 C C . SER A 1 338 ? -7.038 -7.932 8.640 1.00 79.50 338 SER A C 1
ATOM 2625 O O . SER A 1 338 ? -7.540 -9.030 8.858 1.00 79.50 338 SER A O 1
ATOM 2627 N N . ARG A 1 339 ? -6.385 -7.662 7.504 1.00 80.69 339 ARG A N 1
ATOM 2628 C CA . ARG A 1 339 ? -6.175 -8.625 6.422 1.00 80.69 339 ARG A CA 1
ATOM 2629 C C . ARG A 1 339 ? -5.067 -8.165 5.478 1.00 80.69 339 ARG A C 1
ATOM 2631 O O . ARG A 1 339 ? -4.861 -6.965 5.317 1.00 80.69 339 ARG A O 1
ATOM 2638 N N . ALA A 1 340 ? -4.435 -9.110 4.787 1.00 81.06 340 ALA A N 1
ATOM 2639 C CA . ALA A 1 340 ? -3.583 -8.848 3.634 1.00 81.06 340 ALA A CA 1
ATOM 2640 C C . ALA A 1 340 ? -4.012 -9.746 2.463 1.00 81.06 340 ALA A C 1
ATOM 2642 O O . ALA A 1 340 ? -4.240 -10.939 2.640 1.00 81.06 340 ALA A O 1
ATOM 2643 N N . PHE A 1 341 ? -4.174 -9.178 1.267 1.00 78.38 341 PHE A N 1
ATOM 2644 C CA . PHE A 1 341 ? -4.583 -9.924 0.075 1.00 78.38 341 PHE A CA 1
ATOM 2645 C C . PHE A 1 341 ? -3.994 -9.310 -1.197 1.00 78.38 341 PHE A C 1
ATOM 2647 O O . PHE A 1 341 ? -3.691 -8.119 -1.247 1.00 78.38 341 PHE A O 1
ATOM 2654 N N . SER A 1 342 ? -3.834 -10.138 -2.231 1.00 82.12 342 SER A N 1
ATOM 2655 C CA . SER A 1 342 ? -3.403 -9.695 -3.557 1.00 82.12 342 SER A CA 1
ATOM 2656 C C . SER A 1 342 ? -4.604 -9.242 -4.382 1.00 82.12 342 SER A C 1
ATOM 2658 O O . SER A 1 342 ? -5.611 -9.946 -4.451 1.00 82.12 342 SER A O 1
ATOM 2660 N N . THR A 1 343 ? -4.491 -8.082 -5.028 1.00 66.88 343 THR A N 1
ATOM 2661 C CA . THR A 1 343 ? -5.529 -7.523 -5.911 1.00 66.88 343 THR A CA 1
ATOM 2662 C C . THR A 1 343 ? -5.258 -7.759 -7.398 1.00 66.88 343 THR A C 1
ATOM 2664 O O . THR A 1 343 ? -6.047 -7.330 -8.239 1.00 66.88 343 THR A O 1
ATOM 2667 N N . GLY A 1 344 ? -4.172 -8.467 -7.729 1.00 73.69 344 GLY A N 1
ATOM 2668 C CA . GLY A 1 344 ? -3.770 -8.812 -9.094 1.00 73.69 344 GLY A CA 1
ATOM 2669 C C . GLY A 1 344 ? -2.537 -8.050 -9.588 1.00 73.69 344 GLY A C 1
ATOM 2670 O O . GLY A 1 344 ? -1.881 -7.326 -8.842 1.00 73.69 344 GLY A O 1
ATOM 2671 N N . THR A 1 345 ? -2.211 -8.232 -10.867 1.00 79.12 345 THR A N 1
ATOM 2672 C CA . THR A 1 345 ? -1.081 -7.572 -11.537 1.00 79.12 345 THR A CA 1
ATOM 2673 C C . THR A 1 345 ? -1.575 -6.331 -12.275 1.00 79.12 345 THR A C 1
ATOM 2675 O O . THR A 1 345 ? -2.516 -6.419 -13.062 1.00 79.12 345 THR A O 1
ATOM 2678 N N . LYS A 1 346 ? -0.955 -5.171 -12.026 1.00 75.88 346 LYS A N 1
ATOM 2679 C CA . LYS A 1 346 ? -1.327 -3.878 -12.626 1.00 75.88 346 LYS A CA 1
ATOM 2680 C C . LYS A 1 346 ? -0.079 -3.078 -13.033 1.00 75.88 346 LYS A C 1
ATOM 2682 O O . LYS A 1 346 ? 0.964 -3.248 -12.396 1.00 75.88 346 LYS A O 1
ATOM 2687 N N . PRO A 1 347 ? -0.162 -2.188 -14.042 1.00 80.75 347 PRO A N 1
ATOM 2688 C CA . PRO A 1 347 ? 0.878 -1.195 -14.302 1.00 80.75 347 PRO A CA 1
ATOM 2689 C C . PRO A 1 347 ? 1.117 -0.313 -13.073 1.00 80.75 347 PRO A C 1
ATOM 2691 O O . PRO A 1 347 ? 0.175 0.038 -12.360 1.00 80.75 347 PRO A O 1
ATOM 2694 N N . CYS A 1 348 ? 2.378 0.030 -12.822 1.00 84.62 348 CYS A N 1
ATOM 2695 C CA . CYS A 1 348 ? 2.782 0.776 -11.636 1.00 84.62 348 CYS A CA 1
ATOM 2696 C C . CYS A 1 348 ? 3.703 1.939 -12.000 1.00 84.62 348 CYS A C 1
ATOM 2698 O O . CYS A 1 348 ? 4.483 1.865 -12.948 1.00 84.62 348 CYS A O 1
ATOM 2700 N N . TYR A 1 349 ? 3.626 2.991 -11.199 1.00 89.19 349 TYR A N 1
ATOM 2701 C CA . TYR A 1 349 ? 4.493 4.153 -11.232 1.00 89.19 349 TYR A CA 1
ATOM 2702 C C . TYR A 1 349 ? 5.630 3.961 -10.242 1.00 89.19 349 TYR A C 1
ATOM 2704 O O . TYR A 1 349 ? 5.427 3.448 -9.140 1.00 89.19 349 TYR A O 1
ATOM 2712 N N . ARG A 1 350 ? 6.819 4.415 -10.632 1.00 92.00 350 ARG A N 1
ATOM 2713 C CA . ARG A 1 350 ? 7.977 4.523 -9.751 1.00 92.00 350 ARG A CA 1
ATOM 2714 C C . ARG A 1 350 ? 8.138 5.985 -9.355 1.00 92.00 350 ARG A C 1
ATOM 2716 O O . ARG A 1 350 ? 8.565 6.797 -10.168 1.00 92.00 350 ARG A O 1
ATOM 2723 N N . LEU A 1 351 ? 7.812 6.304 -8.110 1.00 92.38 351 LEU A N 1
ATOM 2724 C CA . LEU A 1 351 ? 8.094 7.607 -7.525 1.00 92.38 351 LEU A CA 1
ATOM 2725 C C . LEU A 1 351 ? 9.514 7.586 -6.960 1.00 92.38 351 LEU A C 1
ATOM 2727 O O . LEU A 1 351 ? 9.798 6.786 -6.072 1.00 92.38 351 LEU A O 1
ATOM 2731 N N . VAL A 1 352 ? 10.381 8.471 -7.453 1.00 93.44 352 VAL A N 1
ATOM 2732 C CA . VAL A 1 352 ? 11.751 8.646 -6.953 1.00 93.44 352 VAL A CA 1
ATOM 2733 C C . VAL A 1 352 ? 11.911 10.072 -6.444 1.00 93.44 352 VAL A C 1
ATOM 2735 O O . VAL A 1 352 ? 11.636 11.033 -7.157 1.00 93.44 352 VAL A O 1
ATOM 2738 N N . THR A 1 353 ? 12.344 10.218 -5.198 1.00 93.25 353 THR A N 1
ATOM 2739 C CA . THR A 1 353 ? 12.666 11.530 -4.622 1.00 93.25 353 THR A CA 1
ATOM 2740 C C . THR A 1 353 ? 14.053 11.989 -5.063 1.00 93.25 353 THR A C 1
ATOM 2742 O O . THR A 1 353 ? 14.927 11.167 -5.334 1.00 93.25 353 THR A O 1
ATOM 2745 N N . GLU A 1 354 ? 14.317 13.296 -5.019 1.00 91.31 354 GLU A N 1
ATOM 2746 C CA . GLU A 1 354 ? 15.659 13.850 -5.271 1.00 91.31 354 GLU A CA 1
ATOM 2747 C C . GLU A 1 354 ? 16.731 13.284 -4.315 1.00 91.31 354 GLU A C 1
ATOM 2749 O O . GLU A 1 354 ? 17.919 13.255 -4.627 1.00 91.31 354 GLU A O 1
ATOM 2754 N N . SER A 1 355 ? 16.323 12.816 -3.129 1.00 92.06 355 SER A N 1
ATOM 2755 C CA . SER A 1 355 ? 17.238 12.178 -2.176 1.00 92.06 355 SER A CA 1
ATOM 2756 C C . SER A 1 355 ? 17.507 10.698 -2.478 1.00 92.06 355 SER A C 1
ATOM 2758 O O . SER A 1 355 ? 18.365 10.091 -1.841 1.00 92.06 355 SER A O 1
ATOM 2760 N N . GLY A 1 356 ? 16.808 10.102 -3.444 1.00 92.25 356 GLY A N 1
ATOM 2761 C CA . GLY A 1 356 ? 16.996 8.713 -3.862 1.00 92.25 356 GLY A CA 1
ATOM 2762 C C . GLY A 1 356 ? 15.974 7.715 -3.310 1.00 92.25 356 GLY A C 1
ATOM 2763 O O . GLY A 1 356 ? 15.949 6.585 -3.798 1.00 92.25 356 GLY A O 1
ATOM 2764 N N . TYR A 1 357 ? 15.102 8.115 -2.367 1.00 93.56 357 TYR A N 1
ATOM 2765 C CA . TYR A 1 357 ? 14.025 7.245 -1.872 1.00 93.56 357 TYR A CA 1
ATOM 2766 C C . TYR A 1 357 ? 13.065 6.887 -3.001 1.00 93.56 357 TYR A C 1
ATOM 2768 O O . TYR A 1 357 ? 12.707 7.758 -3.798 1.00 93.56 357 TYR A O 1
ATOM 2776 N N . GLU A 1 358 ? 12.620 5.634 -3.023 1.00 91.81 358 GLU A N 1
ATOM 2777 C CA . GLU A 1 358 ? 11.760 5.091 -4.068 1.00 91.81 358 GLU A CA 1
ATOM 2778 C C . GLU A 1 358 ? 10.555 4.362 -3.469 1.00 91.81 358 GLU A C 1
ATOM 2780 O O . GLU A 1 358 ? 10.689 3.608 -2.505 1.00 91.81 358 GLU A O 1
ATOM 2785 N N . ILE A 1 359 ? 9.388 4.543 -4.085 1.00 89.62 359 ILE A N 1
ATOM 2786 C CA . ILE A 1 359 ? 8.219 3.683 -3.884 1.00 89.62 359 ILE A CA 1
ATOM 2787 C C . ILE A 1 359 ? 7.593 3.350 -5.238 1.00 89.62 359 ILE A C 1
ATOM 2789 O O . ILE A 1 359 ? 7.548 4.185 -6.145 1.00 89.62 359 ILE A O 1
ATOM 2793 N N . ILE A 1 360 ? 7.108 2.117 -5.373 1.00 90.06 360 ILE A N 1
ATOM 2794 C CA . ILE A 1 360 ? 6.366 1.660 -6.545 1.00 90.06 360 ILE A CA 1
ATOM 2795 C C . ILE A 1 360 ? 4.906 1.451 -6.135 1.00 90.06 360 ILE A C 1
ATOM 2797 O O . ILE A 1 360 ? 4.619 0.750 -5.164 1.00 90.06 360 ILE A O 1
ATOM 2801 N N . GLY A 1 361 ? 3.977 2.059 -6.865 1.00 85.75 361 GLY A N 1
ATOM 2802 C CA . GLY A 1 361 ? 2.544 1.982 -6.578 1.00 85.75 361 GLY A CA 1
ATOM 2803 C C . GLY A 1 361 ? 1.701 2.136 -7.837 1.00 85.75 361 GLY A C 1
ATOM 2804 O O . GLY A 1 361 ? 2.214 2.499 -8.892 1.00 85.75 361 GLY A O 1
ATOM 2805 N N . THR A 1 362 ? 0.406 1.845 -7.751 1.00 81.50 362 THR A N 1
ATOM 2806 C CA . THR A 1 362 ? -0.531 2.126 -8.850 1.00 81.50 362 THR A CA 1
ATOM 2807 C C . THR A 1 362 ? -0.698 3.638 -9.041 1.00 81.50 362 THR A C 1
ATOM 2809 O O . THR A 1 362 ? -0.321 4.417 -8.164 1.00 81.50 362 THR A O 1
ATOM 2812 N N . SER A 1 363 ? -1.241 4.076 -10.183 1.00 83.81 363 SER A N 1
ATOM 2813 C CA . SER A 1 363 ? -1.452 5.508 -10.476 1.00 83.81 363 SER A CA 1
ATOM 2814 C C . SER A 1 363 ? -2.192 6.232 -9.349 1.00 83.81 363 SER A C 1
ATOM 2816 O O . SER A 1 363 ? -1.783 7.306 -8.914 1.00 83.81 363 SER A O 1
ATOM 2818 N N . ASP A 1 364 ? -3.241 5.592 -8.840 1.00 74.56 364 ASP A N 1
ATOM 2819 C CA . ASP A 1 364 ? -4.157 6.065 -7.806 1.00 74.56 364 ASP A CA 1
ATOM 2820 C C . ASP A 1 364 ? -3.633 5.889 -6.370 1.00 74.56 364 ASP A C 1
ATOM 2822 O O . ASP A 1 364 ? -4.313 6.259 -5.405 1.00 74.56 364 ASP A O 1
ATOM 2826 N N . HIS A 1 365 ? -2.428 5.337 -6.197 1.00 78.75 365 HIS A N 1
ATOM 2827 C CA . HIS A 1 365 ? -1.810 5.230 -4.884 1.00 78.75 365 HIS A CA 1
ATOM 2828 C C . HIS A 1 365 ? -1.542 6.627 -4.321 1.00 78.75 365 HIS A C 1
ATOM 2830 O O . HIS A 1 365 ? -0.931 7.458 -4.985 1.00 78.75 365 HIS A O 1
ATOM 2836 N N . LYS A 1 366 ? -1.987 6.907 -3.093 1.00 83.12 366 LYS A N 1
ATOM 2837 C CA . LYS A 1 366 ? -1.857 8.242 -2.498 1.00 83.12 366 LYS A CA 1
ATOM 2838 C C . LYS A 1 366 ? -0.624 8.342 -1.620 1.00 83.12 366 LYS A C 1
ATOM 2840 O O . LYS A 1 366 ? -0.531 7.648 -0.614 1.00 83.12 366 LYS A O 1
ATOM 2845 N N . VAL A 1 367 ? 0.253 9.281 -1.947 1.00 87.81 367 VAL A N 1
ATOM 2846 C CA . VAL A 1 367 ? 1.369 9.691 -1.094 1.00 87.81 367 VAL A CA 1
ATOM 2847 C C . VAL A 1 367 ? 1.050 11.017 -0.422 1.00 87.81 367 VAL A C 1
ATOM 2849 O O . VAL A 1 367 ? 0.318 11.854 -0.958 1.00 87.81 367 VAL A O 1
ATOM 2852 N N . LEU A 1 368 ? 1.572 11.211 0.782 1.00 86.69 368 LEU A N 1
ATOM 2853 C CA . LEU A 1 368 ? 1.387 12.456 1.511 1.00 86.69 368 LEU A CA 1
ATOM 2854 C C . LEU A 1 368 ? 2.397 13.498 1.020 1.00 86.69 368 LEU A C 1
ATOM 2856 O O . LEU A 1 368 ? 3.597 13.236 0.995 1.00 86.69 368 LEU A O 1
ATOM 2860 N N . THR A 1 369 ? 1.904 14.679 0.659 1.00 87.62 369 THR A N 1
ATOM 2861 C CA . THR A 1 369 ? 2.692 15.850 0.238 1.00 87.62 369 THR A CA 1
ATOM 2862 C C . THR A 1 369 ? 2.444 17.041 1.162 1.00 87.62 369 THR A C 1
ATOM 2864 O O . THR A 1 369 ? 1.534 16.986 1.991 1.00 87.62 369 THR A O 1
ATOM 2867 N N . GLU A 1 370 ? 3.194 18.137 1.002 1.00 84.12 370 GLU A N 1
ATOM 2868 C CA . GLU A 1 370 ? 2.945 19.406 1.724 1.00 84.12 370 GLU A CA 1
ATOM 2869 C C . GLU A 1 370 ? 1.502 19.925 1.522 1.00 84.12 370 GLU A C 1
ATOM 2871 O O . GLU A 1 370 ? 0.890 20.468 2.438 1.00 84.12 370 GLU A O 1
ATOM 2876 N N . GLU A 1 371 ? 0.899 19.670 0.355 1.00 78.19 371 GLU A N 1
ATOM 2877 C CA . GLU A 1 371 ? -0.487 20.047 0.031 1.00 78.19 371 GLU A CA 1
ATOM 2878 C C . GLU A 1 371 ? -1.523 18.975 0.453 1.00 78.19 371 GLU A C 1
ATOM 2880 O O . GLU A 1 371 ? -2.715 19.083 0.152 1.00 78.19 371 GLU A O 1
ATOM 2885 N N . GLY A 1 372 ? -1.088 17.924 1.156 1.00 79.69 372 GLY A N 1
ATOM 2886 C CA . GLY A 1 372 ? -1.901 16.775 1.560 1.00 79.69 372 GLY A CA 1
ATOM 2887 C C . GLY A 1 372 ? -1.714 15.547 0.666 1.00 79.69 372 GLY A C 1
ATOM 2888 O O . GLY A 1 372 ? -0.731 15.424 -0.059 1.00 79.69 372 GLY A O 1
ATOM 2889 N N . PHE A 1 373 ? -2.629 14.580 0.754 1.00 80.00 373 PHE A N 1
ATOM 2890 C CA . PHE A 1 373 ? -2.544 13.347 -0.033 1.00 80.00 373 PHE A CA 1
ATOM 2891 C C . PHE A 1 373 ? -2.776 13.607 -1.525 1.00 80.00 373 PHE A C 1
ATOM 2893 O O . PHE A 1 373 ? -3.856 14.059 -1.913 1.00 80.00 373 PHE A O 1
ATOM 2900 N N . LYS A 1 374 ? -1.797 13.241 -2.353 1.00 88.31 374 LYS A N 1
ATOM 2901 C CA . LYS A 1 374 ? -1.876 13.250 -3.817 1.00 88.31 374 LYS A CA 1
ATOM 2902 C C . LYS A 1 374 ? -1.657 11.846 -4.358 1.00 88.31 374 LYS A C 1
ATOM 2904 O O . LYS A 1 374 ? -0.882 11.078 -3.801 1.00 88.31 374 LYS A O 1
ATOM 2909 N N . GLU A 1 375 ? -2.364 11.513 -5.427 1.00 88.38 375 GLU A N 1
ATOM 2910 C CA . GLU A 1 375 ? -2.131 10.276 -6.179 1.00 88.38 375 GLU A CA 1
ATOM 2911 C C . GLU A 1 375 ? -0.760 10.341 -6.859 1.00 88.38 375 GLU A C 1
ATOM 2913 O O . GLU A 1 375 ? -0.357 11.426 -7.284 1.00 88.38 375 GLU A O 1
ATOM 2918 N N . ILE A 1 376 ? -0.047 9.215 -6.965 1.00 89.00 376 ILE A N 1
ATOM 2919 C CA . ILE A 1 376 ? 1.289 9.172 -7.575 1.00 89.00 376 ILE A CA 1
ATOM 2920 C C . ILE A 1 376 ? 1.246 9.740 -8.998 1.00 89.00 376 ILE A C 1
ATOM 2922 O O . ILE A 1 376 ? 2.126 10.515 -9.362 1.00 89.00 376 ILE A O 1
ATOM 2926 N N . SER A 1 377 ? 0.203 9.434 -9.776 1.00 87.56 377 SER A N 1
ATOM 2927 C CA . SER A 1 377 ? 0.041 9.963 -11.139 1.00 87.56 377 SER A CA 1
ATOM 2928 C C . SER A 1 377 ? -0.169 11.479 -11.210 1.00 87.56 377 SER A C 1
ATOM 2930 O O . SER A 1 377 ? 0.000 12.063 -12.275 1.00 87.56 377 SER A O 1
ATOM 2932 N N . LYS A 1 378 ? -0.538 12.124 -10.098 1.00 90.69 378 LYS A N 1
ATOM 2933 C CA . LYS A 1 378 ? -0.801 13.569 -10.009 1.00 90.69 378 LYS A CA 1
ATOM 2934 C C . LYS A 1 378 ? 0.365 14.355 -9.406 1.00 90.69 378 LYS A C 1
ATOM 2936 O O . LYS A 1 378 ? 0.229 15.559 -9.187 1.00 90.69 378 LYS A O 1
ATOM 2941 N N . LEU A 1 379 ? 1.483 13.696 -9.098 1.00 91.69 379 LEU A N 1
ATOM 2942 C CA . LEU A 1 379 ? 2.676 14.368 -8.593 1.00 91.69 379 LEU A CA 1
ATOM 2943 C C . LEU A 1 379 ? 3.370 15.137 -9.714 1.00 91.69 379 LEU A C 1
ATOM 2945 O O . LEU A 1 379 ? 3.622 14.617 -10.798 1.00 91.69 379 LEU A O 1
ATOM 2949 N N . ARG A 1 380 ? 3.717 16.385 -9.421 1.00 92.00 380 ARG A N 1
ATOM 2950 C CA . ARG A 1 380 ? 4.516 17.244 -10.288 1.00 92.00 380 ARG A CA 1
ATOM 2951 C C . ARG A 1 380 ? 5.991 16.995 -9.991 1.00 92.00 380 ARG A C 1
ATOM 2953 O O . ARG A 1 380 ? 6.481 17.375 -8.924 1.00 92.00 380 ARG A O 1
ATOM 2960 N N . GLU A 1 381 ? 6.688 16.357 -10.926 1.00 91.81 381 GLU A N 1
ATOM 2961 C CA . GLU A 1 381 ? 8.125 16.092 -10.822 1.00 91.81 381 GLU A CA 1
ATOM 2962 C C . GLU A 1 381 ? 8.911 17.386 -10.550 1.00 91.81 381 GLU A C 1
ATOM 2964 O O . GLU A 1 381 ? 8.630 18.436 -11.126 1.00 91.81 381 GLU A O 1
ATOM 2969 N N . GLY A 1 382 ? 9.860 17.326 -9.612 1.00 88.69 382 GLY A N 1
ATOM 2970 C CA . GLY A 1 382 ? 10.684 18.470 -9.207 1.00 88.69 382 GLY A CA 1
ATOM 2971 C C . GLY A 1 382 ? 9.966 19.554 -8.390 1.00 88.69 382 GLY A C 1
ATOM 2972 O O . GLY A 1 382 ? 10.633 20.452 -7.883 1.00 88.69 382 GLY A O 1
ATOM 2973 N N . LEU A 1 383 ? 8.639 19.477 -8.227 1.00 90.56 383 LEU A N 1
ATOM 2974 C CA . LEU A 1 383 ? 7.846 20.476 -7.501 1.00 90.56 383 LEU A CA 1
ATOM 2975 C C . LEU A 1 383 ? 7.218 19.917 -6.223 1.00 90.56 383 LEU A C 1
ATOM 2977 O O . LEU A 1 383 ? 7.304 20.545 -5.170 1.00 90.56 383 LEU A O 1
ATOM 2981 N N . ASP A 1 384 ? 6.568 18.754 -6.301 1.00 91.88 384 ASP A N 1
ATOM 2982 C CA . ASP A 1 384 ? 5.871 18.184 -5.150 1.00 91.88 384 ASP A CA 1
ATOM 2983 C C . ASP A 1 384 ? 6.851 17.504 -4.184 1.00 91.88 384 ASP A C 1
ATOM 2985 O O . ASP A 1 384 ? 7.553 16.555 -4.537 1.00 91.88 384 ASP A O 1
ATOM 2989 N N . LYS A 1 385 ? 6.859 17.957 -2.924 1.00 91.31 385 LYS A N 1
ATOM 2990 C CA . LYS A 1 385 ? 7.594 17.294 -1.841 1.00 91.31 385 LYS A CA 1
ATOM 2991 C C . LYS A 1 385 ? 6.725 16.231 -1.190 1.00 91.31 385 LYS A C 1
ATOM 2993 O O . LYS A 1 385 ? 5.613 16.521 -0.746 1.00 91.31 385 LYS A O 1
ATOM 2998 N N . VAL A 1 386 ? 7.256 15.017 -1.105 1.00 90.69 386 VAL A N 1
ATOM 2999 C CA . VAL A 1 386 ? 6.600 13.864 -0.480 1.00 90.69 386 VAL A CA 1
ATOM 3000 C C . VAL A 1 386 ? 7.180 13.611 0.908 1.00 90.69 386 VAL A C 1
ATOM 3002 O O . VAL A 1 386 ? 8.389 13.725 1.119 1.00 90.69 386 VAL A O 1
ATOM 3005 N N . TYR A 1 387 ? 6.319 13.273 1.863 1.00 88.38 387 TYR A N 1
ATOM 3006 C CA . TYR A 1 387 ? 6.755 12.894 3.201 1.00 88.38 387 TYR A CA 1
ATOM 3007 C C . TYR A 1 387 ? 7.331 11.478 3.195 1.00 88.38 387 TYR A C 1
ATOM 3009 O O . TYR A 1 387 ? 6.765 10.557 2.608 1.00 88.38 387 TYR A O 1
ATOM 3017 N N . ILE A 1 388 ? 8.452 11.321 3.893 1.00 88.19 388 ILE A N 1
ATOM 3018 C CA . ILE A 1 388 ? 9.054 10.034 4.249 1.00 88.19 388 ILE A CA 1
ATOM 3019 C C . ILE A 1 388 ? 8.871 9.798 5.750 1.00 88.19 388 ILE A C 1
ATOM 3021 O O . ILE A 1 388 ? 8.521 10.729 6.481 1.00 88.19 388 ILE A O 1
ATOM 3025 N N . GLN A 1 389 ? 9.140 8.574 6.202 1.00 85.88 389 GLN A N 1
ATOM 3026 C CA . GLN A 1 389 ? 9.081 8.201 7.615 1.00 85.88 389 GLN A CA 1
ATOM 3027 C C . GLN A 1 389 ? 9.840 9.213 8.492 1.00 85.88 389 GLN A C 1
ATOM 3029 O O . GLN A 1 389 ? 10.986 9.580 8.215 1.00 85.88 389 GLN A O 1
ATOM 3034 N N . SER A 1 390 ? 9.161 9.713 9.523 1.00 81.12 390 SER A N 1
ATOM 3035 C CA . SER A 1 390 ? 9.642 10.832 10.334 1.00 81.12 390 SER A CA 1
ATOM 3036 C C . SER A 1 390 ? 10.539 10.420 11.500 1.00 81.12 390 SER A C 1
ATOM 3038 O O . SER A 1 390 ? 11.385 11.218 11.906 1.00 81.12 390 SER A O 1
ATOM 3040 N N . GLU A 1 391 ? 10.388 9.195 12.004 1.00 84.31 391 GLU A N 1
ATOM 3041 C CA . GLU A 1 391 ? 11.103 8.665 13.170 1.00 84.31 391 GLU A CA 1
ATOM 3042 C C . GLU A 1 391 ? 11.616 7.242 12.927 1.00 84.31 391 GLU A C 1
ATOM 3044 O O . GLU A 1 391 ? 11.322 6.611 11.916 1.00 84.31 391 GLU A O 1
ATOM 3049 N N . GLU A 1 392 ? 12.385 6.720 13.877 1.00 88.62 392 GLU A N 1
ATOM 3050 C CA . GLU A 1 392 ? 12.788 5.318 13.900 1.00 88.62 392 GLU A CA 1
ATOM 3051 C C . GLU A 1 392 ? 11.564 4.384 13.859 1.00 88.62 392 GLU A C 1
ATOM 3053 O O . GLU A 1 392 ? 10.545 4.645 14.510 1.00 88.62 392 GLU A O 1
ATOM 3058 N N . GLY A 1 393 ? 11.672 3.276 13.129 1.00 89.81 393 GLY A N 1
ATOM 3059 C CA . GLY A 1 393 ? 10.687 2.203 13.060 1.00 89.81 393 GLY A CA 1
ATOM 3060 C C . GLY A 1 393 ? 10.972 1.059 14.034 1.00 89.81 393 GLY A C 1
ATOM 3061 O O . GLY A 1 393 ? 11.708 1.200 15.007 1.00 89.81 393 GLY A O 1
ATOM 3062 N N . TYR A 1 394 ? 10.325 -0.082 13.831 1.00 91.56 394 TYR A N 1
ATOM 3063 C CA . TYR A 1 394 ? 10.426 -1.215 14.753 1.00 91.56 394 TYR A CA 1
ATOM 3064 C C . TYR A 1 394 ? 11.336 -2.302 14.185 1.00 91.56 394 TYR A C 1
ATOM 3066 O O . TYR A 1 394 ? 11.545 -2.391 12.974 1.00 91.56 394 TYR A O 1
ATOM 3074 N N . PHE A 1 395 ? 11.876 -3.115 15.089 1.00 93.81 395 PHE A N 1
ATOM 3075 C CA . PHE A 1 395 ? 12.783 -4.218 14.801 1.00 93.81 395 PHE A CA 1
ATOM 3076 C C . PHE A 1 395 ? 12.274 -5.472 15.495 1.00 93.81 395 PHE A C 1
ATOM 3078 O O . PHE A 1 395 ? 11.582 -5.394 16.512 1.00 93.81 395 PHE A O 1
ATOM 3085 N N . ASN A 1 396 ? 12.616 -6.628 14.938 1.00 94.06 396 ASN A N 1
ATOM 3086 C CA . ASN A 1 396 ? 12.144 -7.902 15.448 1.00 94.06 396 ASN A CA 1
ATOM 3087 C C . ASN A 1 396 ? 12.740 -8.186 16.839 1.00 94.06 396 ASN A C 1
ATOM 3089 O O . ASN A 1 396 ? 13.962 -8.222 16.963 1.00 94.06 396 ASN A O 1
ATOM 3093 N N . PRO A 1 397 ? 11.931 -8.437 17.883 1.00 92.69 397 PRO A N 1
ATOM 3094 C CA . PRO A 1 397 ? 12.462 -8.789 19.200 1.00 92.69 397 PRO A CA 1
ATOM 3095 C C . PRO A 1 397 ? 12.988 -10.234 19.273 1.00 92.69 397 PRO A C 1
ATOM 3097 O O . PRO A 1 397 ? 13.561 -10.633 20.286 1.00 92.69 397 PRO A O 1
ATOM 3100 N N . ASN A 1 398 ? 12.769 -11.054 18.238 1.00 94.00 398 ASN A N 1
ATOM 3101 C CA . ASN A 1 398 ? 13.187 -12.450 18.216 1.00 94.00 398 ASN A CA 1
ATOM 3102 C C . ASN A 1 398 ? 14.635 -12.606 17.723 1.00 94.00 398 ASN A C 1
ATOM 3104 O O . ASN A 1 398 ? 14.932 -12.367 16.554 1.00 94.00 398 ASN A O 1
ATOM 3108 N N . TYR A 1 399 ? 15.510 -13.109 18.596 1.00 95.75 399 TYR A N 1
ATOM 3109 C CA . TYR A 1 399 ? 16.907 -13.415 18.273 1.00 95.75 399 TYR A CA 1
ATOM 3110 C C . TYR A 1 399 ? 17.111 -14.804 17.651 1.00 95.75 399 TYR A C 1
ATOM 3112 O O . TYR A 1 399 ? 18.243 -15.205 17.412 1.00 95.75 399 TYR A O 1
ATOM 3120 N N . SER A 1 400 ? 16.061 -15.569 17.371 1.00 95.62 400 SER A N 1
ATOM 3121 C CA . SER A 1 400 ? 16.209 -16.851 16.673 1.00 95.62 400 SER A CA 1
ATOM 3122 C C . SER A 1 400 ? 16.596 -16.629 15.212 1.00 95.62 400 SER A C 1
ATOM 3124 O O . SER A 1 400 ? 16.071 -15.730 14.549 1.00 95.62 400 SER A O 1
ATOM 3126 N N . LEU A 1 401 ? 17.488 -17.470 14.689 1.00 95.25 401 LEU A N 1
ATOM 3127 C CA . LEU A 1 401 ? 17.792 -17.482 13.259 1.00 95.25 401 LEU A CA 1
ATOM 3128 C C . LEU A 1 401 ? 16.591 -18.015 12.454 1.00 95.25 401 LEU A C 1
ATOM 3130 O O . LEU A 1 401 ? 15.814 -18.819 12.972 1.00 95.25 401 LEU A O 1
ATOM 3134 N N . PRO A 1 402 ? 16.436 -17.627 11.173 1.00 91.38 402 PRO A N 1
ATOM 3135 C CA . PRO A 1 402 ? 15.309 -18.059 10.338 1.00 91.38 402 PRO A CA 1
ATOM 3136 C C . PRO A 1 402 ? 15.382 -19.537 9.899 1.00 91.38 402 PRO A C 1
ATOM 3138 O O . PRO A 1 402 ? 14.585 -19.983 9.077 1.00 91.38 402 PRO A O 1
ATOM 3141 N N . PHE A 1 403 ? 16.347 -20.300 10.414 1.00 94.38 403 PHE A N 1
ATOM 3142 C CA . PHE A 1 403 ? 16.557 -21.714 10.125 1.00 94.38 403 PHE A CA 1
ATOM 3143 C C . PHE A 1 403 ? 17.222 -22.412 11.312 1.00 94.38 403 PHE A C 1
ATOM 3145 O O . PHE A 1 403 ? 17.934 -21.794 12.104 1.00 94.38 403 PHE A O 1
ATOM 3152 N N . GLU A 1 404 ? 17.050 -23.729 11.393 1.00 93.56 404 GLU A N 1
ATOM 3153 C CA . GLU A 1 404 ? 17.751 -24.546 12.380 1.00 93.56 404 GLU A CA 1
ATOM 3154 C C . GLU A 1 404 ? 19.235 -24.702 12.033 1.00 93.56 404 GLU A C 1
ATOM 3156 O O . GLU A 1 404 ? 19.618 -24.988 10.888 1.00 93.56 404 GLU A O 1
ATOM 3161 N N . VAL A 1 405 ? 20.080 -24.545 13.050 1.00 93.50 405 VAL A N 1
ATOM 3162 C CA . VAL A 1 405 ? 21.533 -24.659 12.930 1.00 93.50 405 VAL A CA 1
ATOM 3163 C C . VAL A 1 405 ? 21.987 -26.024 13.423 1.00 93.50 405 VAL A C 1
ATOM 3165 O O . VAL A 1 405 ? 21.759 -26.393 14.573 1.00 93.50 405 VAL A O 1
ATOM 3168 N N . SER A 1 406 ? 22.681 -26.760 12.555 1.00 92.56 406 SER A N 1
ATOM 3169 C CA . SER A 1 406 ? 23.444 -27.943 12.950 1.00 92.56 406 SER A CA 1
ATOM 3170 C C . SER A 1 406 ? 24.911 -27.575 13.123 1.00 92.56 406 SER A C 1
ATOM 3172 O O . SER A 1 406 ? 25.445 -26.775 12.363 1.00 92.56 406 SER A O 1
ATOM 3174 N N . ASN A 1 407 ? 25.568 -28.212 14.089 1.00 94.44 407 ASN A N 1
ATOM 3175 C CA . ASN A 1 407 ? 27.006 -28.090 14.325 1.00 94.44 407 ASN A CA 1
ATOM 3176 C C . ASN A 1 407 ? 27.779 -29.375 14.018 1.00 94.44 407 ASN A C 1
ATOM 3178 O O . ASN A 1 407 ? 29.004 -29.384 14.078 1.00 94.44 407 ASN A O 1
ATOM 3182 N N . LYS A 1 408 ? 27.079 -30.459 13.662 1.00 93.19 408 LYS A N 1
ATOM 3183 C CA . LYS A 1 408 ? 27.671 -31.751 13.302 1.00 93.19 408 LYS A CA 1
ATOM 3184 C C . LYS A 1 408 ? 27.244 -32.123 11.892 1.00 93.19 408 LYS A C 1
ATOM 3186 O O . LYS A 1 408 ? 26.053 -32.169 11.587 1.00 93.19 408 LYS A O 1
ATOM 3191 N N . PHE A 1 409 ? 28.218 -32.423 11.046 1.00 91.62 409 PHE A N 1
ATOM 3192 C CA . PHE A 1 409 ? 27.993 -32.716 9.639 1.00 91.62 409 PHE A CA 1
ATOM 3193 C C . PHE A 1 409 ? 28.771 -33.951 9.203 1.00 91.62 409 PHE A C 1
ATOM 3195 O O . PHE A 1 409 ? 29.881 -34.192 9.676 1.00 91.62 409 PHE A O 1
ATOM 3202 N N . LYS A 1 410 ? 28.212 -34.710 8.261 1.00 89.69 410 LYS A N 1
ATOM 3203 C CA . LYS A 1 410 ? 28.884 -35.847 7.628 1.00 89.69 410 LYS A CA 1
ATOM 3204 C C . LYS A 1 410 ? 29.182 -35.502 6.172 1.00 89.69 410 LYS A C 1
ATOM 3206 O O . LYS A 1 410 ? 28.264 -35.191 5.414 1.00 89.69 410 LYS A O 1
ATOM 3211 N N . GLY A 1 411 ? 30.460 -35.509 5.807 1.00 83.06 411 GLY A N 1
ATOM 3212 C CA . GLY A 1 411 ? 30.918 -35.244 4.447 1.00 83.06 411 GLY A CA 1
ATOM 3213 C C . GLY A 1 411 ? 30.601 -36.382 3.491 1.00 83.06 411 GLY A C 1
ATOM 3214 O O . GLY A 1 411 ? 30.438 -37.529 3.901 1.00 83.06 411 GLY A O 1
ATOM 3215 N N . GLU A 1 412 ? 30.600 -36.071 2.197 1.00 80.44 412 GLU A N 1
ATOM 3216 C CA . GLU A 1 412 ? 30.471 -37.056 1.110 1.00 80.44 412 GLU A CA 1
ATOM 3217 C C . GLU A 1 412 ? 31.611 -38.094 1.136 1.00 80.44 412 GLU A C 1
ATOM 3219 O O . GLU A 1 412 ? 31.444 -39.230 0.712 1.00 80.44 412 GLU A O 1
ATOM 3224 N N . ASN A 1 413 ? 32.753 -37.736 1.730 1.00 81.62 413 ASN A N 1
ATOM 3225 C CA . ASN A 1 413 ? 33.882 -38.628 2.006 1.00 81.62 413 ASN A CA 1
ATOM 3226 C C . ASN A 1 413 ? 33.712 -39.491 3.277 1.00 81.62 413 ASN A C 1
ATOM 3228 O O . ASN A 1 413 ? 34.671 -40.124 3.716 1.00 81.62 413 ASN A O 1
ATOM 3232 N N . GLY A 1 414 ? 32.544 -39.455 3.925 1.00 82.88 414 GLY A N 1
ATOM 3233 C CA . GLY A 1 414 ? 32.240 -40.192 5.152 1.00 82.88 414 GLY A CA 1
ATOM 3234 C C . GLY A 1 414 ? 32.832 -39.610 6.441 1.00 82.88 414 GLY A C 1
ATOM 3235 O O . GLY A 1 414 ? 32.544 -40.141 7.514 1.00 82.88 414 GLY A O 1
ATOM 3236 N N . LYS A 1 415 ? 33.625 -38.528 6.376 1.00 86.94 415 LYS A N 1
ATOM 3237 C CA . LYS A 1 415 ? 34.224 -37.893 7.562 1.00 86.94 415 LYS A CA 1
ATOM 3238 C C . LYS A 1 415 ? 33.213 -37.024 8.303 1.00 86.94 415 LYS A C 1
ATOM 3240 O O . LYS A 1 415 ? 32.366 -36.379 7.689 1.00 86.94 415 LYS A O 1
ATOM 3245 N N . ASN A 1 416 ? 33.351 -36.963 9.624 1.00 89.62 416 ASN A N 1
ATOM 3246 C CA . ASN A 1 416 ? 32.565 -36.065 10.463 1.00 89.62 416 ASN A CA 1
ATOM 3247 C C . ASN A 1 416 ? 33.269 -34.711 10.602 1.00 89.62 416 ASN A C 1
ATOM 3249 O O . ASN A 1 416 ? 34.478 -34.645 10.826 1.00 89.62 416 ASN A O 1
ATOM 3253 N N . TYR A 1 417 ? 32.492 -33.642 10.491 1.00 89.31 417 TYR A N 1
ATOM 3254 C CA . TYR A 1 417 ? 32.920 -32.259 10.624 1.00 89.31 417 TYR A CA 1
ATOM 3255 C C . TYR A 1 417 ? 32.109 -31.602 11.736 1.00 89.31 417 TYR A C 1
ATOM 3257 O O . TYR A 1 417 ? 30.889 -31.766 11.792 1.00 89.31 417 TYR A O 1
ATOM 3265 N N . THR A 1 418 ? 32.788 -30.839 12.587 1.00 93.75 418 THR A N 1
ATOM 3266 C CA . THR A 1 418 ? 32.161 -30.078 13.669 1.00 93.75 418 THR A CA 1
ATOM 3267 C C . THR A 1 418 ? 32.511 -28.606 13.508 1.00 93.75 418 THR A C 1
ATOM 3269 O O . THR A 1 418 ? 33.675 -28.286 13.266 1.00 93.75 418 THR A O 1
ATOM 3272 N N . LEU A 1 419 ? 31.504 -27.743 13.620 1.00 95.88 419 LEU A N 1
ATOM 3273 C CA . LEU A 1 419 ? 31.627 -26.285 13.676 1.00 95.88 419 LEU A CA 1
ATOM 3274 C C . LEU A 1 419 ? 30.930 -25.781 14.948 1.00 95.88 419 LEU A C 1
ATOM 3276 O O . LEU A 1 419 ? 30.199 -26.536 15.584 1.00 95.88 419 LEU A O 1
ATOM 3280 N N . ASN A 1 420 ? 31.139 -24.514 15.294 1.00 96.75 420 ASN A N 1
ATOM 3281 C CA . ASN A 1 420 ? 30.509 -23.841 16.431 1.00 96.75 420 ASN A CA 1
ATOM 3282 C C . ASN A 1 420 ? 29.626 -22.686 15.932 1.00 96.75 420 ASN A C 1
ATOM 3284 O O . ASN A 1 420 ? 29.704 -21.560 16.421 1.00 96.75 420 ASN A O 1
ATOM 3288 N N . LEU A 1 421 ? 28.819 -22.954 14.906 1.00 97.12 421 LEU A N 1
ATOM 3289 C CA . LEU A 1 421 ? 27.937 -21.970 14.296 1.00 97.12 421 LEU A CA 1
ATOM 3290 C C . LEU A 1 421 ? 26.950 -21.430 15.343 1.00 97.12 421 LEU A C 1
ATOM 3292 O O . LEU A 1 421 ? 26.372 -22.225 16.101 1.00 97.12 421 LEU A O 1
ATOM 3296 N N . PRO A 1 422 ? 26.735 -20.104 15.384 1.00 96.25 422 PRO A N 1
ATOM 3297 C CA . PRO A 1 422 ? 25.774 -19.511 16.299 1.00 96.25 422 PRO A CA 1
ATOM 3298 C C . PRO A 1 422 ? 24.359 -19.955 15.916 1.00 96.25 422 PRO A C 1
ATOM 3300 O O . PRO A 1 422 ? 24.037 -20.084 14.737 1.00 96.25 422 PRO A O 1
ATOM 3303 N N . ASN A 1 423 ? 23.514 -20.199 16.917 1.00 94.19 423 ASN A N 1
ATOM 3304 C CA . ASN A 1 423 ? 22.113 -20.607 16.745 1.00 94.19 423 ASN A CA 1
ATOM 3305 C C . ASN A 1 423 ? 21.118 -19.449 16.943 1.00 94.19 423 ASN A C 1
ATOM 3307 O O . ASN A 1 423 ? 19.917 -19.621 16.736 1.00 94.19 423 ASN A O 1
ATOM 3311 N N . CYS A 1 424 ? 21.619 -18.276 17.321 1.00 96.50 424 CYS A N 1
ATOM 3312 C CA . CYS A 1 424 ? 20.865 -17.049 17.484 1.00 96.50 424 CYS A CA 1
ATOM 3313 C C . CYS A 1 424 ? 21.594 -15.877 16.819 1.00 96.50 424 CYS A C 1
ATOM 3315 O O . CYS A 1 424 ? 22.790 -15.919 16.525 1.00 96.50 424 CYS A O 1
ATOM 3317 N N . TRP A 1 425 ? 20.831 -14.825 16.577 1.00 97.69 425 TRP A N 1
ATOM 3318 C CA . TRP A 1 425 ? 21.296 -13.518 16.174 1.00 97.69 425 TRP A CA 1
ATOM 3319 C C . TRP A 1 425 ? 22.186 -12.887 17.249 1.00 97.69 425 TRP A C 1
ATOM 3321 O O . TRP A 1 425 ? 21.886 -12.953 18.439 1.00 97.69 425 TRP A O 1
ATOM 3331 N N . SER A 1 426 ? 23.254 -12.221 16.816 1.00 97.69 426 SER A N 1
ATOM 3332 C CA . SER A 1 426 ? 24.084 -11.364 17.660 1.00 97.69 426 SER A CA 1
ATOM 3333 C C . SER A 1 426 ? 24.583 -10.169 16.852 1.00 97.69 426 SER A C 1
ATOM 3335 O O . SER A 1 426 ? 24.567 -10.191 15.615 1.00 97.69 426 SER A O 1
ATOM 3337 N N . LYS A 1 427 ? 25.036 -9.124 17.546 1.00 97.75 427 LYS A N 1
ATOM 3338 C CA . LYS A 1 427 ? 25.632 -7.948 16.906 1.00 97.75 427 LYS A CA 1
ATOM 3339 C C . LYS A 1 427 ? 26.848 -8.332 16.059 1.00 97.75 427 LYS A C 1
ATOM 3341 O O . LYS A 1 427 ? 26.960 -7.881 14.926 1.00 97.75 427 LYS A O 1
ATOM 3346 N N . GLU A 1 428 ? 27.694 -9.211 16.584 1.00 98.12 428 GLU A N 1
ATOM 3347 C CA . GLU A 1 428 ? 28.917 -9.710 15.946 1.00 98.12 428 GLU A CA 1
ATOM 3348 C C . GLU A 1 428 ? 28.607 -10.493 14.667 1.00 98.12 428 GLU A C 1
ATOM 3350 O O . GLU A 1 428 ? 29.309 -10.357 13.667 1.00 98.12 428 GLU A O 1
ATOM 3355 N N . LEU A 1 429 ? 27.526 -11.285 14.665 1.00 98.06 429 LEU A N 1
ATOM 3356 C CA . LEU A 1 429 ? 27.067 -11.965 13.455 1.00 98.06 429 LEU A CA 1
ATOM 3357 C C . LEU A 1 429 ? 26.581 -10.954 12.407 1.00 98.06 429 LEU A C 1
ATOM 3359 O O . LEU A 1 429 ? 26.877 -11.113 11.223 1.00 98.06 429 LEU A O 1
ATOM 3363 N N . GLY A 1 430 ? 25.882 -9.899 12.839 1.00 97.94 430 GLY A N 1
ATOM 3364 C CA . GLY A 1 430 ? 25.533 -8.762 11.987 1.00 97.94 430 GLY A CA 1
ATOM 3365 C C . GLY A 1 430 ? 26.776 -8.106 11.383 1.00 97.94 430 GLY A C 1
ATOM 3366 O O . GLY A 1 430 ? 26.877 -8.003 10.165 1.00 97.94 430 GLY A O 1
ATOM 3367 N N . GLU A 1 431 ? 27.755 -7.734 12.209 1.00 98.38 431 GLU A N 1
ATOM 3368 C CA . GLU A 1 431 ? 29.023 -7.127 11.774 1.00 98.38 431 GLU A CA 1
ATOM 3369 C C . GLU A 1 431 ? 29.776 -8.017 10.784 1.00 98.38 431 GLU A C 1
ATOM 3371 O O . GLU A 1 431 ? 30.252 -7.522 9.763 1.00 98.38 431 GLU A O 1
ATOM 3376 N N . ALA A 1 432 ? 29.820 -9.329 11.029 1.00 97.88 432 ALA A N 1
ATOM 3377 C CA . ALA A 1 432 ? 30.446 -10.282 10.120 1.00 97.88 432 ALA A CA 1
ATOM 3378 C C . ALA A 1 432 ? 29.728 -10.330 8.764 1.00 97.88 432 ALA A C 1
ATOM 3380 O O . ALA A 1 432 ? 30.388 -10.366 7.730 1.00 97.88 432 ALA A O 1
ATOM 3381 N N . LEU A 1 433 ? 28.391 -10.289 8.739 1.00 97.81 433 LEU A N 1
ATOM 3382 C CA . LEU A 1 433 ? 27.622 -10.210 7.491 1.00 97.81 433 LEU A CA 1
ATOM 3383 C C . LEU A 1 433 ? 27.872 -8.895 6.743 1.00 97.81 433 LEU A C 1
ATOM 3385 O O . LEU A 1 433 ? 27.995 -8.908 5.520 1.00 97.81 433 LEU A O 1
ATOM 3389 N N . GLY A 1 434 ? 27.956 -7.779 7.469 1.00 97.25 434 GLY A N 1
ATOM 3390 C CA . GLY A 1 434 ? 28.233 -6.461 6.901 1.00 97.25 434 GLY A CA 1
ATOM 3391 C C . GLY A 1 434 ? 29.610 -6.394 6.252 1.00 97.25 434 GLY A C 1
ATOM 3392 O O . GLY A 1 434 ? 29.725 -6.002 5.092 1.00 97.25 434 GLY A O 1
ATOM 3393 N N . TRP A 1 435 ? 30.639 -6.853 6.969 1.00 97.31 435 TRP A N 1
ATOM 3394 C CA . TRP A 1 435 ? 32.004 -6.911 6.447 1.00 97.31 435 TRP A CA 1
ATOM 3395 C C . TRP A 1 435 ? 32.118 -7.875 5.267 1.00 97.31 435 TRP A C 1
ATOM 3397 O O . TRP A 1 435 ? 32.705 -7.534 4.247 1.00 97.31 435 TRP A O 1
ATOM 3407 N N . LEU A 1 436 ? 31.509 -9.063 5.367 1.00 96.19 436 LEU A N 1
ATOM 3408 C CA . LEU A 1 436 ? 31.512 -10.052 4.286 1.00 96.19 436 LEU A CA 1
ATOM 3409 C C . LEU A 1 436 ? 30.853 -9.515 3.007 1.00 96.19 436 LEU A C 1
ATOM 3411 O O . LEU A 1 436 ? 31.283 -9.858 1.907 1.00 96.19 436 LEU A O 1
ATOM 3415 N N . LEU A 1 437 ? 29.810 -8.690 3.143 1.00 95.75 437 LEU A N 1
ATOM 3416 C CA . LEU A 1 437 ? 29.156 -8.038 2.013 1.00 95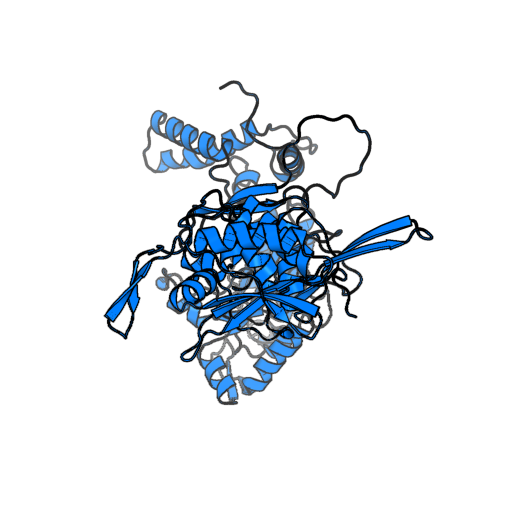.75 437 LEU A CA 1
ATOM 3417 C C . LEU A 1 437 ? 30.037 -6.952 1.380 1.00 95.75 437 LEU A C 1
ATOM 3419 O O . LEU A 1 437 ? 30.004 -6.816 0.157 1.00 95.75 437 LEU A O 1
ATOM 3423 N N . GLY A 1 438 ? 30.781 -6.185 2.180 1.00 93.56 438 GLY A N 1
ATOM 3424 C CA . GLY A 1 438 ? 31.702 -5.149 1.706 1.00 93.56 438 GLY A CA 1
ATOM 3425 C C . GLY A 1 438 ? 32.994 -5.750 1.155 1.00 93.56 438 GLY A C 1
ATOM 3426 O O . GLY A 1 438 ? 33.091 -6.021 -0.048 1.00 93.56 438 GLY A O 1
ATOM 3427 N N . ASP A 1 439 ? 33.916 -6.062 2.065 1.00 93.56 439 ASP A N 1
ATOM 3428 C CA . ASP A 1 439 ? 35.266 -6.578 1.813 1.00 93.56 439 ASP A CA 1
ATOM 3429 C C . ASP A 1 439 ? 35.375 -8.085 2.058 1.00 93.56 439 ASP A C 1
ATOM 3431 O O . ASP A 1 439 ? 36.243 -8.604 2.768 1.00 93.56 439 ASP A O 1
ATOM 3435 N N . GLY A 1 440 ? 34.474 -8.837 1.440 1.00 93.81 440 GLY A N 1
ATOM 3436 C CA . GLY A 1 440 ? 34.492 -10.285 1.507 1.00 93.81 440 GLY A CA 1
ATOM 3437 C C . GLY A 1 440 ? 34.043 -10.956 0.221 1.00 93.81 440 GLY A C 1
ATOM 3438 O O . GLY A 1 440 ? 33.642 -10.326 -0.758 1.00 93.81 440 GLY A O 1
ATOM 3439 N N . TRP A 1 441 ? 34.179 -12.276 0.203 1.00 92.75 441 TRP A N 1
ATOM 3440 C CA . TRP A 1 441 ? 33.799 -13.107 -0.931 1.00 92.75 441 TRP A CA 1
ATOM 3441 C C . TRP A 1 441 ? 33.456 -14.523 -0.477 1.00 92.75 441 TRP A C 1
ATOM 3443 O O . TRP A 1 441 ? 33.920 -15.014 0.554 1.00 92.75 441 TRP A O 1
ATOM 3453 N N . ILE A 1 442 ? 32.649 -15.209 -1.280 1.00 93.00 442 ILE A N 1
ATOM 3454 C CA . ILE A 1 442 ? 32.259 -16.595 -1.044 1.00 93.00 442 ILE A CA 1
ATOM 3455 C C . ILE A 1 442 ? 32.469 -17.403 -2.320 1.00 93.00 442 ILE A C 1
ATOM 3457 O O . ILE A 1 442 ? 32.155 -16.948 -3.415 1.00 93.00 442 ILE A O 1
ATOM 3461 N N . ILE A 1 443 ? 33.032 -18.601 -2.182 1.00 91.19 443 ILE A N 1
ATOM 3462 C CA . ILE A 1 443 ? 33.097 -19.589 -3.262 1.00 91.19 443 ILE A CA 1
ATOM 3463 C C . ILE A 1 443 ? 32.141 -20.709 -2.883 1.00 91.19 443 ILE A C 1
ATOM 3465 O O . ILE A 1 443 ? 32.389 -21.450 -1.929 1.00 91.19 443 ILE A O 1
ATOM 3469 N N . GLU A 1 444 ? 31.036 -20.796 -3.616 1.00 83.62 444 GLU A N 1
ATOM 3470 C CA . GLU A 1 444 ? 29.919 -21.685 -3.285 1.00 83.62 444 GLU A CA 1
ATOM 3471 C C . GLU A 1 444 ? 30.016 -23.058 -3.951 1.00 83.62 444 GLU A C 1
ATOM 3473 O O . GLU A 1 444 ? 29.430 -24.019 -3.459 1.00 83.62 444 GLU A O 1
ATOM 3478 N N . GLU A 1 445 ? 30.779 -23.166 -5.039 1.00 74.12 445 GLU A N 1
ATOM 3479 C CA . GLU A 1 445 ? 30.813 -24.349 -5.898 1.00 74.12 445 GLU A CA 1
ATOM 3480 C C . GLU A 1 445 ? 32.227 -24.924 -6.053 1.00 74.12 445 GLU A C 1
ATOM 3482 O O . GLU A 1 445 ? 33.243 -24.234 -5.937 1.00 74.12 445 GLU A O 1
ATOM 3487 N N . GLY A 1 446 ? 32.288 -26.228 -6.330 1.00 69.62 446 GLY A N 1
ATOM 3488 C CA . GLY A 1 446 ? 33.531 -26.969 -6.537 1.00 69.62 446 GLY A CA 1
ATOM 3489 C C . GLY A 1 446 ? 34.153 -27.539 -5.257 1.00 69.62 446 GLY A C 1
ATOM 3490 O O . GLY A 1 446 ? 33.615 -27.450 -4.158 1.00 69.62 446 GLY A O 1
ATOM 3491 N N . LYS A 1 447 ? 35.328 -28.165 -5.396 1.00 69.44 447 LYS A N 1
ATOM 3492 C CA . LYS A 1 447 ? 36.019 -28.856 -4.286 1.00 69.44 447 LYS A CA 1
ATOM 3493 C C . LYS A 1 447 ? 36.598 -27.909 -3.219 1.00 69.44 447 LYS A C 1
ATOM 3495 O O . LYS A 1 447 ? 37.111 -28.389 -2.213 1.00 69.44 447 LYS A O 1
ATOM 3500 N N . ASN A 1 448 ? 36.548 -26.592 -3.435 1.00 81.50 448 ASN A N 1
ATOM 3501 C CA . ASN A 1 448 ? 37.220 -25.587 -2.606 1.00 81.50 448 ASN A CA 1
ATOM 3502 C C . ASN A 1 448 ? 36.256 -24.510 -2.075 1.00 81.50 448 ASN A C 1
ATOM 3504 O O . ASN A 1 448 ? 36.557 -23.316 -2.146 1.00 81.50 448 ASN A O 1
ATOM 3508 N N . CYS A 1 449 ? 35.096 -24.930 -1.558 1.00 88.50 449 CYS A N 1
ATOM 3509 C CA . CYS A 1 449 ? 34.134 -24.025 -0.932 1.00 88.50 449 CYS A CA 1
ATOM 3510 C C . CYS A 1 449 ? 34.768 -23.300 0.258 1.00 88.50 449 CYS A C 1
ATOM 3512 O O . CYS A 1 449 ? 35.276 -23.944 1.186 1.00 88.50 449 CYS A O 1
ATOM 3514 N N . ARG A 1 450 ? 34.722 -21.968 0.250 1.00 93.56 450 ARG A N 1
ATOM 3515 C CA . ARG A 1 450 ? 35.265 -21.159 1.343 1.00 93.56 450 ARG A CA 1
ATOM 3516 C C . ARG A 1 450 ? 34.648 -19.770 1.410 1.00 93.56 450 ARG A C 1
ATOM 3518 O O . ARG A 1 450 ? 34.212 -19.234 0.393 1.00 93.56 450 ARG A O 1
ATOM 3525 N N . VAL A 1 451 ? 34.663 -19.208 2.612 1.00 95.50 451 VAL A N 1
ATOM 3526 C CA . VAL A 1 451 ? 34.307 -17.811 2.888 1.00 95.50 451 VAL A CA 1
ATOM 3527 C C . VAL A 1 451 ? 35.595 -17.044 3.159 1.00 95.50 451 VAL A C 1
ATOM 3529 O O . VAL A 1 451 ? 36.439 -17.520 3.923 1.00 95.50 451 VAL A O 1
ATOM 3532 N N . GLY A 1 452 ? 35.758 -15.894 2.514 1.00 95.50 452 GLY A N 1
ATOM 3533 C CA . GLY A 1 452 ? 36.922 -15.033 2.644 1.00 95.50 452 GLY A CA 1
ATOM 3534 C C . GLY A 1 452 ? 36.554 -13.642 3.143 1.00 95.50 452 GLY A C 1
ATOM 3535 O O . GLY A 1 452 ? 35.607 -13.043 2.643 1.00 95.50 452 GLY A O 1
ATOM 3536 N N . PHE A 1 453 ? 37.339 -13.132 4.086 1.00 96.81 453 PHE A N 1
ATOM 3537 C CA . PHE A 1 453 ? 37.289 -11.754 4.576 1.00 96.81 453 PHE A CA 1
ATOM 3538 C C . PHE A 1 453 ? 38.622 -11.090 4.246 1.00 96.81 453 PHE A C 1
ATOM 3540 O O . PHE A 1 453 ? 39.674 -11.709 4.446 1.00 96.81 453 PHE A O 1
ATOM 3547 N N . VAL A 1 454 ? 38.570 -9.880 3.703 1.00 96.06 454 VAL A N 1
ATOM 3548 C CA . VAL A 1 454 ? 39.723 -9.110 3.233 1.00 96.06 454 VAL A CA 1
ATOM 3549 C C . VAL A 1 454 ? 39.897 -7.887 4.128 1.00 96.06 454 VAL A C 1
ATOM 3551 O O . VAL A 1 454 ? 38.912 -7.317 4.584 1.00 96.06 454 VAL A O 1
ATOM 3554 N N . PHE A 1 455 ? 41.151 -7.532 4.401 1.00 95.94 455 PHE A N 1
ATOM 3555 C CA . PHE A 1 455 ? 41.538 -6.416 5.262 1.00 95.94 455 PHE A CA 1
ATOM 3556 C C . PHE A 1 455 ? 42.716 -5.669 4.632 1.00 95.94 455 PHE A C 1
ATOM 3558 O O . PHE A 1 455 ? 43.660 -6.305 4.139 1.00 95.94 455 PHE A O 1
ATOM 3565 N N . GLY A 1 456 ? 42.661 -4.338 4.639 1.00 92.06 456 GLY A N 1
ATOM 3566 C CA . GLY A 1 456 ? 43.776 -3.475 4.271 1.00 92.06 456 GLY A CA 1
ATOM 3567 C C . GLY A 1 456 ? 44.825 -3.363 5.379 1.00 92.06 456 GLY A C 1
ATOM 3568 O O . GLY A 1 456 ? 44.706 -3.961 6.449 1.00 92.06 456 GLY A O 1
ATOM 3569 N N . GLU A 1 457 ? 45.873 -2.583 5.117 1.00 88.94 457 GLU A N 1
ATOM 3570 C CA . GLU A 1 457 ? 46.941 -2.317 6.093 1.00 88.94 457 GLU A CA 1
ATOM 3571 C C . GLU A 1 457 ? 46.453 -1.494 7.292 1.00 88.94 457 GLU A C 1
ATOM 3573 O O . GLU A 1 457 ? 46.884 -1.737 8.416 1.00 88.94 457 GLU A O 1
ATOM 3578 N N . ASP A 1 458 ? 45.490 -0.600 7.072 1.00 87.94 458 ASP A N 1
ATOM 3579 C CA . ASP A 1 458 ? 44.897 0.228 8.125 1.00 87.94 458 ASP A CA 1
ATOM 3580 C C . ASP A 1 458 ? 43.841 -0.528 8.967 1.00 87.94 458 ASP A C 1
ATOM 3582 O O . ASP A 1 458 ? 43.398 -0.032 10.001 1.00 87.94 458 ASP A O 1
ATOM 3586 N N . ASP A 1 459 ? 43.471 -1.757 8.576 1.00 91.69 459 ASP A N 1
ATOM 3587 C CA . ASP A 1 459 ? 42.373 -2.531 9.178 1.00 91.69 459 ASP A CA 1
ATOM 3588 C C . ASP A 1 459 ? 42.843 -3.622 10.156 1.00 91.69 459 ASP A C 1
ATOM 3590 O O . ASP A 1 459 ? 42.064 -4.497 10.540 1.00 91.69 459 ASP A O 1
ATOM 3594 N N . LEU A 1 460 ? 44.112 -3.629 10.572 1.00 91.38 460 LEU A N 1
ATOM 3595 C CA . LEU A 1 460 ? 44.679 -4.735 11.363 1.00 91.38 460 LEU A CA 1
ATOM 3596 C C . LEU A 1 460 ? 43.977 -4.955 12.714 1.00 91.38 460 LEU A C 1
ATOM 3598 O O . LEU A 1 460 ? 43.805 -6.097 13.144 1.00 91.38 460 LEU A O 1
ATOM 3602 N N . GLU A 1 461 ? 43.515 -3.891 13.372 1.00 92.50 461 GLU A N 1
ATOM 3603 C CA . GLU A 1 461 ? 42.718 -4.017 14.602 1.00 92.50 461 GLU A CA 1
ATOM 3604 C C . GLU A 1 461 ? 41.358 -4.681 14.333 1.00 92.50 461 GLU A C 1
ATOM 3606 O O . GLU A 1 461 ? 40.876 -5.501 15.121 1.00 92.50 461 GLU A O 1
ATOM 3611 N N . VAL A 1 462 ? 40.754 -4.363 13.185 1.00 93.88 462 VAL A N 1
ATOM 3612 C CA . VAL A 1 462 ? 39.478 -4.926 12.736 1.00 93.88 462 VAL A CA 1
ATOM 3613 C C . VAL A 1 462 ? 39.650 -6.392 12.331 1.00 93.88 462 VAL A C 1
ATOM 3615 O O . VAL A 1 462 ? 38.799 -7.225 12.655 1.00 93.88 462 VAL A O 1
ATOM 3618 N N . LEU A 1 463 ? 40.783 -6.739 11.712 1.00 96.12 463 LEU A N 1
ATOM 3619 C CA . LEU A 1 463 ? 41.168 -8.119 11.422 1.00 96.12 463 LEU A CA 1
ATOM 3620 C C . LEU A 1 463 ? 41.203 -8.951 12.700 1.00 96.12 463 LEU A C 1
ATOM 3622 O O . LEU A 1 463 ? 40.559 -9.998 12.750 1.00 96.12 463 LEU A O 1
ATOM 3626 N N . GLU A 1 464 ? 41.916 -8.506 13.737 1.00 95.88 464 GLU A N 1
ATOM 3627 C CA . GLU A 1 464 ? 42.028 -9.263 14.991 1.00 95.88 464 GLU A CA 1
ATOM 3628 C C . GLU A 1 464 ? 40.670 -9.410 15.696 1.00 95.88 464 GLU A C 1
ATOM 3630 O O . GLU A 1 464 ? 40.342 -10.482 16.222 1.00 95.88 464 GLU A O 1
ATOM 3635 N N . TYR A 1 465 ? 39.825 -8.379 15.621 1.00 96.31 465 TYR A N 1
ATOM 3636 C CA . TYR A 1 465 ? 38.445 -8.437 16.094 1.00 96.31 465 TYR A CA 1
ATOM 3637 C C . TYR A 1 465 ? 37.626 -9.529 15.382 1.00 96.31 465 TYR A C 1
ATOM 3639 O O . TYR A 1 465 ? 37.082 -10.429 16.036 1.00 96.31 465 TYR A O 1
ATOM 3647 N N . PHE A 1 466 ? 37.574 -9.509 14.045 1.00 96.88 466 PHE A N 1
ATOM 3648 C CA . PHE A 1 466 ? 36.813 -10.494 13.270 1.00 96.88 466 PHE A CA 1
ATOM 3649 C C . PHE A 1 466 ? 37.411 -11.894 13.338 1.00 96.88 466 PHE A C 1
ATOM 3651 O O . PHE A 1 466 ? 36.669 -12.871 13.403 1.00 96.88 466 PHE A O 1
ATOM 3658 N N . LYS A 1 467 ? 38.737 -12.020 13.375 1.00 97.38 467 LYS A N 1
ATOM 3659 C CA . LYS A 1 467 ? 39.439 -13.297 13.531 1.00 97.38 467 LYS A CA 1
ATOM 3660 C C . LYS A 1 467 ? 39.009 -14.009 14.804 1.00 97.38 467 LYS A C 1
ATOM 3662 O O . LYS A 1 467 ? 38.700 -15.197 14.747 1.00 97.38 467 LYS A O 1
ATOM 3667 N N . LYS A 1 468 ? 38.902 -13.297 15.931 1.00 96.81 468 LYS A N 1
ATOM 3668 C CA . LYS A 1 468 ? 38.402 -13.871 17.189 1.00 96.81 468 LYS A CA 1
ATOM 3669 C C . LYS A 1 468 ? 36.975 -14.411 17.046 1.00 96.81 468 LYS A C 1
ATOM 3671 O O . LYS A 1 468 ? 36.706 -15.538 17.460 1.00 96.81 468 LYS A O 1
ATOM 3676 N N . ILE A 1 469 ? 36.078 -13.629 16.447 1.00 96.38 469 ILE A N 1
ATOM 3677 C CA . ILE A 1 469 ? 34.664 -13.994 16.257 1.00 96.38 469 ILE A CA 1
ATOM 3678 C C . ILE A 1 469 ? 34.531 -15.200 15.319 1.00 96.38 469 ILE A C 1
ATOM 3680 O O . ILE A 1 469 ? 33.926 -16.215 15.668 1.00 96.38 469 ILE A O 1
ATOM 3684 N N . LEU A 1 470 ? 35.135 -15.109 14.135 1.00 97.69 470 LEU A N 1
ATOM 3685 C CA . LEU A 1 470 ? 35.003 -16.096 13.069 1.00 97.69 470 LEU A CA 1
ATOM 3686 C C . LEU A 1 470 ? 35.709 -17.413 13.411 1.00 97.69 470 LEU A C 1
ATOM 3688 O O . LEU A 1 470 ? 35.144 -18.471 13.144 1.00 97.69 470 LEU A O 1
ATOM 3692 N N . ASN A 1 471 ? 36.873 -17.383 14.073 1.00 97.88 471 ASN A N 1
ATOM 3693 C CA . ASN A 1 471 ? 37.496 -18.597 14.616 1.00 97.88 471 ASN A CA 1
ATOM 3694 C C . ASN A 1 471 ? 36.623 -19.237 15.701 1.00 97.88 471 ASN A C 1
ATOM 3696 O O . ASN A 1 471 ? 36.532 -20.465 15.768 1.00 97.88 471 ASN A O 1
ATOM 3700 N N . GLY A 1 472 ? 35.935 -18.416 16.503 1.00 97.00 472 GLY A N 1
ATOM 3701 C CA . GLY A 1 472 ? 34.924 -18.866 17.455 1.00 97.00 472 GLY A CA 1
ATOM 3702 C C . GLY A 1 472 ? 33.815 -19.666 16.773 1.00 97.00 472 GLY A C 1
ATOM 3703 O O . GLY A 1 472 ? 33.569 -20.802 17.170 1.00 97.00 472 GLY A O 1
ATOM 3704 N N . TYR A 1 473 ? 33.217 -19.123 15.707 1.00 96.88 473 TYR A N 1
ATOM 3705 C CA . TYR A 1 473 ? 32.165 -19.799 14.932 1.00 96.88 473 TYR A CA 1
ATOM 3706 C C . TYR A 1 473 ? 32.671 -21.027 14.171 1.00 96.88 473 TYR A C 1
ATOM 3708 O O . TYR A 1 473 ? 31.986 -22.043 14.045 1.00 96.88 473 TYR A O 1
ATOM 3716 N N . TYR A 1 474 ? 33.888 -20.947 13.643 1.00 96.75 474 TYR A N 1
ATOM 3717 C CA . TYR A 1 474 ? 34.498 -22.028 12.882 1.00 96.75 474 TYR A CA 1
ATOM 3718 C C . TYR A 1 474 ? 34.977 -23.180 13.782 1.00 96.75 474 TYR A C 1
ATOM 3720 O O . TYR A 1 474 ? 35.091 -24.318 13.329 1.00 96.75 474 TYR A O 1
ATOM 3728 N N . GLY A 1 475 ? 35.241 -22.903 15.062 1.00 94.19 475 GLY A N 1
ATOM 3729 C CA . GLY A 1 475 ? 35.720 -23.875 16.046 1.00 94.19 475 GLY A CA 1
ATOM 3730 C C . GLY A 1 475 ? 37.185 -24.280 15.866 1.00 94.19 475 GLY A C 1
ATOM 3731 O O . GLY A 1 475 ? 37.619 -25.277 16.444 1.00 94.19 475 GLY A O 1
ATOM 3732 N N . LYS A 1 476 ? 37.951 -23.544 15.051 1.00 93.12 476 LYS A N 1
ATOM 3733 C CA . LYS A 1 476 ? 39.394 -23.744 14.845 1.00 93.12 476 LYS A CA 1
ATOM 3734 C C . LYS A 1 476 ? 40.085 -22.403 14.665 1.00 93.12 476 LYS A C 1
ATOM 3736 O O . LYS A 1 476 ? 39.497 -21.469 14.132 1.00 93.12 476 LYS A O 1
ATOM 3741 N N . GLU A 1 477 ? 41.352 -22.354 15.048 1.00 94.44 477 GLU A N 1
ATOM 3742 C CA . GLU A 1 477 ? 42.199 -21.184 14.862 1.00 94.44 477 GLU A CA 1
ATOM 3743 C C . GLU A 1 477 ? 42.702 -21.114 13.414 1.00 94.44 477 GLU A C 1
ATOM 3745 O O . GLU A 1 477 ? 43.610 -21.844 13.009 1.00 94.44 477 GLU A O 1
ATOM 3750 N N . ILE A 1 478 ? 42.072 -20.258 12.611 1.00 95.31 478 ILE A N 1
ATOM 3751 C CA . ILE A 1 478 ? 42.539 -19.908 11.273 1.00 95.31 478 ILE A CA 1
ATOM 3752 C C . ILE A 1 478 ? 43.442 -18.683 11.376 1.00 95.31 478 ILE A C 1
ATOM 3754 O O . ILE A 1 478 ? 43.110 -17.699 12.042 1.00 95.31 478 ILE A O 1
ATOM 3758 N N . LYS A 1 479 ? 44.594 -18.768 10.707 1.00 94.56 479 LYS A N 1
ATOM 3759 C CA . LYS A 1 479 ? 45.550 -17.671 10.577 1.00 94.56 479 LYS A CA 1
ATOM 3760 C C . LYS A 1 479 ? 45.262 -16.860 9.321 1.00 94.56 479 LYS A C 1
ATOM 3762 O O . LYS A 1 479 ? 44.884 -17.407 8.284 1.00 94.56 479 LYS A O 1
ATOM 3767 N N . GLU A 1 480 ? 45.471 -15.563 9.431 1.00 94.75 480 GLU A N 1
ATOM 3768 C CA . GLU A 1 480 ? 45.477 -14.617 8.334 1.00 94.75 480 GLU A CA 1
ATOM 3769 C C . GLU A 1 480 ? 46.646 -14.871 7.382 1.00 94.75 480 GLU A C 1
ATOM 3771 O O . GLU A 1 480 ? 47.725 -15.319 7.771 1.00 94.75 480 GLU A O 1
ATOM 3776 N N . ILE A 1 481 ? 46.419 -14.583 6.105 1.00 94.31 481 ILE A N 1
ATOM 3777 C CA . ILE A 1 481 ? 47.422 -14.709 5.051 1.00 94.31 481 ILE A CA 1
ATOM 3778 C C . ILE A 1 481 ? 47.622 -13.327 4.438 1.00 94.31 481 ILE A C 1
ATOM 3780 O O . ILE A 1 481 ? 46.691 -12.797 3.827 1.00 94.31 481 ILE A O 1
ATOM 3784 N N . LYS A 1 482 ? 48.832 -12.769 4.559 1.00 94.12 482 LYS A N 1
ATOM 3785 C CA . LYS A 1 482 ? 49.232 -11.556 3.834 1.00 94.12 482 LYS A CA 1
ATOM 3786 C C . LYS A 1 482 ? 49.527 -11.908 2.374 1.00 94.12 482 LYS A C 1
ATOM 3788 O O . LYS A 1 482 ? 50.278 -12.843 2.096 1.00 94.12 482 LYS A O 1
ATOM 3793 N N . ARG A 1 483 ? 48.907 -11.191 1.441 1.00 90.62 483 ARG A N 1
ATOM 3794 C CA . ARG A 1 483 ? 49.101 -11.336 -0.008 1.00 90.62 483 ARG A CA 1
ATOM 3795 C C . ARG A 1 483 ? 50.183 -10.378 -0.513 1.00 90.62 483 ARG A C 1
ATOM 3797 O O . ARG A 1 483 ? 50.520 -9.403 0.151 1.00 90.62 483 ARG A O 1
ATOM 3804 N N . GLU A 1 484 ? 50.708 -10.645 -1.708 1.00 85.69 484 GLU A N 1
ATOM 3805 C CA . GLU A 1 484 ? 51.767 -9.837 -2.343 1.00 85.69 484 GLU A CA 1
ATOM 3806 C C . GLU A 1 484 ? 51.348 -8.381 -2.590 1.00 85.69 484 GLU A C 1
ATOM 3808 O O . GLU A 1 484 ? 52.167 -7.475 -2.493 1.00 85.69 484 GLU A O 1
ATOM 3813 N N . ASN A 1 485 ? 50.060 -8.143 -2.839 1.00 86.06 485 ASN A N 1
ATOM 3814 C CA . ASN A 1 485 ? 49.463 -6.814 -2.988 1.00 86.06 485 ASN A CA 1
ATOM 3815 C C . ASN A 1 485 ? 49.188 -6.107 -1.646 1.00 86.06 485 ASN A C 1
ATOM 3817 O O . ASN A 1 485 ? 48.497 -5.093 -1.632 1.00 86.06 485 ASN A O 1
ATOM 3821 N N . GLY A 1 486 ? 49.685 -6.643 -0.529 1.00 87.56 486 GLY A N 1
ATOM 3822 C CA . GLY A 1 486 ? 49.622 -5.986 0.773 1.00 87.56 486 GLY A CA 1
ATOM 3823 C C . GLY A 1 486 ? 48.284 -6.094 1.500 1.00 87.56 486 GLY A C 1
ATOM 3824 O O . GLY A 1 486 ? 48.135 -5.420 2.502 1.00 87.56 486 GLY A O 1
ATOM 3825 N N . VAL A 1 487 ? 47.337 -6.931 1.057 1.00 93.38 487 VAL A N 1
ATOM 3826 C CA . VAL A 1 487 ? 46.082 -7.184 1.798 1.00 93.38 487 VAL A CA 1
ATOM 3827 C C . VAL A 1 487 ? 46.148 -8.478 2.606 1.00 93.38 487 VAL A C 1
ATOM 3829 O O . VAL A 1 487 ? 46.824 -9.441 2.225 1.00 93.38 487 VAL A O 1
ATOM 3832 N N . TRP A 1 488 ? 45.408 -8.532 3.709 1.00 95.69 488 TRP A N 1
ATOM 3833 C CA . TRP A 1 488 ? 45.304 -9.699 4.578 1.00 95.69 488 TRP A CA 1
ATOM 3834 C C . TRP A 1 488 ? 43.985 -10.425 4.352 1.00 95.69 488 TRP A C 1
ATOM 3836 O O . TRP A 1 488 ? 42.941 -9.814 4.149 1.00 95.69 488 TRP A O 1
ATOM 3846 N N . HIS A 1 489 ? 44.036 -11.756 4.360 1.00 94.88 489 HIS A N 1
ATOM 3847 C CA . HIS A 1 489 ? 42.872 -12.608 4.139 1.00 94.88 489 HIS A CA 1
ATOM 3848 C C . HIS A 1 489 ? 42.647 -13.550 5.320 1.00 94.88 489 HIS A C 1
ATOM 3850 O O . HIS A 1 489 ? 43.550 -14.309 5.673 1.00 94.88 489 HIS A O 1
ATOM 3856 N N . LEU A 1 490 ? 41.414 -13.614 5.821 1.00 96.44 490 LEU A N 1
ATOM 3857 C CA . LEU A 1 490 ? 40.924 -14.748 6.608 1.00 96.44 490 LEU A CA 1
ATOM 3858 C C . LEU A 1 490 ? 40.095 -15.650 5.693 1.00 96.44 490 LEU A C 1
ATOM 3860 O O . LEU A 1 490 ? 39.085 -15.216 5.146 1.00 96.44 490 LEU A O 1
ATOM 3864 N N . SER A 1 491 ? 40.532 -16.896 5.491 1.00 95.75 491 SER A N 1
ATOM 3865 C CA . SER A 1 491 ? 39.928 -17.825 4.524 1.00 95.75 491 SER A CA 1
ATOM 3866 C C . SER A 1 491 ? 39.487 -19.119 5.206 1.00 95.75 491 SER A C 1
ATOM 3868 O O . SER A 1 491 ? 40.315 -19.937 5.604 1.00 95.75 491 SER A O 1
ATOM 3870 N N . TYR A 1 492 ? 38.176 -19.336 5.289 1.00 96.06 492 TYR A N 1
ATOM 3871 C CA . TYR A 1 492 ? 37.559 -20.463 5.991 1.00 96.06 492 TYR A CA 1
ATOM 3872 C C . TYR A 1 492 ? 37.071 -21.524 5.004 1.00 96.06 492 TYR A C 1
ATOM 3874 O O . TYR A 1 492 ? 36.037 -21.360 4.357 1.00 96.06 492 TYR A O 1
ATOM 3882 N N . HIS A 1 493 ? 37.815 -22.625 4.885 1.00 93.75 493 HIS A N 1
ATOM 3883 C CA . HIS A 1 493 ? 37.564 -23.695 3.913 1.00 93.75 493 HIS A CA 1
ATOM 3884 C C . HIS A 1 493 ? 36.588 -24.751 4.446 1.00 93.75 493 HIS A C 1
ATOM 3886 O O . HIS A 1 493 ? 36.995 -25.780 4.988 1.00 93.75 493 HIS A O 1
ATOM 3892 N N . SER A 1 494 ? 35.288 -24.508 4.283 1.00 92.06 494 SER A N 1
ATOM 3893 C CA . SER A 1 494 ? 34.245 -25.462 4.664 1.00 92.06 494 SER A CA 1
ATOM 3894 C C . SER A 1 494 ? 32.950 -25.223 3.897 1.00 92.06 494 SER A C 1
ATOM 3896 O O . SER A 1 494 ? 32.367 -24.142 3.980 1.00 92.06 494 SER A O 1
ATOM 3898 N N . LYS A 1 495 ? 32.443 -26.273 3.234 1.00 92.00 495 LYS A N 1
ATOM 3899 C CA . LYS A 1 495 ? 31.109 -26.283 2.606 1.00 92.00 495 LYS A CA 1
ATOM 3900 C C . LYS A 1 495 ? 30.021 -25.902 3.614 1.00 92.00 495 LYS A C 1
ATOM 3902 O O . LYS A 1 495 ? 29.157 -25.104 3.298 1.00 92.00 495 LYS A O 1
ATOM 3907 N N . TYR A 1 496 ? 30.090 -26.405 4.845 1.00 93.25 496 TYR A N 1
ATOM 3908 C CA . TYR A 1 496 ? 29.066 -26.140 5.864 1.00 93.25 496 TYR A CA 1
ATOM 3909 C C . TYR A 1 496 ? 29.114 -24.710 6.413 1.00 93.25 496 TYR A C 1
ATOM 3911 O O . TYR A 1 496 ? 28.075 -24.146 6.737 1.00 93.25 496 TYR A O 1
ATOM 3919 N N . PHE A 1 497 ? 30.308 -24.113 6.481 1.00 94.94 497 PHE A N 1
ATOM 3920 C CA . PHE A 1 497 ? 30.469 -22.713 6.884 1.00 94.94 497 PHE A CA 1
ATOM 3921 C C . PHE A 1 497 ? 29.969 -21.764 5.786 1.00 94.94 497 PHE A C 1
ATOM 3923 O O . PHE A 1 497 ? 29.257 -20.811 6.074 1.00 94.94 497 PHE A O 1
ATOM 3930 N N . VAL A 1 498 ? 30.257 -22.079 4.518 1.00 94.88 498 VAL A N 1
ATOM 3931 C CA . VAL A 1 498 ? 29.675 -21.405 3.343 1.00 94.88 498 VAL A CA 1
ATOM 3932 C C . VAL A 1 498 ? 28.147 -21.487 3.366 1.00 94.88 498 VAL A C 1
ATOM 3934 O O . VAL A 1 498 ? 27.474 -20.464 3.273 1.00 94.88 498 VAL A O 1
ATOM 3937 N N . GLU A 1 499 ? 27.588 -22.684 3.558 1.00 93.50 499 GLU A N 1
ATOM 3938 C CA . GLU A 1 499 ? 26.135 -22.891 3.606 1.00 93.50 499 GLU A CA 1
ATOM 3939 C C . GLU A 1 499 ? 25.458 -22.116 4.747 1.00 93.50 499 GLU A C 1
ATOM 3941 O O . GLU A 1 499 ? 24.334 -21.650 4.582 1.00 93.50 499 GLU A O 1
ATOM 3946 N N . PHE A 1 500 ? 26.135 -21.915 5.881 1.00 95.81 500 PHE A N 1
ATOM 3947 C CA . PHE A 1 500 ? 25.621 -21.085 6.970 1.00 95.81 500 PHE A CA 1
ATOM 3948 C C . PHE A 1 500 ? 25.400 -19.628 6.533 1.00 95.81 500 PHE A C 1
ATOM 3950 O O . PHE A 1 500 ? 24.288 -19.115 6.655 1.00 95.81 500 PHE A O 1
ATOM 3957 N N . PHE A 1 501 ? 26.413 -18.982 5.945 1.00 95.62 501 PHE A N 1
ATOM 3958 C CA . PHE A 1 501 ? 26.281 -17.611 5.434 1.00 95.62 501 PHE A CA 1
ATOM 3959 C C . PHE A 1 501 ? 25.294 -17.512 4.263 1.00 95.62 501 PHE A C 1
ATOM 3961 O O . PHE A 1 501 ? 24.551 -16.534 4.167 1.00 95.62 501 PHE A O 1
ATOM 3968 N N . LYS A 1 502 ? 25.210 -18.548 3.419 1.00 94.19 502 LYS A N 1
ATOM 3969 C CA . LYS A 1 502 ? 24.208 -18.617 2.345 1.00 94.19 502 LYS A CA 1
ATOM 3970 C C . LYS A 1 502 ? 22.781 -18.652 2.867 1.00 94.19 502 LYS A C 1
ATOM 3972 O O . LYS A 1 502 ? 21.920 -17.953 2.337 1.00 94.19 502 LYS A O 1
ATOM 3977 N N . LYS A 1 503 ? 22.517 -19.427 3.921 1.00 94.69 503 LYS A N 1
ATOM 3978 C CA . LYS A 1 503 ? 21.199 -19.456 4.572 1.00 94.69 503 LYS A CA 1
ATOM 3979 C C . LYS A 1 503 ? 20.836 -18.120 5.229 1.00 94.69 503 LYS A C 1
ATOM 3981 O O . LYS A 1 503 ? 19.655 -17.802 5.317 1.00 94.69 503 LYS A O 1
ATOM 3986 N N . LEU A 1 504 ? 21.830 -17.324 5.630 1.00 95.19 504 LEU A N 1
ATOM 3987 C CA . LEU A 1 504 ? 21.651 -15.931 6.068 1.00 95.19 504 LEU A CA 1
ATOM 3988 C C . LEU A 1 504 ? 21.477 -14.946 4.897 1.00 95.19 504 LEU A C 1
ATOM 3990 O O . LEU A 1 504 ? 21.289 -13.759 5.118 1.00 95.19 504 LEU A O 1
ATOM 3994 N N . GLY A 1 505 ? 21.521 -15.416 3.648 1.00 92.38 505 GLY A N 1
ATOM 3995 C CA . GLY A 1 505 ? 21.220 -14.625 2.455 1.00 92.38 505 GLY A CA 1
ATOM 3996 C C . GLY A 1 505 ? 22.430 -14.043 1.722 1.00 92.38 505 GLY A C 1
ATOM 3997 O O . GLY A 1 505 ? 22.226 -13.333 0.738 1.00 92.38 505 GLY A O 1
ATOM 3998 N N . ILE A 1 506 ? 23.664 -14.346 2.144 1.00 92.12 506 ILE A N 1
ATOM 3999 C CA . ILE A 1 506 ? 24.875 -13.992 1.386 1.00 92.12 506 ILE A CA 1
ATOM 4000 C C . ILE A 1 506 ? 24.978 -14.876 0.143 1.00 92.12 506 ILE A C 1
ATOM 4002 O O . ILE A 1 506 ? 24.747 -16.081 0.211 1.00 92.12 506 ILE A O 1
ATOM 4006 N N . LYS A 1 507 ? 25.347 -14.282 -0.993 1.00 87.56 507 LYS A N 1
ATOM 4007 C CA . LYS A 1 507 ? 25.594 -15.009 -2.242 1.00 87.56 507 LYS A CA 1
ATOM 4008 C C . LYS A 1 507 ? 26.900 -14.556 -2.886 1.00 87.56 507 LYS A C 1
ATOM 4010 O O . LYS A 1 507 ? 27.418 -13.484 -2.576 1.00 87.56 507 LYS A O 1
ATOM 4015 N N . SER A 1 508 ? 27.396 -15.340 -3.834 1.00 87.00 508 SER A N 1
ATOM 4016 C CA . SER A 1 508 ? 28.487 -14.981 -4.739 1.00 87.00 508 SER A CA 1
ATOM 4017 C C . SER A 1 508 ? 28.023 -13.916 -5.740 1.00 87.00 508 SER A C 1
ATOM 4019 O O . SER A 1 508 ? 27.754 -14.208 -6.905 1.00 87.00 508 SER A O 1
ATOM 4021 N N . TRP A 1 509 ? 27.899 -12.674 -5.276 1.00 84.00 509 TRP A N 1
ATOM 4022 C CA . TRP A 1 509 ? 27.474 -11.537 -6.089 1.00 84.00 509 TRP A CA 1
ATOM 4023 C C . TRP A 1 509 ? 28.622 -10.914 -6.877 1.00 84.00 509 TRP A C 1
ATOM 4025 O O . TRP A 1 509 ? 29.732 -10.746 -6.365 1.00 84.00 509 TRP A O 1
ATOM 4035 N N . LYS A 1 510 ? 28.318 -10.442 -8.089 1.00 88.69 510 LYS A N 1
ATOM 4036 C CA . LYS A 1 510 ? 29.114 -9.372 -8.701 1.00 88.69 510 LYS A CA 1
ATOM 4037 C C . LYS A 1 510 ? 28.911 -8.067 -7.930 1.00 88.69 510 LYS A C 1
ATOM 4039 O O . LYS A 1 510 ? 27.887 -7.877 -7.274 1.00 88.69 510 LYS A O 1
ATOM 4044 N N . ALA A 1 511 ? 29.866 -7.144 -8.025 1.00 88.38 511 ALA A N 1
ATOM 4045 C CA . ALA A 1 511 ? 29.837 -5.891 -7.265 1.00 88.38 511 ALA A CA 1
ATOM 4046 C C . ALA A 1 511 ? 28.547 -5.073 -7.494 1.00 88.38 511 ALA A C 1
ATOM 4048 O O . ALA A 1 511 ? 28.010 -4.486 -6.559 1.00 88.38 511 ALA A O 1
ATOM 4049 N N . GLU A 1 512 ? 28.033 -5.070 -8.722 1.00 91.88 512 GLU A N 1
ATOM 4050 C CA . GLU A 1 512 ? 26.802 -4.403 -9.154 1.00 91.88 512 GLU A CA 1
ATOM 4051 C C . GLU A 1 512 ? 25.506 -5.146 -8.770 1.00 91.88 512 GLU A C 1
ATOM 4053 O O . GLU A 1 512 ? 24.428 -4.557 -8.799 1.00 91.88 512 GLU A O 1
ATOM 4058 N N . GLU A 1 513 ? 25.602 -6.419 -8.377 1.00 92.62 513 GLU A N 1
ATOM 4059 C CA . GLU A 1 513 ? 24.465 -7.285 -8.029 1.00 92.62 513 GLU A CA 1
ATOM 4060 C C . GLU A 1 513 ? 24.255 -7.429 -6.517 1.00 92.62 513 GLU A C 1
ATOM 4062 O O . GLU A 1 513 ? 23.233 -7.981 -6.099 1.00 92.62 513 GLU A O 1
ATOM 4067 N N . LYS A 1 514 ? 25.206 -6.949 -5.699 1.00 94.69 514 LYS A N 1
ATOM 4068 C CA . LYS A 1 514 ? 25.146 -7.010 -4.231 1.00 94.69 514 LYS A CA 1
ATOM 4069 C C . LYS A 1 514 ? 23.813 -6.450 -3.719 1.00 94.69 514 LYS A C 1
ATOM 4071 O O . LYS A 1 514 ? 23.338 -5.426 -4.215 1.00 94.69 514 LYS A O 1
ATOM 4076 N N . ARG A 1 515 ? 23.229 -7.099 -2.712 1.00 95.44 515 ARG A N 1
ATOM 4077 C CA . ARG A 1 515 ? 21.993 -6.682 -2.028 1.00 95.44 515 ARG A CA 1
ATOM 4078 C C . ARG A 1 515 ? 22.128 -6.887 -0.532 1.00 95.44 515 ARG A C 1
ATOM 4080 O O . ARG A 1 515 ? 22.990 -7.645 -0.090 1.00 95.44 515 ARG A O 1
ATOM 4087 N N . VAL A 1 516 ? 21.266 -6.238 0.240 1.00 96.75 516 VAL A N 1
ATOM 4088 C CA . VAL A 1 516 ? 21.131 -6.576 1.654 1.00 96.75 516 VAL A CA 1
ATOM 4089 C C . VAL A 1 516 ? 20.588 -8.010 1.756 1.00 96.75 516 VAL A C 1
ATOM 4091 O O . VAL A 1 516 ? 19.609 -8.336 1.078 1.00 96.75 516 VAL A O 1
ATOM 4094 N N . PRO A 1 517 ? 21.192 -8.889 2.577 1.00 95.88 517 PRO A N 1
ATOM 4095 C CA . PRO A 1 517 ? 20.639 -10.216 2.815 1.00 95.88 517 PRO A CA 1
ATOM 4096 C C . PRO A 1 517 ? 19.223 -10.126 3.391 1.00 95.88 517 PRO A C 1
ATOM 4098 O O . PRO A 1 517 ? 18.992 -9.397 4.353 1.00 95.88 517 PRO A O 1
ATOM 4101 N N . GLU A 1 518 ? 18.276 -10.887 2.835 1.00 93.31 518 GLU A N 1
ATOM 4102 C CA . GLU A 1 518 ? 16.849 -10.736 3.165 1.00 93.31 518 GLU A CA 1
ATOM 4103 C C . GLU A 1 518 ? 16.567 -10.890 4.672 1.00 93.31 518 GLU A C 1
ATOM 4105 O O . GLU A 1 518 ? 15.727 -10.188 5.228 1.00 93.31 518 GLU A O 1
ATOM 4110 N N . SER A 1 519 ? 17.331 -11.742 5.365 1.00 95.50 519 SER A N 1
ATOM 4111 C CA . SER A 1 519 ? 17.172 -11.962 6.804 1.00 95.50 519 SER A CA 1
ATOM 4112 C C . SER A 1 519 ? 17.506 -10.740 7.667 1.00 95.50 519 SER A C 1
ATOM 4114 O O . SER A 1 519 ? 17.083 -10.699 8.817 1.00 95.50 519 SER A O 1
ATOM 4116 N N . ILE A 1 520 ? 18.258 -9.760 7.145 1.00 97.75 520 ILE A N 1
ATOM 4117 C CA . ILE A 1 520 ? 18.598 -8.520 7.860 1.00 97.75 520 ILE A CA 1
ATOM 4118 C C . ILE A 1 520 ? 17.382 -7.600 7.985 1.00 97.75 520 ILE A C 1
ATOM 4120 O O . ILE A 1 520 ? 17.229 -6.952 9.017 1.00 97.75 520 ILE A O 1
ATOM 4124 N N . PHE A 1 521 ? 16.483 -7.562 6.994 1.00 97.12 521 PHE A N 1
ATOM 4125 C CA . PHE A 1 521 ? 15.303 -6.686 7.044 1.00 97.12 521 PHE A CA 1
ATOM 4126 C C . PHE A 1 521 ? 14.389 -6.995 8.237 1.00 97.12 521 PHE A C 1
ATOM 4128 O O . PHE A 1 521 ? 13.780 -6.083 8.798 1.00 97.12 521 PHE A O 1
ATOM 4135 N N . THR A 1 522 ? 14.346 -8.260 8.659 1.00 95.69 522 THR A N 1
ATOM 4136 C CA . THR A 1 522 ? 13.551 -8.741 9.796 1.00 95.69 522 THR A CA 1
ATOM 4137 C C . THR A 1 522 ? 14.403 -9.161 11.000 1.00 95.69 522 THR A C 1
ATOM 4139 O O . THR A 1 522 ? 13.939 -9.945 11.834 1.00 95.69 522 THR A O 1
ATOM 4142 N N . ALA A 1 523 ? 15.658 -8.707 11.083 1.00 97.00 523 ALA A N 1
ATOM 4143 C CA . ALA A 1 523 ? 16.554 -9.009 12.198 1.00 97.00 523 ALA A CA 1
ATOM 4144 C C . ALA A 1 523 ? 16.351 -8.043 13.390 1.00 97.00 523 ALA A C 1
ATOM 4146 O O . ALA A 1 523 ? 15.775 -6.960 13.224 1.00 97.00 523 ALA A O 1
ATOM 4147 N N . PRO A 1 524 ? 16.828 -8.405 14.597 1.00 97.56 524 PRO A N 1
ATOM 4148 C CA . PRO A 1 524 ? 16.860 -7.498 15.743 1.00 97.56 524 PRO A CA 1
ATOM 4149 C C . PRO A 1 524 ? 17.711 -6.247 15.514 1.00 97.56 524 PRO A C 1
ATOM 4151 O O . PRO A 1 524 ? 18.643 -6.242 14.707 1.00 97.56 524 PRO A O 1
ATOM 4154 N N . TYR A 1 525 ? 17.416 -5.193 16.276 1.00 96.88 525 TYR A N 1
ATOM 4155 C CA . TYR A 1 525 ? 18.061 -3.881 16.169 1.00 96.88 525 TYR A CA 1
ATOM 4156 C C . TYR A 1 525 ? 19.598 -3.958 16.218 1.00 96.88 525 TYR A C 1
ATOM 4158 O O . TYR A 1 525 ? 20.290 -3.370 15.384 1.00 96.88 525 TYR A O 1
ATOM 4166 N N . GLU A 1 526 ? 20.158 -4.723 17.155 1.00 97.44 526 GLU A N 1
ATOM 4167 C CA . GLU A 1 526 ? 21.607 -4.872 17.340 1.00 97.44 526 GLU A CA 1
ATOM 4168 C C . GLU A 1 526 ? 22.266 -5.598 16.168 1.00 97.44 526 GLU A C 1
ATOM 4170 O O . GLU A 1 526 ? 23.420 -5.327 15.842 1.00 97.44 526 GLU A O 1
ATOM 4175 N N . VAL A 1 527 ? 21.534 -6.494 15.502 1.00 98.06 527 VAL A N 1
ATOM 4176 C CA . VAL A 1 527 ? 22.020 -7.178 14.301 1.00 98.06 527 VAL A CA 1
ATOM 4177 C C . VAL A 1 527 ? 22.016 -6.237 13.113 1.00 98.06 527 VAL A C 1
ATOM 4179 O O . VAL A 1 527 ? 23.000 -6.192 12.384 1.00 98.06 527 VAL A O 1
ATOM 4182 N N . VAL A 1 528 ? 20.943 -5.465 12.923 1.00 98.00 528 VAL A N 1
ATOM 4183 C CA . VAL A 1 528 ? 20.856 -4.488 11.829 1.00 98.00 528 VAL A CA 1
ATOM 4184 C C . VAL A 1 528 ? 21.936 -3.417 11.980 1.00 98.00 528 VAL A C 1
ATOM 4186 O O . VAL A 1 528 ? 22.650 -3.113 11.026 1.00 98.00 528 VAL A O 1
ATOM 4189 N N . THR A 1 529 ? 22.109 -2.873 13.185 1.00 97.94 529 THR A N 1
ATOM 4190 C CA . THR A 1 529 ? 23.162 -1.886 13.469 1.00 97.94 529 THR A CA 1
ATOM 4191 C C . THR A 1 529 ? 24.562 -2.492 13.394 1.00 97.94 529 THR A C 1
ATOM 4193 O O . THR A 1 529 ? 25.469 -1.839 12.881 1.00 97.94 529 THR A O 1
ATOM 4196 N N . GLY A 1 530 ? 24.745 -3.745 13.823 1.00 98.06 530 GLY A N 1
ATOM 4197 C CA . GLY A 1 530 ? 25.980 -4.499 13.614 1.00 98.06 530 GLY A CA 1
ATOM 4198 C C . GLY A 1 530 ? 26.305 -4.670 12.129 1.00 98.06 530 GLY A C 1
ATOM 4199 O O . GLY A 1 530 ? 27.404 -4.343 11.693 1.00 98.06 530 GLY A O 1
ATOM 4200 N N . PHE A 1 531 ? 25.324 -5.074 11.323 1.00 98.50 531 PHE A N 1
ATOM 4201 C CA . PHE A 1 531 ? 25.451 -5.195 9.871 1.00 98.50 531 PHE A CA 1
ATOM 4202 C C . PHE A 1 531 ? 25.857 -3.881 9.210 1.00 98.50 531 PHE A C 1
ATOM 4204 O O . PHE A 1 531 ? 26.813 -3.855 8.436 1.00 98.50 531 PHE A O 1
ATOM 4211 N N . LEU A 1 532 ? 25.199 -2.773 9.560 1.00 98.00 532 LEU A N 1
ATOM 4212 C CA . LEU A 1 532 ? 25.594 -1.459 9.059 1.00 98.00 532 LEU A CA 1
ATOM 4213 C C . LEU A 1 532 ? 27.003 -1.074 9.510 1.00 98.00 532 LEU A C 1
ATOM 4215 O O . LEU A 1 532 ? 27.761 -0.550 8.703 1.00 98.00 532 LEU A O 1
ATOM 4219 N N . ARG A 1 533 ? 27.380 -1.352 10.763 1.00 96.44 533 ARG A N 1
ATOM 4220 C CA . ARG A 1 533 ? 28.732 -1.075 11.259 1.00 96.44 533 ARG A CA 1
ATOM 4221 C C . ARG A 1 533 ? 29.782 -1.843 10.461 1.00 96.44 533 ARG A C 1
ATOM 4223 O O . ARG A 1 533 ? 30.714 -1.219 9.978 1.00 96.44 533 ARG A O 1
ATOM 4230 N N . GLY A 1 534 ? 29.602 -3.148 10.264 1.00 96.50 534 GLY A N 1
ATOM 4231 C CA . GLY A 1 534 ? 30.516 -3.957 9.456 1.00 96.50 534 GLY A CA 1
ATOM 4232 C C . GLY A 1 534 ? 30.627 -3.452 8.016 1.00 96.50 534 GLY A C 1
ATOM 4233 O O . GLY A 1 534 ? 31.730 -3.286 7.507 1.00 96.50 534 GLY A O 1
ATOM 4234 N N . LEU A 1 535 ? 29.492 -3.137 7.383 1.00 97.19 535 LEU A N 1
ATOM 4235 C CA . LEU A 1 535 ? 29.461 -2.663 5.998 1.00 97.19 535 LEU A CA 1
ATOM 4236 C C . LEU A 1 535 ? 30.104 -1.279 5.827 1.00 97.19 535 LEU A C 1
ATOM 4238 O O . LEU A 1 535 ? 30.864 -1.072 4.889 1.00 97.19 535 LEU A O 1
ATOM 4242 N N . PHE A 1 536 ? 29.807 -0.325 6.714 1.00 95.56 536 PHE A N 1
ATOM 4243 C CA . PHE A 1 536 ? 30.399 1.016 6.663 1.00 95.56 536 PHE A CA 1
ATOM 4244 C C . PHE A 1 536 ? 31.862 1.033 7.105 1.00 95.56 536 PHE A C 1
ATOM 4246 O O . PHE A 1 536 ? 32.585 1.943 6.715 1.00 95.56 536 PHE A O 1
ATOM 4253 N N . SER A 1 537 ? 32.311 0.074 7.912 1.00 93.69 537 SER A N 1
ATOM 4254 C CA . SER A 1 537 ? 33.736 -0.063 8.208 1.00 93.69 537 SER A CA 1
ATOM 4255 C C . SER A 1 537 ? 34.523 -0.594 7.007 1.00 93.69 537 SER A C 1
ATOM 4257 O O . SER A 1 537 ? 35.659 -0.178 6.845 1.00 93.69 537 SER A O 1
ATOM 4259 N N . ALA A 1 538 ? 33.915 -1.433 6.163 1.00 92.81 538 ALA A N 1
ATOM 4260 C CA . ALA A 1 538 ? 34.527 -1.915 4.923 1.00 92.81 538 ALA A CA 1
ATOM 4261 C C . ALA A 1 538 ? 34.461 -0.863 3.790 1.00 92.81 538 ALA A C 1
ATOM 4263 O O . ALA A 1 538 ? 35.464 -0.315 3.351 1.00 92.81 538 ALA A O 1
ATOM 4264 N N . ASP A 1 539 ? 33.249 -0.493 3.362 1.00 92.12 539 ASP A N 1
ATOM 4265 C CA . ASP A 1 539 ? 33.018 0.317 2.150 1.00 92.12 539 ASP A CA 1
ATOM 4266 C C . ASP A 1 539 ? 32.749 1.815 2.441 1.00 92.12 539 ASP A C 1
ATOM 4268 O O . ASP A 1 539 ? 32.375 2.601 1.551 1.00 92.12 539 ASP A O 1
ATOM 4272 N N . GLY A 1 540 ? 32.845 2.230 3.707 1.00 90.88 540 GLY A N 1
ATOM 4273 C CA . GLY A 1 540 ? 32.517 3.584 4.138 1.00 90.88 540 GLY A CA 1
ATOM 4274 C C . GLY A 1 540 ? 33.688 4.563 4.082 1.00 90.88 540 GLY A C 1
ATOM 4275 O O . GLY A 1 540 ? 34.862 4.221 4.074 1.00 90.88 540 GLY A O 1
ATOM 4276 N N . THR A 1 541 ? 33.366 5.850 4.043 1.00 90.12 541 THR A N 1
ATOM 4277 C CA . THR A 1 541 ? 34.336 6.943 4.109 1.00 90.12 541 THR A CA 1
ATOM 4278 C C . THR A 1 541 ? 33.783 8.051 4.989 1.00 90.12 541 THR A C 1
ATOM 4280 O O . THR A 1 541 ? 32.637 8.476 4.817 1.00 90.12 541 THR A O 1
ATOM 4283 N N . ILE A 1 542 ? 34.610 8.569 5.893 1.00 89.31 542 ILE A N 1
ATOM 4284 C CA . ILE A 1 542 ? 34.317 9.797 6.631 1.00 89.31 542 ILE A CA 1
ATOM 4285 C C . ILE A 1 542 ? 34.903 10.962 5.839 1.00 89.31 542 ILE A C 1
ATOM 4287 O O . ILE A 1 542 ? 36.095 10.983 5.540 1.00 89.31 542 ILE A O 1
ATOM 4291 N N . VAL A 1 543 ? 34.067 11.933 5.484 1.00 86.38 543 VAL A N 1
ATOM 4292 C CA . VAL A 1 543 ? 34.511 13.157 4.818 1.00 86.38 543 VAL A CA 1
ATOM 4293 C C . VAL A 1 543 ? 34.460 14.303 5.817 1.00 86.38 543 VAL A C 1
ATOM 4295 O O . VAL A 1 543 ? 33.391 14.625 6.335 1.00 86.38 543 VAL A O 1
ATOM 4298 N N . CYS A 1 544 ? 35.613 14.930 6.046 1.00 86.94 544 CYS A N 1
ATOM 4299 C CA . CYS A 1 544 ? 35.772 16.129 6.861 1.00 86.94 544 CYS A CA 1
ATOM 4300 C C . CYS A 1 544 ? 36.319 17.259 5.979 1.00 86.94 544 CYS A C 1
ATOM 4302 O O . CYS A 1 544 ? 37.498 17.259 5.637 1.00 86.94 544 CYS A O 1
ATOM 4304 N N . ASP A 1 545 ? 35.471 18.213 5.591 1.00 80.50 545 ASP A N 1
ATOM 4305 C CA . ASP A 1 545 ? 35.901 19.432 4.895 1.00 80.50 545 ASP A CA 1
ATOM 4306 C C . ASP A 1 545 ? 36.040 20.567 5.916 1.00 80.50 545 ASP A C 1
ATOM 4308 O O . ASP A 1 545 ? 35.053 21.188 6.317 1.00 80.50 545 ASP A O 1
ATOM 4312 N N . GLU A 1 546 ? 37.273 20.829 6.352 1.00 76.62 546 GLU A N 1
ATOM 4313 C CA . GLU A 1 546 ? 37.579 21.876 7.335 1.00 76.62 546 GLU A CA 1
ATOM 4314 C C . GLU A 1 546 ? 37.273 23.289 6.822 1.00 76.62 546 GLU A C 1
ATOM 4316 O O . GLU A 1 546 ? 36.937 24.167 7.613 1.00 76.62 546 GLU A O 1
ATOM 4321 N N . LYS A 1 547 ? 37.333 23.516 5.502 1.00 73.06 547 LYS A N 1
ATOM 4322 C CA . LYS A 1 547 ? 37.096 24.839 4.906 1.00 73.06 547 LYS A CA 1
ATOM 4323 C C . LYS A 1 547 ? 35.611 25.168 4.815 1.00 73.06 547 LYS A C 1
ATOM 4325 O O . LYS A 1 547 ? 35.236 26.327 4.958 1.00 73.06 547 LYS A O 1
ATOM 4330 N N . LYS A 1 548 ? 34.768 24.164 4.551 1.00 75.38 548 LYS A N 1
ATOM 4331 C CA . LYS A 1 548 ? 33.304 24.324 4.451 1.00 75.38 548 LYS A CA 1
ATOM 4332 C C . LYS A 1 548 ? 32.554 23.947 5.730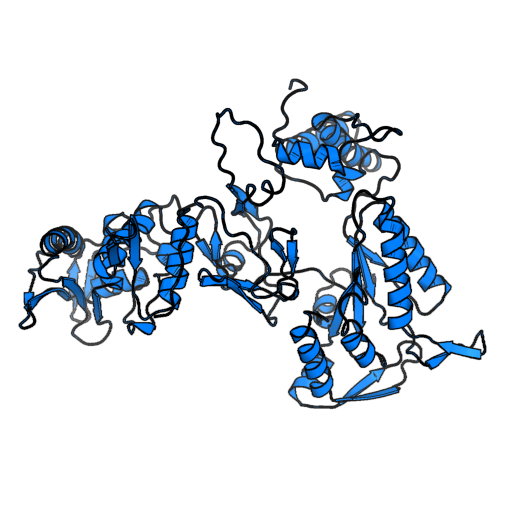 1.00 75.38 548 LYS A C 1
ATOM 4334 O O . LYS A 1 548 ? 31.344 24.133 5.782 1.00 75.38 548 LYS A O 1
ATOM 4339 N N . GLY A 1 549 ? 33.241 23.395 6.733 1.00 77.06 549 GLY A N 1
ATOM 4340 C CA . GLY A 1 549 ? 32.639 22.926 7.986 1.00 77.06 549 GLY A CA 1
ATOM 4341 C C . GLY A 1 549 ? 31.757 21.678 7.837 1.00 77.06 549 GLY A C 1
ATOM 4342 O O . GLY A 1 549 ? 31.062 21.304 8.780 1.00 77.06 549 GLY A O 1
ATOM 4343 N N . ASN A 1 550 ? 31.774 21.018 6.675 1.00 77.94 550 ASN A N 1
ATOM 4344 C CA . ASN A 1 550 ? 30.912 19.875 6.385 1.00 77.94 550 ASN A CA 1
ATOM 4345 C C . ASN A 1 550 ? 31.567 18.572 6.849 1.00 77.94 550 ASN A C 1
ATOM 4347 O O . ASN A 1 550 ? 32.683 18.247 6.441 1.00 77.94 550 ASN A O 1
ATOM 4351 N N . ARG A 1 551 ? 30.840 17.794 7.656 1.00 86.56 551 ARG A N 1
ATOM 4352 C CA . ARG A 1 551 ? 31.235 16.449 8.088 1.00 86.56 551 ARG A CA 1
ATOM 4353 C C . ARG A 1 551 ? 30.117 15.470 7.769 1.00 86.56 551 ARG A C 1
ATOM 4355 O O . ARG A 1 551 ? 28.982 15.695 8.181 1.00 86.56 551 ARG A O 1
ATOM 4362 N N . TYR A 1 552 ? 30.417 14.404 7.038 1.00 87.31 552 TYR A N 1
ATOM 4363 C CA . TYR A 1 552 ? 29.430 13.372 6.726 1.00 87.31 552 TYR A CA 1
ATOM 4364 C C . TYR A 1 552 ? 30.080 12.004 6.540 1.00 87.31 552 TYR A C 1
ATOM 4366 O O . TYR A 1 552 ? 31.243 11.889 6.154 1.00 87.31 552 TYR A O 1
ATOM 4374 N N . VAL A 1 553 ? 29.298 10.963 6.809 1.00 91.50 553 VAL A N 1
ATOM 4375 C CA . VAL A 1 553 ? 29.664 9.572 6.540 1.00 91.50 553 VAL A CA 1
ATOM 4376 C C . VAL A 1 553 ? 29.055 9.173 5.201 1.00 91.50 553 VAL A C 1
ATOM 4378 O O . VAL A 1 553 ? 27.899 9.491 4.919 1.00 91.50 553 VAL A O 1
ATOM 4381 N N . ARG A 1 554 ? 29.830 8.491 4.362 1.00 92.62 554 ARG A N 1
ATOM 4382 C CA . ARG A 1 554 ? 29.412 8.040 3.034 1.00 92.62 554 ARG A CA 1
ATOM 4383 C C . ARG A 1 554 ? 29.666 6.547 2.892 1.00 92.62 554 ARG A C 1
ATOM 4385 O O . ARG A 1 554 ? 30.735 6.095 3.263 1.00 92.62 554 ARG A O 1
ATOM 4392 N N . LEU A 1 555 ? 28.729 5.822 2.292 1.00 95.12 555 LEU A N 1
ATOM 4393 C CA . LEU A 1 555 ? 28.934 4.465 1.782 1.00 95.12 555 LEU A CA 1
ATOM 4394 C C . LEU A 1 555 ? 29.047 4.534 0.258 1.00 95.12 555 LEU A C 1
ATOM 4396 O O . LEU A 1 555 ? 28.239 5.215 -0.379 1.00 95.12 555 LEU A O 1
ATOM 4400 N N . THR A 1 556 ? 30.032 3.854 -0.327 1.00 93.56 556 THR A N 1
ATOM 4401 C CA . THR A 1 556 ? 30.209 3.811 -1.787 1.00 93.56 556 THR A CA 1
ATOM 4402 C C . THR A 1 556 ? 29.972 2.392 -2.284 1.00 93.56 556 THR A C 1
ATOM 4404 O O . THR A 1 556 ? 30.540 1.453 -1.751 1.00 93.56 556 THR A O 1
ATOM 4407 N N . SER A 1 557 ? 29.148 2.212 -3.318 1.00 94.06 557 SER A N 1
ATOM 4408 C CA . SER A 1 557 ? 28.946 0.894 -3.927 1.00 94.06 557 SER A CA 1
ATOM 4409 C C . SER A 1 557 ? 28.614 1.010 -5.410 1.00 94.06 557 SER A C 1
ATOM 4411 O O . SER A 1 557 ? 27.981 1.976 -5.834 1.00 94.06 557 SER A O 1
ATOM 4413 N N . LYS A 1 558 ? 29.006 -0.004 -6.193 1.00 93.81 558 LYS A N 1
ATOM 4414 C CA . LYS A 1 558 ? 28.561 -0.168 -7.587 1.00 93.81 558 LYS A CA 1
ATOM 4415 C C . LYS A 1 558 ? 27.108 -0.642 -7.687 1.00 93.81 558 LYS A C 1
ATOM 4417 O O . LYS A 1 558 ? 26.477 -0.437 -8.720 1.00 93.81 558 LYS A O 1
ATOM 4422 N N . SER A 1 559 ? 26.569 -1.267 -6.638 1.00 95.25 559 SER A N 1
ATOM 4423 C CA . SER A 1 559 ? 25.175 -1.709 -6.611 1.00 95.25 559 SER A CA 1
ATOM 4424 C C . SER A 1 559 ? 24.261 -0.578 -6.140 1.00 95.25 559 SER A C 1
ATOM 4426 O O . SER A 1 559 ? 24.144 -0.298 -4.947 1.00 95.25 559 SER A O 1
ATOM 4428 N N . LEU A 1 560 ? 23.552 0.054 -7.081 1.00 94.25 560 LEU A N 1
ATOM 4429 C CA . LEU A 1 560 ? 22.518 1.046 -6.757 1.00 94.25 560 LEU A CA 1
ATOM 4430 C C . LEU A 1 560 ? 21.397 0.440 -5.902 1.00 94.25 560 LEU A C 1
ATOM 4432 O O . LEU A 1 560 ? 20.815 1.117 -5.058 1.00 94.25 560 LEU A O 1
ATOM 4436 N N . VAL A 1 561 ? 21.093 -0.838 -6.119 1.00 94.00 561 VAL A N 1
ATOM 4437 C CA . VAL A 1 561 ? 20.093 -1.556 -5.332 1.00 94.00 561 VAL A CA 1
ATOM 4438 C C . VAL A 1 561 ? 20.521 -1.638 -3.873 1.00 94.00 561 VAL A C 1
ATOM 4440 O O . VAL A 1 561 ? 19.720 -1.299 -3.006 1.00 94.00 561 VAL A O 1
ATOM 4443 N N . LEU A 1 562 ? 21.768 -2.046 -3.605 1.00 95.75 562 LEU A N 1
ATOM 4444 C CA . LEU A 1 562 ? 22.291 -2.111 -2.243 1.00 95.75 562 LEU A CA 1
ATOM 4445 C C . LEU A 1 562 ? 22.159 -0.748 -1.562 1.00 95.75 562 LEU A C 1
ATOM 4447 O O . LEU A 1 562 ? 21.648 -0.667 -0.453 1.00 95.75 562 LEU A O 1
ATOM 4451 N N . LEU A 1 563 ? 22.547 0.333 -2.246 1.00 96.31 563 LEU A N 1
ATOM 4452 C CA . LEU A 1 563 ? 22.443 1.687 -1.696 1.00 96.31 563 LEU A CA 1
ATOM 4453 C C . LEU A 1 563 ? 20.994 2.082 -1.371 1.00 96.31 563 LEU A C 1
ATOM 4455 O O . LEU A 1 563 ? 20.758 2.697 -0.333 1.00 96.31 563 LEU A O 1
ATOM 4459 N N . LYS A 1 564 ? 20.021 1.702 -2.210 1.00 95.19 564 LYS A N 1
ATOM 4460 C CA . LYS A 1 564 ? 18.589 1.941 -1.952 1.00 95.19 564 LYS A CA 1
ATOM 4461 C C . LYS A 1 564 ? 18.069 1.132 -0.764 1.00 95.19 564 LYS A C 1
ATOM 4463 O O . LYS A 1 564 ? 17.363 1.674 0.080 1.00 95.19 564 LYS A O 1
ATOM 4468 N N . GLU A 1 565 ? 18.436 -0.141 -0.663 1.00 96.06 565 GLU A N 1
ATOM 4469 C CA . GLU A 1 565 ? 18.051 -1.001 0.463 1.00 96.06 565 GLU A CA 1
ATOM 4470 C C . GLU A 1 565 ? 18.666 -0.502 1.782 1.00 96.06 565 GLU A C 1
ATOM 4472 O O . GLU A 1 565 ? 17.966 -0.394 2.788 1.00 96.06 565 GLU A O 1
ATOM 4477 N N . ILE A 1 566 ? 19.937 -0.085 1.764 1.00 97.31 566 ILE A N 1
ATOM 4478 C CA . ILE A 1 566 ? 20.600 0.561 2.905 1.00 97.31 566 ILE A CA 1
ATOM 4479 C C . ILE A 1 566 ? 19.924 1.889 3.259 1.00 97.31 566 ILE A C 1
ATOM 4481 O O . ILE A 1 566 ? 19.720 2.164 4.438 1.00 97.31 566 ILE A O 1
ATOM 4485 N N . GLN A 1 567 ? 19.524 2.699 2.275 1.00 96.00 567 GLN A N 1
ATOM 4486 C CA . GLN A 1 567 ? 18.786 3.940 2.523 1.00 96.00 567 GLN A CA 1
ATOM 4487 C C . GLN A 1 567 ? 17.450 3.683 3.241 1.00 96.00 567 GLN A C 1
ATOM 4489 O O . GLN A 1 567 ? 17.105 4.439 4.147 1.00 96.00 567 GLN A O 1
ATOM 4494 N N . VAL A 1 568 ? 16.728 2.608 2.904 1.00 95.38 568 VAL A N 1
ATOM 4495 C CA . VAL A 1 568 ? 15.494 2.214 3.610 1.00 95.38 568 VAL A CA 1
ATOM 4496 C C . VAL A 1 568 ? 15.788 1.729 5.035 1.00 95.38 568 VAL A C 1
ATOM 4498 O O . VAL A 1 568 ? 15.058 2.082 5.958 1.00 95.38 568 VAL A O 1
ATOM 4501 N N . ILE A 1 569 ? 16.869 0.974 5.252 1.00 96.94 569 ILE A N 1
ATOM 4502 C CA . ILE A 1 569 ? 17.271 0.524 6.597 1.00 96.94 569 ILE A CA 1
ATOM 4503 C C . ILE A 1 569 ? 17.682 1.707 7.478 1.00 96.94 569 ILE A C 1
ATOM 4505 O O . ILE A 1 569 ? 17.258 1.792 8.628 1.00 96.94 569 ILE A O 1
ATOM 4509 N N . LEU A 1 570 ? 18.469 2.640 6.937 1.00 96.25 570 LEU A N 1
ATOM 4510 C CA . LEU A 1 570 ? 18.836 3.878 7.622 1.00 96.25 570 LEU A CA 1
ATOM 4511 C C . LEU A 1 570 ? 17.588 4.694 7.966 1.00 96.25 570 LEU A C 1
ATOM 4513 O O . LEU A 1 570 ? 17.465 5.152 9.098 1.00 96.25 570 LEU A O 1
ATOM 4517 N N . LEU A 1 571 ? 16.627 4.794 7.043 1.00 94.12 571 LEU A N 1
ATOM 4518 C CA . LEU A 1 571 ? 15.350 5.448 7.314 1.00 94.12 571 LEU A CA 1
ATOM 4519 C C . LEU A 1 571 ? 14.582 4.749 8.445 1.00 94.12 571 LEU A C 1
ATOM 4521 O O . LEU A 1 571 ? 14.039 5.430 9.312 1.00 94.12 571 LEU A O 1
ATOM 4525 N N . ASN A 1 572 ? 14.598 3.411 8.496 1.00 94.25 572 ASN A N 1
ATOM 4526 C CA . ASN A 1 572 ? 14.006 2.651 9.598 1.00 94.25 572 ASN A CA 1
ATOM 4527 C C . ASN A 1 572 ? 14.736 2.872 10.935 1.00 94.25 572 ASN A C 1
ATOM 4529 O O . ASN A 1 572 ? 14.119 2.726 11.981 1.00 94.25 572 ASN A O 1
ATOM 4533 N N . LEU A 1 573 ? 16.007 3.281 10.921 1.00 93.75 573 LEU A N 1
ATOM 4534 C CA . LEU A 1 573 ? 16.755 3.747 12.100 1.00 93.75 573 LEU A CA 1
ATOM 4535 C C . LEU A 1 573 ? 16.521 5.240 12.416 1.00 93.75 573 LEU A C 1
ATOM 4537 O O . LEU A 1 573 ? 17.150 5.790 13.314 1.00 93.75 573 LEU A O 1
ATOM 4541 N N . GLY A 1 574 ? 15.659 5.929 11.661 1.00 90.69 574 GLY A N 1
ATOM 4542 C CA . GLY A 1 574 ? 15.435 7.373 11.783 1.00 90.69 574 GLY A CA 1
ATOM 4543 C C . GLY A 1 574 ? 16.535 8.238 11.149 1.00 90.69 574 GLY A C 1
ATOM 4544 O O . GLY A 1 574 ? 16.531 9.460 11.300 1.00 90.69 574 GLY A O 1
ATOM 4545 N N . ILE A 1 575 ? 17.472 7.633 10.415 1.00 93.31 575 ILE A N 1
ATOM 4546 C CA . ILE A 1 575 ? 18.594 8.307 9.759 1.00 93.31 575 ILE A CA 1
ATOM 4547 C C . ILE A 1 575 ? 18.220 8.615 8.307 1.00 93.31 575 ILE A C 1
ATOM 4549 O O . ILE A 1 575 ? 18.100 7.729 7.462 1.00 93.31 575 ILE A O 1
ATOM 4553 N N . LYS A 1 576 ? 18.086 9.902 7.988 1.00 92.94 576 LYS A N 1
ATOM 4554 C CA . LYS A 1 576 ? 17.817 10.362 6.620 1.00 92.94 576 LYS A CA 1
ATOM 4555 C C . LYS A 1 576 ? 19.123 10.438 5.834 1.00 92.94 576 LYS A C 1
ATOM 4557 O O . LYS A 1 576 ? 20.071 11.085 6.268 1.00 92.94 576 LYS A O 1
ATOM 4562 N N . SER A 1 577 ? 19.161 9.822 4.659 1.00 94.25 577 SER A N 1
ATOM 4563 C CA . SER A 1 577 ? 20.321 9.823 3.762 1.00 94.25 577 SER A CA 1
ATOM 4564 C C . SER A 1 577 ? 19.958 10.265 2.340 1.00 94.25 577 SER A C 1
ATOM 4566 O O . SER A 1 577 ? 18.779 10.314 1.975 1.00 94.25 577 SER A O 1
ATOM 4568 N N . LYS A 1 578 ? 20.981 10.601 1.544 1.00 94.50 578 LYS A N 1
ATOM 4569 C CA . LYS A 1 578 ? 20.871 10.969 0.125 1.00 94.50 578 LYS A CA 1
ATOM 4570 C C . LYS A 1 578 ? 21.811 10.107 -0.716 1.00 94.50 578 LYS A C 1
ATOM 4572 O O . LYS A 1 578 ? 22.975 9.945 -0.351 1.00 94.50 578 LYS A O 1
ATOM 4577 N N . ILE A 1 579 ? 21.314 9.583 -1.835 1.00 93.69 579 ILE A N 1
ATOM 4578 C CA . ILE A 1 579 ? 22.124 8.862 -2.825 1.00 93.69 579 ILE A CA 1
ATOM 4579 C C . ILE A 1 579 ? 22.608 9.856 -3.883 1.00 93.69 579 ILE A C 1
ATOM 4581 O O . ILE A 1 579 ? 21.821 10.630 -4.423 1.00 93.69 579 ILE A O 1
ATOM 4585 N N . TYR A 1 580 ? 23.903 9.815 -4.192 1.00 88.19 580 TYR A N 1
ATOM 4586 C CA . TYR A 1 580 ? 24.516 10.612 -5.252 1.00 88.19 580 TYR A CA 1
ATOM 4587 C C . TYR A 1 580 ? 24.953 9.684 -6.385 1.00 88.19 580 TYR A C 1
ATOM 4589 O O . TYR A 1 580 ? 25.676 8.719 -6.138 1.00 88.19 580 TYR A O 1
ATOM 4597 N N . SER A 1 581 ? 24.535 9.982 -7.616 1.00 78.19 581 SER A N 1
ATOM 4598 C CA . SER A 1 581 ? 25.127 9.353 -8.799 1.00 78.19 581 SER A CA 1
ATOM 4599 C C . SER A 1 581 ? 26.506 9.966 -9.011 1.00 78.19 581 SER A C 1
ATOM 4601 O O . SER A 1 581 ? 26.621 11.192 -9.067 1.00 78.19 581 SER A O 1
ATOM 4603 N N . ARG A 1 582 ? 27.540 9.131 -9.087 1.00 64.12 582 ARG A N 1
ATOM 4604 C CA . ARG A 1 582 ? 28.926 9.559 -9.271 1.00 64.12 582 ARG A CA 1
ATOM 4605 C C . ARG A 1 582 ? 29.537 8.908 -10.495 1.00 64.12 582 ARG A C 1
ATOM 4607 O O . ARG A 1 582 ? 29.229 7.718 -10.719 1.00 64.12 582 ARG A O 1
#

pLDDT: mean 87.31, std 13.2, range [29.69, 98.5]

Sequence (582 aa):
MKKENLNFSSNALVVLKKRYLKKNEKGEVIEFPYELVERVAEAISSVERRYGKEKSEIEKIKGEFFNIIANLEFMPNSPTLMNAGKELGQLSACFVIPVEDSMESIFDAIKATALVHKTGGGTGFSFSRLRPKNSVVKSTGGIASGPISFMRVFDAATQAVKQGGTRRGANMGILRVDHPDILEFVACKEKEGSFPNFNISVAITDDFMEKVLRNEDYELIDPHTGEVKGKLNARKVFDLIATYAHKNGEPGIVFIDRINKYNPTPHLGEIESTNPCVVGETLVATEKGLMRMKDIVKEYPNGGLKILVDEGALSNNFFSQDAVTTLTKRKCSLQTISRAFSTGTKPCYRLVTESGYEIIGTSDHKVLTEEGFKEISKLREGLDKVYIQSEEGYFNPNYSLPFEVSNKFKGENGKNYTLNLPNCWSKELGEALGWLLGDGWIIEEGKNCRVGFVFGEDDLEVLEYFKKILNGYYGKEIKEIKRENGVWHLSYHSKYFVEFFKKLGIKSWKAEEKRVPESIFTAPYEVVTGFLRGLFSADGTIVCDEKKGNRYVRLTSKSLVLLKEIQVILLNLGIKSKIYSR

Secondary structure (DSSP, 8-state):
--SS--S--HHHHHHHHHHTS-B-TTS-B---HHHHHHHHHHHHHGGGGGGT--HHHHHHHHHHHHHHHHTTS----HHHHHHTTSTT----SEEE----SSHHHHHHHHHHHHHHHHTT-EEEEE-TTSPPTT-EETTTTEE---HHHHHHHHHHHHHHHTTTSSS---EEEEEETTSTTHHHHHHTTSSTTSSTTEEEEEEE-HHHHHHHHHT-EEEEE-TTT--EEEEEEHHHHHHHHHHHHHHHS--EEEEHHHHHHT-S-GGG---------B-TT-EEEETTEEEEHHHHHHH-TT---EEEEESSTTTTTS------------SEEEEE-S----------EEEE-TTS-EEEE-TTPEEEETTEEEEGGG--TTTPPBP---S--------B-SSPPPSEEE-TTS-EEE----SB--HHHHHHHHHHHHSEEEE-SSTT-EEEEEE-GGGHHHHHHHHHHHHHHHTS-PPPEE-TTS-EEEEE--HHHHHHHHHTT-----TTT----HHHHTS-HHHHHHHHHHHHHHHEEEEEETTTTEEEEEE--S-HHHHHHHHHHHHHTT--------

Foldseek 3Di:
DPPDDQPADPVSQVVCLLFFADADPVSHGDGDPLRLLLLLLLLVLVCCVVVVDDPVVSVVSSVVSSCCVSNVVDDADRLSSRPRNHPLHDRDAEEEQEQAQDPVSLVVSLVVLLSCVQSNHEYEYEQARHFAFQDQDPVPRDTDHGSLVSLLVSLVSQVVSCVRHSDRYAYEYEHECLAPCLLCQLCQCVDPPSRVRYAYEYAYEPVLVVQLVVQHKDFRAGSVPRDGPDIDRSVVSVVSSVVSCLVQVDDHYDDQVVQQVPPPCPVVHGDGDDDFDFDQQDWFFWQLFTDGLVVCCVVFQQWDTWTKDQQPLVVPLDDDDDDDDDDDDPRIDTDIDRGRHDPDDDDWDWDADQQGAIGIGRQQDWFQWNVGTDGPSPDDPPPTDTDDQQAATHAHPFFADPDADDQWDADPVRDIGGWQADRTDDLLVLLVLLQCLFQWAFDQDDPFTKIKGKAAPVCVVVVVVNQVVVCNGGVHRFDWDQDPVRMIMGIGGDNSVRVSVVSQQDDRDDQQGRADRPRLSSHGPSSVVSSVVNNCVRQKDWDQDPVVRDTDIDGDTNHSRRVNRVQVSCVNNSHHGGDDDD

Radius of gyration: 30.58 Å; chains: 1; bounding box: 92×69×71 Å